Protein 4AIM (pdb70)

CATH classification: 3.30.230.70 (+3 more: 3.30.230.70, 3.30.1370.10, 2.40.50.140)

Solvent-accessible surface area: 32647 Å² total; per-residue (Å²): 136,103,81,168,54,53,107,17,52,116,39,111,8,55,67,30,66,0,38,0,17,15,24,109,68,41,133,188,14,19,4,6,0,19,0,31,6,46,114,0,26,0,30,0,21,1,66,7,35,119,86,80,134,128,69,29,113,124,33,22,5,71,3,53,5,59,24,51,23,108,7,20,75,73,133,16,64,33,181,172,113,189,48,64,123,84,47,99,55,20,11,15,3,0,48,14,1,24,34,2,2,92,61,19,15,5,98,18,4,62,7,93,0,69,0,34,0,19,0,58,86,7,32,96,57,15,22,1,6,3,0,0,5,0,0,0,0,0,0,0,6,5,5,2,1,0,2,97,8,6,4,0,0,0,22,0,0,39,43,160,44,52,58,33,12,24,5,33,46,93,78,45,119,79,21,108,4,29,0,6,0,0,0,19,64,110,11,8,10,0,0,11,1,24,1,73,37,14,48,25,129,55,0,21,23,0,0,38,51,0,33,107,56,0,49,42,0,1,92,9,2,43,40,3,0,54,112,16,2,102,156,41,47,97,49,150,79,112,97,44,93,79,59,18,65,48,22,28,146,55,8,32,77,88,10,65,76,2,75,79,63,105,67,89,74,37,21,150,55,18,35,33,55,4,45,73,62,19,62,74,68,82,10,29,32,154,96,42,115,109,22,40,71,88,80,58,36,38,67,15,44,60,87,27,48,24,80,32,16,22,110,31,4,42,82,86,22,94,13,76,72,45,35,59,26,57,64,28,13,104,25,110,9,66,28,30,40,89,95,183,46,36,0,0,0,39,0,23,1,38,97,0,37,0,51,0,26,1,57,8,9,50,43,144,82,52,90,152,45,84,18,9,42,31,73,99,81,27,38,8,27,17,70,7,53,45,10,22,120,5,67,72,114,126,35,148,134,58,108,74,34,95,94,35,47,2,30,4,35,6,0,22,31,0,6,111,14,5,33,14,79,79,78,107,19,34,24,7,10,103,1,30,1,45,0,21,65,26,45,11,23,4,5,0,0,0,0,0,0,1,3,1,0,4,3,19,0,8,0,48,16,75,79,20,4,0,0,0,1,0,0,0,0,25,48,118,114,27,68,9,6,0,1,0,8,18,41,84,0,61,94,28,8,19,0,20,7,18,0,0,0,0,78,124,8,0,0,0,2,12,5,44,6,68,69,62,38,8,60,72,74,26,9,49,100,1,4,52,37,0,33,69,6,12,54,94,0,8,30,48,1,45,165,37,21,99,55,51,124,112,114,44,40,91,114,18,25,44,19,50,50,61,115,22,88,77,127,12,56,77,104,26,46,21,109,94,27,65,52,36,65,52,16,38,86,96,19,52,3,61,57,41,145,91,122,81,8,36,19,47,5,16,27,95,52,60,81,18,10,52,45,9,27,98,100,17,38,84,55,24,85,82,51,40,81,23,56,64,62,78,17,33,10,80,47,53,66,115,115,0,18,74,12,42,70,64,62,82,91,51,6,37,5,107,28,80,46,17,70,132,107,90,33,118,49,19,89,69,50,42,47,86,47,71,79,45,31,14,29,33,89,23,135,57,102,90,73,43,37,34,21,31,55,59,68,122,89,207,147,95,101,123,21,53,28,76

B-factor: mean 104.2, std 36.8, range [39.37, 249.63]

Nearest PDB structures (foldseek):
  4aim-assembly1_A-3  TM=1.001E+00  e=0.000E+00  Caulobacter vibrioides CB15
  4am3-assembly1_A  TM=9.674E-01  e=0.000E+00  Caulobacter vibrioides CB15
  4aid-assembly1_A  TM=9.825E-01  e=2.191E-90  Caulobacter vibrioides CB15
  4nbq-assembly1_B  TM=8.319E-01  e=7.559E-78  Coxiella burnetii RSA 493
  7ogk-assembly1_B  TM=8.267E-01  e=6.809E-78  Escherichia coli K-12

Structure (mmCIF, N/CA/C/O backbone):
data_4AIM
#
_entry.id   4AIM
#
_cell.length_a   97.329
_cell.length_b   97.329
_cell.length_c   191.910
_cell.angle_alpha   90.00
_cell.angle_beta   90.00
_cell.angle_gamma   120.00
#
_symmetry.space_group_name_H-M   'P 63'
#
loop_
_entity.id
_entity.type
_entity.pdbx_description
1 polymer 'POLYRIBONUCLEOTIDE NUCLEOTIDYLTRANSFERASE'
2 polymer 'RIBONUCLEASE, RNE/RNG FAMILY PROTEIN'
3 non-polymer 'PHOSPHATE ION'
4 water water
#
loop_
_atom_site.group_PDB
_atom_site.id
_atom_site.type_symbol
_atom_site.label_atom_id
_atom_site.label_alt_id
_atom_site.label_comp_id
_atom_site.label_asym_id
_atom_site.label_entity_id
_atom_site.label_seq_id
_atom_site.pdbx_PDB_ins_code
_atom_site.Cartn_x
_atom_site.Cartn_y
_atom_site.Cartn_z
_atom_site.occupancy
_atom_site.B_iso_or_equiv
_atom_site.auth_seq_id
_atom_site.auth_comp_id
_atom_site.auth_asym_id
_atom_site.auth_atom_id
_atom_site.pdbx_PDB_model_num
ATOM 1 N N . SER A 1 13 ? -7.054 44.563 32.500 1.00 120.04 -1 SER A N 1
ATOM 2 C CA . SER A 1 13 ? -6.821 43.516 33.548 1.00 133.88 -1 SER A CA 1
ATOM 3 C C . SER A 1 13 ? -6.572 42.091 32.963 1.00 127.27 -1 SER A C 1
ATOM 4 O O . SER A 1 13 ? -7.179 41.742 31.947 1.00 111.67 -1 SER A O 1
ATOM 6 N N . PRO A 1 14 ? -5.664 41.276 33.578 1.00 120.77 0 PRO A N 1
ATOM 7 C CA . PRO A 1 14 ? -5.829 39.865 33.269 1.00 112.56 0 PRO A CA 1
ATOM 8 C C . PRO A 1 14 ? -7.186 39.467 33.784 1.00 112.23 0 PRO A C 1
ATOM 9 O O . PRO A 1 14 ? -7.720 40.134 34.681 1.00 117.52 0 PRO A O 1
ATOM 13 N N . MET A 1 15 ? -7.747 38.411 33.208 1.00 106.51 1 MET A N 1
ATOM 14 C CA . MET A 1 15 ? -9.022 37.881 33.654 1.00 106.56 1 MET A CA 1
ATOM 15 C C . MET A 1 15 ? -10.161 38.863 33.366 1.00 100.73 1 MET A C 1
ATOM 16 O O . MET A 1 15 ? -10.156 39.990 33.827 1.00 97.33 1 MET A O 1
ATOM 21 N N . PHE A 1 16 ? -11.143 38.393 32.607 1.00 107.28 2 PHE A N 1
ATOM 22 C CA . PHE A 1 16 ? -12.190 39.222 32.023 1.00 107.95 2 PHE A CA 1
ATOM 23 C C . PHE A 1 16 ? -13.544 38.546 32.249 1.00 105.57 2 PHE A C 1
ATOM 24 O O . PHE A 1 16 ? -14.384 38.458 31.336 1.00 120.67 2 PHE A O 1
ATOM 32 N N . ASP A 1 17 ? -13.719 38.047 33.480 1.00 94.98 3 ASP A N 1
ATOM 33 C CA . ASP A 1 17 ? -14.986 37.472 33.975 1.00 93.67 3 ASP A CA 1
ATOM 34 C C . ASP A 1 17 ? -15.917 38.593 34.369 1.00 107.85 3 ASP A C 1
ATOM 35 O O . ASP A 1 17 ? -15.477 39.737 34.500 1.00 143.78 3 ASP A O 1
ATOM 40 N N . ILE A 1 18 ? -17.209 38.308 34.533 1.00 111.01 4 ILE A N 1
ATOM 41 C CA . ILE A 1 18 ? -17.859 37.062 34.112 1.00 103.49 4 ILE A CA 1
ATOM 42 C C . ILE A 1 18 ? -18.093 36.063 35.272 1.00 95.29 4 ILE A C 1
ATOM 43 O O . ILE A 1 18 ? -17.153 35.546 35.859 1.00 101.70 4 ILE A O 1
ATOM 48 N N . LYS A 1 19 ? -19.368 35.824 35.583 1.00 90.46 5 LYS A N 1
ATOM 49 C CA . LYS A 1 19 ? -19.861 34.982 36.694 1.00 87.80 5 LYS A CA 1
ATOM 50 C C . LYS A 1 19 ? -21.363 35.255 36.966 1.00 88.35 5 LYS A C 1
ATOM 51 O O . LYS A 1 19 ? -21.721 36.392 37.296 1.00 91.59 5 LYS A O 1
ATOM 57 N N . ARG A 1 20 ? -22.221 34.229 36.795 1.00 79.96 6 ARG A N 1
ATOM 58 C CA . ARG A 1 20 ? -23.621 34.229 37.298 1.00 76.05 6 ARG A CA 1
ATOM 59 C C . ARG A 1 20 ? -23.720 33.841 38.788 1.00 87.99 6 ARG A C 1
ATOM 60 O O . ARG A 1 20 ? -23.827 32.672 39.140 1.00 79.81 6 ARG A O 1
ATOM 62 N N . LYS A 1 21 ? -23.652 34.857 39.657 1.00 117.87 7 LYS A N 1
ATOM 63 C CA . LYS A 1 21 ? -23.681 34.703 41.123 1.00 104.41 7 LYS A CA 1
ATOM 64 C C . LYS A 1 21 ? -25.103 34.441 41.558 1.00 97.49 7 LYS A C 1
ATOM 65 O O . LYS A 1 21 ? -25.333 33.584 42.408 1.00 83.12 7 LYS A O 1
ATOM 67 N N . THR A 1 22 ? -26.051 35.185 40.957 1.00 115.54 8 THR A N 1
ATOM 68 C CA . THR A 1 22 ? -27.497 34.994 41.200 1.00 120.23 8 THR A CA 1
ATOM 69 C C . THR A 1 22 ? -27.786 33.508 41.172 1.00 105.40 8 THR A C 1
ATOM 70 O O . THR A 1 22 ? -26.963 32.728 40.749 1.00 104.67 8 THR A O 1
ATOM 74 N N . ILE A 1 23 ? -28.967 33.130 41.611 1.00 107.56 9 ILE A N 1
ATOM 75 C CA . ILE A 1 23 ? -29.221 31.759 41.971 1.00 106.16 9 ILE A CA 1
ATOM 76 C C . ILE A 1 23 ? -28.824 31.559 43.431 1.00 108.49 9 ILE A C 1
ATOM 77 O O . ILE A 1 23 ? -27.660 31.314 43.760 1.00 88.63 9 ILE A O 1
ATOM 82 N N . GLU A 1 24 ? -29.818 31.787 44.288 1.00 108.01 10 GLU A N 1
ATOM 83 C CA . GLU A 1 24 ? -29.943 31.067 45.519 1.00 101.97 10 GLU A CA 1
ATOM 84 C C . GLU A 1 24 ? -30.777 29.870 45.101 1.00 102.25 10 GLU A C 1
ATOM 85 O O . GLU A 1 24 ? -31.748 29.997 44.338 1.00 96.84 10 GLU A O 1
ATOM 91 N N . TRP A 1 25 ? -30.385 28.705 45.580 1.00 105.19 11 TRP A N 1
ATOM 92 C CA . TRP A 1 25 ? -30.921 27.470 45.056 1.00 106.32 11 TRP A CA 1
ATOM 93 C C . TRP A 1 25 ? -31.369 26.645 46.218 1.00 101.06 11 TRP A C 1
ATOM 94 O O . TRP A 1 25 ? -30.546 26.067 46.948 1.00 88.17 11 TRP A O 1
ATOM 105 N N . GLY A 1 26 ? -32.690 26.628 46.410 1.00 104.52 12 GLY A N 1
ATOM 106 C CA . GLY A 1 26 ? -33.337 25.843 47.467 1.00 114.57 12 GLY A CA 1
ATOM 107 C C . GLY A 1 26 ? -32.638 25.976 48.807 1.00 113.66 12 GLY A C 1
ATOM 108 O O . GLY A 1 26 ? -32.307 24.977 49.449 1.00 110.53 12 GLY A O 1
ATOM 109 N N . GLY A 1 27 ? -32.394 27.218 49.214 1.00 108.69 13 GLY A N 1
ATOM 110 C CA . GLY A 1 27 ? -31.747 27.494 50.489 1.00 113.80 13 GLY A CA 1
ATOM 111 C C . GLY A 1 27 ? -30.316 27.972 50.354 1.00 108.80 13 GLY A C 1
ATOM 112 O O . GLY A 1 27 ? -29.860 28.788 51.155 1.00 94.44 13 GLY A O 1
ATOM 113 N N . LYS A 1 28 ? -29.612 27.470 49.338 1.00 112.35 14 LYS A N 1
ATOM 114 C CA . LYS A 1 28 ? -28.176 27.734 49.182 1.00 103.44 14 LYS A CA 1
ATOM 115 C C . LYS A 1 28 ? -27.871 28.541 47.913 1.00 97.11 14 LYS A C 1
ATOM 116 O O . LYS A 1 28 ? -28.538 28.390 46.893 1.00 85.38 14 LYS A O 1
ATOM 118 N N . THR A 1 29 ? -26.877 29.422 47.993 1.00 98.53 15 THR A N 1
ATOM 119 C CA . THR A 1 29 ? -26.486 30.244 46.838 1.00 98.73 15 THR A CA 1
ATOM 120 C C . THR A 1 29 ? -25.423 29.536 46.050 1.00 92.46 15 THR A C 1
ATOM 121 O O . THR A 1 29 ? -24.496 28.938 46.595 1.00 101.16 15 THR A O 1
ATOM 125 N N . LEU A 1 30 ? -25.537 29.643 44.747 1.00 92.50 16 LEU A N 1
ATOM 126 C CA . LEU A 1 30 ? -24.642 28.952 43.865 1.00 91.21 16 LEU A CA 1
ATOM 127 C C . LEU A 1 30 ? -23.899 29.951 43.014 1.00 94.73 16 LEU A C 1
ATOM 128 O O . LEU A 1 30 ? -24.504 30.784 42.336 1.00 99.09 16 LEU A O 1
ATOM 133 N N . VAL A 1 31 ? -22.584 29.864 43.015 1.00 97.65 17 VAL A N 1
ATOM 134 C CA . VAL A 1 31 ? -21.830 30.717 42.112 1.00 99.90 17 VAL A CA 1
ATOM 135 C C . VAL A 1 31 ? -21.260 29.936 40.914 1.00 93.21 17 VAL A C 1
ATOM 136 O O . VAL A 1 31 ? -21.117 28.704 40.970 1.00 83.78 17 VAL A O 1
ATOM 140 N N . LEU A 1 32 ? -21.000 30.665 39.828 1.00 80.45 18 LEU A N 1
ATOM 141 C CA . LEU A 1 32 ? -20.342 30.122 38.661 1.00 74.06 18 LEU A CA 1
ATOM 142 C C . LEU A 1 32 ? -19.349 31.107 38.075 1.00 73.27 18 LEU A C 1
ATOM 143 O O . LEU A 1 32 ? -19.685 31.918 37.233 1.00 84.90 18 LEU A O 1
ATOM 148 N N . GLU A 1 33 ? -18.112 31.019 38.506 1.00 71.49 19 GLU A N 1
ATOM 149 C CA . GLU A 1 33 ? -17.083 31.922 38.026 1.00 77.36 19 GLU A CA 1
ATOM 150 C C . GLU A 1 33 ? -16.426 31.353 36.796 1.00 77.07 19 GLU A C 1
ATOM 151 O O . GLU A 1 33 ? -16.019 30.191 36.789 1.00 82.07 19 GLU A O 1
ATOM 157 N N . THR A 1 34 ? -16.287 32.146 35.751 1.00 68.98 20 THR A N 1
ATOM 158 C CA . THR A 1 34 ? -15.353 31.733 34.708 1.00 73.80 20 THR A CA 1
ATOM 159 C C . THR A 1 34 ? -14.428 32.892 34.414 1.00 69.02 20 THR A C 1
ATOM 160 O O . THR A 1 34 ? -14.301 33.714 35.279 1.00 70.89 20 THR A O 1
ATOM 164 N N . GLY A 1 35 ? -13.773 32.964 33.255 1.00 65.87 21 GLY A N 1
ATOM 165 C CA . GLY A 1 35 ? -12.801 34.034 32.987 1.00 71.19 21 GLY A CA 1
ATOM 166 C C . GLY A 1 35 ? -11.514 34.194 33.851 1.00 72.50 21 GLY A C 1
ATOM 167 O O . GLY A 1 35 ? -10.521 34.729 33.348 1.00 68.80 21 GLY A O 1
ATOM 168 N N . ARG A 1 36 ? -11.512 33.782 35.132 1.00 66.81 22 ARG A N 1
ATOM 169 C CA . ARG A 1 36 ? -10.334 33.962 35.986 1.00 66.65 22 ARG A CA 1
ATOM 170 C C . ARG A 1 36 ? -9.334 32.798 35.980 1.00 77.79 22 ARG A C 1
ATOM 171 O O . ARG A 1 36 ? -8.117 33.014 35.871 1.00 71.66 22 ARG A O 1
ATOM 179 N N . ILE A 1 37 ? -9.838 31.567 36.149 1.00 86.02 23 ILE A N 1
ATOM 180 C CA . ILE A 1 37 ? -8.964 30.377 36.222 1.00 76.15 23 ILE A CA 1
ATOM 181 C C . ILE A 1 37 ? -9.037 29.388 35.033 1.00 78.68 23 ILE A C 1
ATOM 182 O O . ILE A 1 37 ? -10.120 29.117 34.509 1.00 80.08 23 ILE A O 1
ATOM 187 N N . ALA A 1 38 ? -7.868 28.852 34.654 1.00 72.13 24 ALA A N 1
ATOM 188 C CA . ALA A 1 38 ? -7.686 27.880 33.576 1.00 70.55 24 ALA A CA 1
ATOM 189 C C . ALA A 1 38 ? -8.373 28.329 32.304 1.00 79.27 24 ALA A C 1
ATOM 190 O O . ALA A 1 38 ? -9.376 27.760 31.834 1.00 71.89 24 ALA A O 1
ATOM 192 N N . ARG A 1 39 ? -7.797 29.384 31.750 1.00 83.24 25 ARG A N 1
ATOM 193 C CA . ARG A 1 39 ? -8.309 30.013 30.564 1.00 82.51 25 ARG A CA 1
ATOM 194 C C . ARG A 1 39 ? -7.810 29.213 29.384 1.00 78.37 25 ARG A C 1
ATOM 195 O O . ARG A 1 39 ? -8.396 29.253 28.298 1.00 83.78 25 ARG A O 1
ATOM 203 N N . GLN A 1 40 ? -6.733 28.467 29.638 1.00 76.05 26 GLN A N 1
ATOM 204 C CA . GLN A 1 40 ? -6.040 27.668 28.635 1.00 72.11 26 GLN A CA 1
ATOM 205 C C . GLN A 1 40 ? -6.877 26.477 28.207 1.00 68.88 26 GLN A C 1
ATOM 206 O O . GLN A 1 40 ? -6.653 25.946 27.116 1.00 65.09 26 GLN A O 1
ATOM 212 N N . ALA A 1 41 ? -7.822 26.054 29.064 1.00 64.48 27 ALA A N 1
ATOM 213 C CA . ALA A 1 41 ? -8.842 25.070 28.680 1.00 61.76 27 ALA A CA 1
ATOM 214 C C . ALA A 1 41 ? -9.913 25.725 27.827 1.00 66.26 27 ALA A C 1
ATOM 215 O O . ALA A 1 41 ? -9.972 26.949 27.704 1.00 76.61 27 ALA A O 1
ATOM 217 N N . ASP A 1 42 ? -10.774 24.916 27.247 1.00 61.95 28 ASP A N 1
ATOM 218 C CA . ASP A 1 42 ? -11.817 25.460 26.416 1.00 69.26 28 ASP A CA 1
ATOM 219 C C . ASP A 1 42 ? -12.926 26.070 27.278 1.00 73.02 28 ASP A C 1
ATOM 220 O O . ASP A 1 42 ? -13.364 27.191 27.044 1.00 80.36 28 ASP A O 1
ATOM 225 N N . GLY A 1 43 ? -13.360 25.340 28.292 1.00 71.54 29 GLY A N 1
ATOM 226 C CA . GLY A 1 43 ? -14.259 25.891 29.299 1.00 69.29 29 GLY A CA 1
ATOM 227 C C . GLY A 1 43 ? -13.743 25.563 30.691 1.00 74.62 29 GLY A C 1
ATOM 228 O O . GLY A 1 43 ? -13.248 24.457 30.925 1.00 80.75 29 GLY A O 1
ATOM 229 N N . ALA A 1 44 ? -13.833 26.521 31.616 1.00 75.44 30 ALA A N 1
ATOM 230 C CA . ALA A 1 44 ? -13.434 26.280 33.016 1.00 68.46 30 ALA A CA 1
ATOM 231 C C . ALA A 1 44 ? -14.176 27.150 34.032 1.00 69.24 30 ALA A C 1
ATOM 232 O O . ALA A 1 44 ? -13.722 28.230 34.448 1.00 73.78 30 ALA A O 1
ATOM 234 N N . VAL A 1 45 ? -15.333 26.654 34.430 1.00 62.28 31 VAL A N 1
ATOM 235 C CA . VAL A 1 45 ? -16.118 27.306 35.423 1.00 62.38 31 VAL A CA 1
ATOM 236 C C . VAL A 1 45 ? -15.600 26.958 36.814 1.00 61.50 31 VAL A C 1
ATOM 237 O O . VAL A 1 45 ? -14.996 25.909 37.020 1.00 59.45 31 VAL A O 1
ATOM 241 N N . LEU A 1 46 ? -15.837 27.850 37.761 1.00 61.61 32 LEU A N 1
ATOM 242 C CA . LEU A 1 46 ? -15.508 27.592 39.128 1.00 60.55 32 LEU A CA 1
ATOM 243 C C . LEU A 1 46 ? -16.783 27.768 39.944 1.00 65.19 32 LEU A C 1
ATOM 244 O O . LEU A 1 46 ? -17.195 28.891 40.256 1.00 78.51 32 LEU A O 1
ATOM 249 N N . ALA A 1 47 ? -17.429 26.660 40.265 1.00 67.33 33 ALA A N 1
ATOM 250 C CA . ALA A 1 47 ? -18.669 26.718 41.046 1.00 72.93 33 ALA A CA 1
ATOM 251 C C . ALA A 1 47 ? -18.467 26.690 42.560 1.00 78.32 33 ALA A C 1
ATOM 252 O O . ALA A 1 47 ? -17.487 26.131 43.099 1.00 75.06 33 ALA A O 1
ATOM 254 N N . THR A 1 48 ? -19.430 27.316 43.229 1.00 82.62 34 THR A N 1
ATOM 255 C CA . THR A 1 48 ? -19.408 27.468 44.663 1.00 82.43 34 THR A CA 1
ATOM 256 C C . THR A 1 48 ? -20.808 27.205 45.172 1.00 85.07 34 THR A C 1
ATOM 257 O O . THR A 1 48 ? -21.790 27.686 44.598 1.00 86.36 34 THR A O 1
ATOM 261 N N . MET A 1 49 ? -20.897 26.406 46.226 1.00 87.32 35 MET A N 1
ATOM 262 C CA . MET A 1 49 ? -22.166 26.171 46.878 1.00 89.95 35 MET A CA 1
ATOM 263 C C . MET A 1 49 ? -22.000 26.379 48.385 1.00 98.23 35 MET A C 1
ATOM 264 O O . MET A 1 49 ? -21.614 25.470 49.140 1.00 99.81 35 MET A O 1
ATOM 269 N N . GLY A 1 50 ? -22.277 27.600 48.815 1.00 90.60 36 GLY A N 1
ATOM 270 C CA . GLY A 1 50 ? -22.017 27.971 50.185 1.00 101.69 36 GLY A CA 1
ATOM 271 C C . GLY A 1 50 ? -20.522 28.080 50.373 1.00 100.61 36 GLY A C 1
ATOM 272 O O . GLY A 1 50 ? -19.933 29.121 50.082 1.00 107.90 36 GLY A O 1
ATOM 273 N N . GLU A 1 51 ? -19.900 27.006 50.852 1.00 96.26 37 GLU A N 1
ATOM 274 C CA . GLU A 1 51 ? -18.442 27.007 50.987 1.00 101.32 37 GLU A CA 1
ATOM 275 C C . GLU A 1 51 ? -17.737 25.907 50.173 1.00 103.94 37 GLU A C 1
ATOM 276 O O . GLU A 1 51 ? -16.511 25.973 49.971 1.00 93.92 37 GLU A O 1
ATOM 282 N N . THR A 1 52 ? -18.510 24.925 49.691 1.00 97.24 38 THR A N 1
ATOM 283 C CA . THR A 1 52 ? -17.944 23.836 48.897 1.00 88.72 38 THR A CA 1
ATOM 284 C C . THR A 1 52 ? -17.557 24.374 47.519 1.00 87.07 38 THR A C 1
ATOM 285 O O . THR A 1 52 ? -18.346 25.055 46.859 1.00 83.66 38 THR A O 1
ATOM 289 N N . VAL A 1 53 ? -16.316 24.105 47.119 1.00 81.90 39 VAL A N 1
ATOM 290 C CA . VAL A 1 53 ? -15.752 24.696 45.906 1.00 78.99 39 VAL A CA 1
ATOM 291 C C . VAL A 1 53 ? -15.067 23.695 44.961 1.00 82.22 39 VAL A C 1
ATOM 292 O O . VAL A 1 53 ? -14.162 22.920 45.334 1.00 73.21 39 VAL A O 1
ATOM 296 N N . VAL A 1 54 ? -15.517 23.731 43.716 1.00 72.62 40 VAL A N 1
ATOM 297 C CA . VAL A 1 54 ? -14.988 22.848 42.723 1.00 59.50 40 VAL A CA 1
ATOM 298 C C . VAL A 1 54 ? -14.787 23.596 41.439 1.00 59.77 40 VAL A C 1
ATOM 299 O O . VAL A 1 54 ? -15.609 24.431 41.050 1.00 56.75 40 VAL A O 1
ATOM 303 N N . LEU A 1 55 ? -13.663 23.276 40.796 1.00 64.26 41 LEU A N 1
ATOM 304 C CA . LEU A 1 55 ? -13.263 23.795 39.494 1.00 57.45 41 LEU A CA 1
ATOM 305 C C . LEU A 1 55 ? -13.526 22.714 38.443 1.00 57.75 41 LEU A C 1
ATOM 306 O O . LEU A 1 55 ? -13.130 21.570 38.631 1.00 70.99 41 LEU A O 1
ATOM 311 N N . ALA A 1 56 ? -14.223 23.058 37.372 1.00 53.80 42 ALA A N 1
ATOM 312 C CA . ALA A 1 56 ? -14.503 22.097 36.295 1.00 57.47 42 ALA A CA 1
ATOM 313 C C . ALA A 1 56 ? -13.818 22.551 35.037 1.00 55.78 42 ALA A C 1
ATOM 314 O O . ALA A 1 56 ? -13.915 23.700 34.660 1.00 63.84 42 ALA A O 1
ATOM 316 N N . THR A 1 57 ? -13.110 21.668 34.370 1.00 52.15 43 THR A N 1
ATOM 317 C CA . THR A 1 57 ? -12.539 22.091 33.124 1.00 55.24 43 THR A CA 1
ATOM 318 C C . THR A 1 57 ? -12.856 21.057 32.125 1.00 55.65 43 THR A C 1
ATOM 319 O O . THR A 1 57 ? -12.762 19.863 32.415 1.00 61.07 43 THR A O 1
ATOM 323 N N . ALA A 1 58 ? -13.249 21.540 30.955 1.00 56.10 44 ALA A N 1
ATOM 324 C CA . ALA A 1 58 ? -13.517 20.727 29.780 1.00 55.48 44 ALA A CA 1
ATOM 325 C C . ALA A 1 58 ? -12.517 21.142 28.723 1.00 52.84 44 ALA A C 1
ATOM 326 O O . ALA A 1 58 ? -12.407 22.330 28.400 1.00 52.66 44 ALA A O 1
ATOM 328 N N . VAL A 1 59 ? -11.739 20.180 28.233 1.00 53.41 45 VAL A N 1
ATOM 329 C CA . VAL A 1 59 ? -10.945 20.425 27.016 1.00 58.02 45 VAL A CA 1
ATOM 330 C C . VAL A 1 59 ? -11.229 19.352 26.031 1.00 57.56 45 VAL A C 1
ATOM 331 O O . VAL A 1 59 ? -11.330 18.191 26.409 1.00 61.52 45 VAL A O 1
ATOM 335 N N . PHE A 1 60 ? -11.395 19.766 24.781 1.00 54.92 46 PHE A N 1
ATOM 336 C CA . PHE A 1 60 ? -11.700 18.854 23.724 1.00 58.38 46 PHE A CA 1
ATOM 337 C C . PHE A 1 60 ? -10.853 19.118 22.485 1.00 58.18 46 PHE A C 1
ATOM 338 O O . PHE A 1 60 ? -10.535 20.242 22.156 1.00 63.16 46 PHE A O 1
ATOM 346 N N . ALA A 1 61 ? -10.506 18.040 21.815 1.00 59.17 47 ALA A N 1
ATOM 347 C CA . ALA A 1 61 ? -9.710 18.043 20.626 1.00 64.47 47 ALA A CA 1
ATOM 348 C C . ALA A 1 61 ? -10.436 18.663 19.440 1.00 70.99 47 ALA A C 1
ATOM 349 O O . ALA A 1 61 ? -11.644 18.513 19.275 1.00 69.39 47 ALA A O 1
ATOM 351 N N . LYS A 1 62 ? -9.676 19.328 18.582 1.00 68.50 48 LYS A N 1
ATOM 352 C CA . LYS A 1 62 ? -10.258 19.955 17.433 1.00 61.70 48 LYS A CA 1
ATOM 353 C C . LYS A 1 62 ? -10.139 19.048 16.187 1.00 67.73 48 LYS A C 1
ATOM 354 O O . LYS A 1 62 ? -10.967 19.136 15.297 1.00 67.81 48 LYS A O 1
ATOM 360 N N . SER A 1 63 ? -9.133 18.169 16.122 1.00 70.35 49 SER A N 1
ATOM 361 C CA . SER A 1 63 ? -9.123 17.100 15.107 1.00 68.64 49 SER A CA 1
ATOM 362 C C . SER A 1 63 ? -10.029 15.982 15.583 1.00 72.61 49 SER A C 1
ATOM 363 O O . SER A 1 63 ? -10.605 16.063 16.667 1.00 72.25 49 SER A O 1
ATOM 366 N N . GLN A 1 64 ? -10.151 14.940 14.771 1.00 73.30 50 GLN A N 1
ATOM 367 C CA . GLN A 1 64 ? -10.678 13.665 15.221 1.00 70.89 50 GLN A CA 1
ATOM 368 C C . GLN A 1 64 ? -9.563 12.721 14.923 1.00 76.15 50 GLN A C 1
ATOM 369 O O . GLN A 1 64 ? -8.781 12.940 14.003 1.00 77.38 50 GLN A O 1
ATOM 375 N N . LYS A 1 65 ? -9.468 11.671 15.711 1.00 88.28 51 LYS A N 1
ATOM 376 C CA . LYS A 1 65 ? -8.445 10.672 15.504 1.00 93.34 51 LYS A CA 1
ATOM 377 C C . LYS A 1 65 ? -8.751 9.978 14.192 1.00 96.65 51 LYS A C 1
ATOM 378 O O . LYS A 1 65 ? -9.935 9.818 13.825 1.00 86.70 51 LYS A O 1
ATOM 384 N N . PRO A 1 66 ? -7.683 9.596 13.465 1.00 97.06 52 PRO A N 1
ATOM 385 C CA . PRO A 1 66 ? -7.753 8.740 12.295 1.00 95.27 52 PRO A CA 1
ATOM 386 C C . PRO A 1 66 ? -8.722 7.543 12.478 1.00 100.14 52 PRO A C 1
ATOM 387 O O . PRO A 1 66 ? -9.917 7.652 12.129 1.00 99.30 52 PRO A O 1
ATOM 391 N N . GLY A 1 67 ? -8.232 6.430 13.026 1.00 93.61 53 GLY A N 1
ATOM 392 C CA . GLY A 1 67 ? -9.057 5.219 13.140 1.00 109.61 53 GLY A CA 1
ATOM 393 C C . GLY A 1 67 ? -10.077 5.244 14.271 1.00 122.11 53 GLY A C 1
ATOM 394 O O . GLY A 1 67 ? -10.023 4.398 15.179 1.00 124.00 53 GLY A O 1
ATOM 395 N N . GLN A 1 68 ? -11.025 6.186 14.208 1.00 109.67 54 GLN A N 1
ATOM 396 C CA . GLN A 1 68 ? -11.778 6.546 15.410 1.00 102.53 54 GLN A CA 1
ATOM 397 C C . GLN A 1 68 ? -13.224 6.053 15.409 1.00 99.24 54 GLN A C 1
ATOM 398 O O . GLN A 1 68 ? -14.139 6.709 14.889 1.00 96.15 54 GLN A O 1
ATOM 404 N N . ASP A 1 69 ? -13.435 4.891 16.016 1.00 95.02 55 ASP A N 1
ATOM 405 C CA . ASP A 1 69 ? -14.740 4.245 15.878 1.00 103.14 55 ASP A CA 1
ATOM 406 C C . ASP A 1 69 ? -15.738 4.562 16.987 1.00 95.89 55 ASP A C 1
ATOM 407 O O . ASP A 1 69 ? -16.931 4.345 16.830 1.00 105.23 55 ASP A O 1
ATOM 412 N N . PHE A 1 70 ? -15.259 5.073 18.105 1.00 87.53 56 PHE A N 1
ATOM 413 C CA . PHE A 1 70 ? -16.158 5.410 19.198 1.00 81.19 56 PHE A CA 1
ATOM 414 C C . PHE A 1 70 ? -15.868 6.847 19.613 1.00 77.36 56 PHE A C 1
ATOM 415 O O . PHE A 1 70 ? -14.882 7.462 19.177 1.00 71.72 56 PHE A O 1
ATOM 423 N N . PHE A 1 71 ? -16.721 7.386 20.462 1.00 64.64 57 PHE A N 1
ATOM 424 C CA . PHE A 1 71 ? -16.490 8.719 20.935 1.00 62.23 57 PHE A CA 1
ATOM 425 C C . PHE A 1 71 ? -15.676 8.631 22.208 1.00 61.73 57 PHE A C 1
ATOM 426 O O . PHE A 1 71 ? -16.151 8.112 23.226 1.00 69.33 57 PHE A O 1
ATOM 434 N N . PRO A 1 72 ? -14.450 9.145 22.173 1.00 59.18 58 PRO A N 1
ATOM 435 C CA . PRO A 1 72 ? -13.627 9.059 23.375 1.00 59.99 58 PRO A CA 1
ATOM 436 C C . PRO A 1 72 ? -13.950 10.208 24.337 1.00 62.83 58 PRO A C 1
ATOM 437 O O . PRO A 1 72 ? -13.588 11.381 24.100 1.00 61.38 58 PRO A O 1
ATOM 441 N N . LEU A 1 73 ? -14.644 9.870 25.412 1.00 56.76 59 LEU A N 1
ATOM 442 C CA . LEU A 1 73 ? -14.939 10.845 26.444 1.00 53.37 59 LEU A CA 1
ATOM 443 C C . LEU A 1 73 ? -14.410 10.365 27.769 1.00 53.76 59 LEU A C 1
ATOM 444 O O . LEU A 1 73 ? -14.587 9.219 28.103 1.00 59.23 59 LEU A O 1
ATOM 449 N N . THR A 1 74 ? -13.801 11.254 28.542 1.00 55.68 60 THR A N 1
ATOM 450 C CA . THR A 1 74 ? -13.290 10.888 29.860 1.00 56.48 60 THR A CA 1
ATOM 451 C C . THR A 1 74 ? -13.456 11.985 30.874 1.00 57.92 60 THR A C 1
ATOM 452 O O . THR A 1 74 ? -13.198 13.139 30.587 1.00 57.45 60 THR A O 1
ATOM 456 N N . VAL A 1 75 ? -13.926 11.591 32.052 1.00 62.77 61 VAL A N 1
ATOM 457 C CA . VAL A 1 75 ? -14.264 12.487 33.145 1.00 54.49 61 VAL A CA 1
ATOM 458 C C . VAL A 1 75 ? -13.414 12.140 34.344 1.00 55.95 61 VAL A C 1
ATOM 459 O O . VAL A 1 75 ? -13.264 10.982 34.683 1.00 65.23 61 VAL A O 1
ATOM 463 N N . ASN A 1 76 ? -12.857 13.122 35.010 1.00 54.28 62 ASN A N 1
ATOM 464 C CA . ASN A 1 76 ? -12.090 12.769 36.174 1.00 65.66 62 ASN A CA 1
ATOM 465 C C . ASN A 1 76 ? -12.552 13.662 37.265 1.00 72.69 62 ASN A C 1
ATOM 466 O O . ASN A 1 76 ? -12.255 14.852 37.255 1.00 85.25 62 ASN A O 1
ATOM 471 N N . TYR A 1 77 ? -13.335 13.102 38.176 1.00 69.33 63 TYR A N 1
ATOM 472 C CA . TYR A 1 77 ? -13.718 13.820 39.357 1.00 66.64 63 TYR A CA 1
ATOM 473 C C . TYR A 1 77 ? -12.706 13.469 40.417 1.00 65.40 63 TYR A C 1
ATOM 474 O O . TYR A 1 77 ? -12.492 12.301 40.744 1.00 64.25 63 TYR A O 1
ATOM 483 N N . GLN A 1 78 ? -12.101 14.494 40.984 1.00 68.22 64 GLN A N 1
ATOM 484 C CA . GLN A 1 78 ? -11.048 14.275 41.941 1.00 67.19 64 GLN A CA 1
ATOM 485 C C . GLN A 1 78 ? -11.146 15.210 43.094 1.00 66.27 64 GLN A C 1
ATOM 486 O O . GLN A 1 78 ? -11.502 16.382 42.929 1.00 67.67 64 GLN A O 1
ATOM 492 N N . GLU A 1 79 ? -10.812 14.675 44.260 1.00 68.06 65 GLU A N 1
ATOM 493 C CA . GLU A 1 79 ? -10.892 15.397 45.535 1.00 65.25 65 GLU A CA 1
ATOM 494 C C . GLU A 1 79 ? -9.505 15.544 46.102 1.00 60.56 65 GLU A C 1
ATOM 495 O O . GLU A 1 79 ? -8.832 14.568 46.419 1.00 68.47 65 GLU A O 1
ATOM 501 N N . LYS A 1 80 ? -9.067 16.770 46.238 1.00 58.03 66 LYS A N 1
ATOM 502 C CA . LYS A 1 80 ? -7.847 17.016 46.953 1.00 64.90 66 LYS A CA 1
ATOM 503 C C . LYS A 1 80 ? -8.161 17.067 48.466 1.00 71.06 66 LYS A C 1
ATOM 504 O O . LYS A 1 80 ? -9.153 17.679 48.898 1.00 70.27 66 LYS A O 1
ATOM 510 N N . THR A 1 81 ? -7.326 16.415 49.270 1.00 69.42 67 THR A N 1
ATOM 511 C CA . THR A 1 81 ? -7.534 16.350 50.726 1.00 72.57 67 THR A CA 1
ATOM 512 C C . THR A 1 81 ? -7.524 17.716 51.434 1.00 80.86 67 THR A C 1
ATOM 513 O O . THR A 1 81 ? -8.271 17.916 52.388 1.00 76.40 67 THR A O 1
ATOM 517 N N . PHE A 1 82 ? -6.682 18.643 50.969 1.00 77.31 68 PHE A N 1
ATOM 518 C CA . PHE A 1 82 ? -6.643 20.002 51.497 1.00 77.65 68 PHE A CA 1
ATOM 519 C C . PHE A 1 82 ? -7.971 20.775 51.443 1.00 80.37 68 PHE A C 1
ATOM 520 O O . PHE A 1 82 ? -8.133 21.784 52.133 1.00 90.88 68 PHE A O 1
ATOM 528 N N . ALA A 1 83 ? -8.907 20.333 50.616 1.00 79.46 69 ALA A N 1
ATOM 529 C CA . ALA A 1 83 ? -10.195 21.014 50.495 1.00 81.58 69 ALA A CA 1
ATOM 530 C C . ALA A 1 83 ? -10.963 20.954 51.800 1.00 84.01 69 ALA A C 1
ATOM 531 O O . ALA A 1 83 ? -11.975 21.650 51.969 1.00 88.25 69 ALA A O 1
ATOM 533 N N . ALA A 1 84 ? -10.499 20.060 52.678 1.00 71.57 70 ALA A N 1
ATOM 534 C CA . ALA A 1 84 ? -11.047 19.855 54.007 1.00 72.41 70 ALA A CA 1
ATOM 535 C C . ALA A 1 84 ? -9.857 19.765 54.972 1.00 71.80 70 ALA A C 1
ATOM 536 O O . ALA A 1 84 ? -9.735 18.836 55.804 1.00 72.03 70 ALA A O 1
ATOM 538 N N . GLY A 1 85 ? -8.980 20.753 54.814 1.00 67.52 71 GLY A N 1
ATOM 539 C CA . GLY A 1 85 ? -7.738 20.895 55.551 1.00 67.75 71 GLY A CA 1
ATOM 540 C C . GLY A 1 85 ? -7.061 19.660 56.089 1.00 69.93 71 GLY A C 1
ATOM 541 O O . GLY A 1 85 ? -6.601 19.682 57.223 1.00 84.18 71 GLY A O 1
ATOM 542 N N . LYS A 1 86 ? -6.970 18.593 55.299 1.00 70.04 72 LYS A N 1
ATOM 543 C CA . LYS A 1 86 ? -6.176 17.432 55.720 1.00 76.42 72 LYS A CA 1
ATOM 544 C C . LYS A 1 86 ? -4.903 17.179 54.901 1.00 86.90 72 LYS A C 1
ATOM 545 O O . LYS A 1 86 ? -4.539 17.921 53.952 1.00 90.35 72 LYS A O 1
ATOM 551 N N . ILE A 1 87 ? -4.227 16.116 55.320 1.00 85.65 73 ILE A N 1
ATOM 552 C CA . ILE A 1 87 ? -3.060 15.568 54.651 1.00 84.11 73 ILE A CA 1
ATOM 553 C C . ILE A 1 87 ? -3.268 14.057 54.610 1.00 82.79 73 ILE A C 1
ATOM 554 O O . ILE A 1 87 ? -3.466 13.424 55.648 1.00 85.93 73 ILE A O 1
ATOM 559 N N . PRO A 1 88 ? -3.219 13.470 53.413 1.00 80.14 74 PRO A N 1
ATOM 560 C CA . PRO A 1 88 ? -3.613 12.076 53.227 1.00 84.56 74 PRO A CA 1
ATOM 561 C C . PRO A 1 88 ? -2.963 11.129 54.234 1.00 82.87 74 PRO A C 1
ATOM 562 O O . PRO A 1 88 ? -1.811 11.334 54.621 1.00 80.20 74 PRO A O 1
ATOM 566 N N . GLY A 1 89 ? -3.696 10.099 54.639 1.00 81.23 75 GLY A N 1
ATOM 567 C CA . GLY A 1 89 ? -3.165 9.099 55.555 1.00 88.50 75 GLY A CA 1
ATOM 568 C C . GLY A 1 89 ? -2.266 8.124 54.837 1.00 98.44 75 GLY A C 1
ATOM 569 O O . GLY A 1 89 ? -1.809 7.144 55.430 1.00 122.74 75 GLY A O 1
ATOM 570 N N . GLY A 1 90 ? -2.023 8.390 53.555 1.00 98.66 76 GLY A N 1
ATOM 571 C CA . GLY A 1 90 ? -1.142 7.559 52.734 1.00 110.45 76 GLY A CA 1
ATOM 572 C C . GLY A 1 90 ? 0.294 7.600 53.229 1.00 101.89 76 GLY A C 1
ATOM 573 O O . GLY A 1 90 ? 0.760 8.646 53.665 1.00 94.50 76 GLY A O 1
ATOM 574 N N . PHE A 1 91 ? 0.971 6.453 53.200 1.00 89.97 77 PHE A N 1
ATOM 575 C CA . PHE A 1 91 ? 2.397 6.370 53.473 1.00 88.39 77 PHE A CA 1
ATOM 576 C C . PHE A 1 91 ? 3.155 7.463 52.720 1.00 92.50 77 PHE A C 1
ATOM 577 O O . PHE A 1 91 ? 4.268 7.845 53.105 1.00 96.00 77 PHE A O 1
ATOM 585 N N . PHE A 1 92 ? 2.554 7.981 51.656 1.00 88.34 78 PHE A N 1
ATOM 586 C CA . PHE A 1 92 ? 3.210 9.029 50.890 1.00 89.79 78 PHE A CA 1
ATOM 587 C C . PHE A 1 92 ? 2.580 10.387 51.140 1.00 93.22 78 PHE A C 1
ATOM 588 O O . PHE A 1 92 ? 3.039 11.404 50.611 1.00 99.12 78 PHE A O 1
ATOM 596 N N . LYS A 1 93 ? 1.518 10.399 51.940 1.00 88.92 79 LYS A N 1
ATOM 597 C CA . LYS A 1 93 ? 0.848 11.642 52.316 1.00 84.33 79 LYS A CA 1
ATOM 598 C C . LYS A 1 93 ? 0.510 12.552 51.106 1.00 83.70 79 LYS A C 1
ATOM 599 O O . LYS A 1 93 ? 0.115 13.703 51.283 1.00 88.96 79 LYS A O 1
ATOM 605 N N . ARG A 1 94 ? 0.687 12.037 49.887 1.00 79.33 80 ARG A N 1
ATOM 606 C CA . ARG A 1 94 ? 0.060 12.607 48.679 1.00 74.81 80 ARG A CA 1
ATOM 607 C C . ARG A 1 94 ? -1.090 11.694 48.282 1.00 72.51 80 ARG A C 1
ATOM 608 O O . ARG A 1 94 ? -1.109 10.530 48.688 1.00 80.97 80 ARG A O 1
ATOM 616 N N . GLU A 1 95 ? -2.052 12.208 47.519 1.00 67.28 81 GLU A N 1
ATOM 617 C CA . GLU A 1 95 ? -3.219 11.403 47.153 1.00 70.90 81 GLU A CA 1
ATOM 618 C C . GLU A 1 95 ? -3.058 10.909 45.741 1.00 76.47 81 GLU A C 1
ATOM 619 O O . GLU A 1 95 ? -2.612 11.674 44.868 1.00 89.36 81 GLU A O 1
ATOM 625 N N . GLY A 1 96 ? -3.390 9.636 45.513 1.00 76.23 82 GLY A N 1
ATOM 626 C CA . GLY A 1 96 ? -3.083 8.998 44.222 1.00 86.60 82 GLY A CA 1
ATOM 627 C C . GLY A 1 96 ? -4.250 8.329 43.524 1.00 87.90 82 GLY A C 1
ATOM 628 O O . GLY A 1 96 ? -5.152 9.006 43.010 1.00 95.28 82 GLY A O 1
ATOM 629 N N . ARG A 1 97 ? -4.218 6.997 43.497 1.00 85.60 83 ARG A N 1
ATOM 630 C CA . ARG A 1 97 ? -5.244 6.190 42.849 1.00 81.81 83 ARG A CA 1
ATOM 631 C C . ARG A 1 97 ? -6.623 6.624 43.365 1.00 74.91 83 ARG A C 1
ATOM 632 O O . ARG A 1 97 ? -6.777 6.806 44.567 1.00 72.37 83 ARG A O 1
ATOM 635 N N . PRO A 1 98 ? -7.597 6.836 42.449 1.00 69.82 84 PRO A N 1
ATOM 636 C CA . PRO A 1 98 ? -8.944 7.326 42.711 1.00 65.49 84 PRO A CA 1
ATOM 637 C C . PRO A 1 98 ? -9.712 6.450 43.661 1.00 68.02 84 PRO A C 1
ATOM 638 O O . PRO A 1 98 ? -9.617 5.223 43.589 1.00 75.66 84 PRO A O 1
ATOM 642 N N . SER A 1 99 ? -10.493 7.088 44.524 1.00 65.34 85 SER A N 1
ATOM 643 C CA . SER A 1 99 ? -11.270 6.402 45.550 1.00 68.77 85 SER A CA 1
ATOM 644 C C . SER A 1 99 ? -12.509 5.760 44.962 1.00 71.84 85 SER A C 1
ATOM 645 O O . SER A 1 99 ? -12.823 5.937 43.770 1.00 70.92 85 SER A O 1
ATOM 648 N N . GLU A 1 100 ? -13.250 5.071 45.827 1.00 66.15 86 GLU A N 1
ATOM 649 C CA . GLU A 1 100 ? -14.579 4.640 45.458 1.00 66.13 86 GLU A CA 1
ATOM 650 C C . GLU A 1 100 ? -15.408 5.858 45.032 1.00 61.79 86 GLU A C 1
ATOM 651 O O . GLU A 1 100 ? -15.928 5.893 43.935 1.00 59.02 86 GLU A O 1
ATOM 657 N N . LYS A 1 101 ? -15.470 6.875 45.891 1.00 66.09 87 LYS A N 1
ATOM 658 C CA . LYS A 1 101 ? -16.264 8.093 45.674 1.00 69.22 87 LYS A CA 1
ATOM 659 C C . LYS A 1 101 ? -15.767 8.880 44.464 1.00 72.00 87 LYS A C 1
ATOM 660 O O . LYS A 1 101 ? -16.571 9.342 43.605 1.00 59.73 87 LYS A O 1
ATOM 666 N N . GLU A 1 102 ? -14.442 9.032 44.394 1.00 70.01 88 GLU A N 1
ATOM 667 C CA . GLU A 1 102 ? -13.841 9.683 43.242 1.00 75.14 88 GLU A CA 1
ATOM 668 C C . GLU A 1 102 ? -14.332 8.981 41.978 1.00 72.80 88 GLU A C 1
ATOM 669 O O . GLU A 1 102 ? -14.910 9.628 41.091 1.00 72.33 88 GLU A O 1
ATOM 675 N N . THR A 1 103 ? -14.152 7.659 41.938 1.00 60.23 89 THR A N 1
ATOM 676 C CA . THR A 1 103 ? -14.562 6.863 40.790 1.00 60.59 89 THR A CA 1
ATOM 677 C C . THR A 1 103 ? -16.068 6.876 40.575 1.00 65.94 89 THR A C 1
ATOM 678 O O . THR A 1 103 ? -16.534 6.850 39.417 1.00 70.93 89 THR A O 1
ATOM 682 N N . LEU A 1 104 ? -16.827 6.925 41.674 1.00 59.91 90 LEU A N 1
ATOM 683 C CA . LEU A 1 104 ? -18.265 6.797 41.573 1.00 57.20 90 LEU A CA 1
ATOM 684 C C . LEU A 1 104 ? -18.952 8.081 41.102 1.00 61.54 90 LEU A C 1
ATOM 685 O O . LEU A 1 104 ? -19.961 8.009 40.409 1.00 64.30 90 LEU A O 1
ATOM 690 N N . VAL A 1 105 ? -18.418 9.244 41.471 1.00 58.24 91 VAL A N 1
ATOM 691 C CA . VAL A 1 105 ? -18.991 10.501 40.998 1.00 56.74 91 VAL A CA 1
ATOM 692 C C . VAL A 1 105 ? -18.645 10.614 39.517 1.00 59.55 91 VAL A C 1
ATOM 693 O O . VAL A 1 105 ? -19.480 10.982 38.681 1.00 55.69 91 VAL A O 1
ATOM 697 N N . SER A 1 106 ? -17.390 10.299 39.207 1.00 59.60 92 SER A N 1
ATOM 698 C CA . SER A 1 106 ? -16.893 10.398 37.861 1.00 56.53 92 SER A CA 1
ATOM 699 C C . SER A 1 106 ? -17.863 9.691 36.966 1.00 52.65 92 SER A C 1
ATOM 700 O O . SER A 1 106 ? -18.263 10.240 35.974 1.00 48.77 92 SER A O 1
ATOM 703 N N . ARG A 1 107 ? -18.275 8.485 37.336 1.00 57.89 93 ARG A N 1
ATOM 704 C CA . ARG A 1 107 ? -19.303 7.778 36.561 1.00 60.09 93 ARG A CA 1
ATOM 705 C C . ARG A 1 107 ? -20.630 8.553 36.529 1.00 59.95 93 ARG A C 1
ATOM 706 O O . ARG A 1 107 ? -21.200 8.812 35.467 1.00 56.01 93 ARG A O 1
ATOM 714 N N . LEU A 1 108 ? -21.089 8.947 37.708 1.00 63.18 94 LEU A N 1
ATOM 715 C CA . LEU A 1 108 ? -22.316 9.694 37.873 1.00 59.20 94 LEU A CA 1
ATOM 716 C C . LEU A 1 108 ? -22.302 10.980 37.027 1.00 60.53 94 LEU A C 1
ATOM 717 O O . LEU A 1 108 ? -23.262 11.233 36.305 1.00 61.08 94 LEU A O 1
ATOM 722 N N . ILE A 1 109 ? -21.227 11.773 37.066 1.00 57.20 95 ILE A N 1
ATOM 723 C CA . ILE A 1 109 ? -21.100 12.896 36.102 1.00 54.69 95 ILE A CA 1
ATOM 724 C C . ILE A 1 109 ? -21.112 12.481 34.623 1.00 54.40 95 ILE A C 1
ATOM 725 O O . ILE A 1 109 ? -21.732 13.125 33.818 1.00 55.19 95 ILE A O 1
ATOM 730 N N . ASP A 1 110 ? -20.367 11.438 34.273 1.00 58.60 96 ASP A N 1
ATOM 731 C CA . ASP A 1 110 ? -20.209 10.975 32.891 1.00 60.23 96 ASP A CA 1
ATOM 732 C C . ASP A 1 110 ? -21.543 10.517 32.287 1.00 66.13 96 ASP A C 1
ATOM 733 O O . ASP A 1 110 ? -21.916 10.925 31.165 1.00 59.60 96 ASP A O 1
ATOM 738 N N . ARG A 1 111 ? -22.249 9.669 33.038 1.00 63.52 97 ARG A N 1
ATOM 739 C CA . ARG A 1 111 ? -23.486 9.073 32.568 1.00 64.65 97 ARG A CA 1
ATOM 740 C C . ARG A 1 111 ? -24.382 10.049 31.772 1.00 66.61 97 ARG A C 1
ATOM 741 O O . ARG A 1 111 ? -24.563 9.852 30.576 1.00 64.92 97 ARG A O 1
ATOM 749 N N . PRO A 1 112 ? -24.899 11.125 32.417 1.00 71.08 98 PRO A N 1
ATOM 750 C CA . PRO A 1 112 ? -25.937 11.901 31.756 1.00 65.96 98 PRO A CA 1
ATOM 751 C C . PRO A 1 112 ? -25.406 12.578 30.510 1.00 71.92 98 PRO A C 1
ATOM 752 O O . PRO A 1 112 ? -26.133 12.722 29.512 1.00 76.15 98 PRO A O 1
ATOM 756 N N . ILE A 1 113 ? -24.129 12.954 30.559 1.00 68.88 99 ILE A N 1
ATOM 757 C CA . ILE A 1 113 ? -23.483 13.683 29.480 1.00 60.05 99 ILE A CA 1
ATOM 758 C C . ILE A 1 113 ? -23.348 12.936 28.163 1.00 56.81 99 ILE A C 1
ATOM 759 O O . ILE A 1 113 ? -23.845 13.410 27.156 1.00 54.31 99 ILE A O 1
ATOM 764 N N . ARG A 1 114 ? -22.692 11.770 28.194 1.00 60.38 100 ARG A N 1
ATOM 765 C CA . ARG A 1 114 ? -22.181 11.098 26.985 1.00 61.59 100 ARG A CA 1
ATOM 766 C C . ARG A 1 114 ? -23.143 11.215 25.829 1.00 66.92 100 ARG A C 1
ATOM 767 O O . ARG A 1 114 ? -22.775 11.748 24.774 1.00 70.56 100 ARG A O 1
ATOM 775 N N . PRO A 1 115 ? -24.396 10.781 26.035 1.00 66.79 101 PRO A N 1
ATOM 776 C CA . PRO A 1 115 ? -25.481 10.941 25.033 1.00 70.10 101 PRO A CA 1
ATOM 777 C C . PRO A 1 115 ? -25.596 12.309 24.363 1.00 70.33 101 PRO A C 1
ATOM 778 O O . PRO A 1 115 ? -26.129 12.399 23.271 1.00 77.76 101 PRO A O 1
ATOM 782 N N . LEU A 1 116 ? -25.118 13.368 25.006 1.00 70.45 102 LEU A N 1
ATOM 783 C CA . LEU A 1 116 ? -25.546 14.701 24.607 1.00 67.79 102 LEU A CA 1
ATOM 784 C C . LEU A 1 116 ? -24.596 15.368 23.657 1.00 73.14 102 LEU A C 1
ATOM 785 O O . LEU A 1 116 ? -24.753 16.540 23.323 1.00 83.58 102 LEU A O 1
ATOM 790 N N . PHE A 1 117 ? -23.615 14.614 23.192 1.00 73.68 103 PHE A N 1
ATOM 791 C CA . PHE A 1 117 ? -22.725 15.130 22.159 1.00 67.91 103 PHE A CA 1
ATOM 792 C C . PHE A 1 117 ? -23.326 14.818 20.813 1.00 66.41 103 PHE A C 1
ATOM 793 O O . PHE A 1 117 ? -23.704 13.673 20.545 1.00 74.58 103 PHE A O 1
ATOM 801 N N . VAL A 1 118 ? -23.466 15.857 20.002 1.00 64.59 104 VAL A N 1
ATOM 802 C CA . VAL A 1 118 ? -23.934 15.756 18.600 1.00 69.83 104 VAL A CA 1
ATOM 803 C C . VAL A 1 118 ? -23.603 14.415 17.911 1.00 70.18 104 VAL A C 1
ATOM 804 O O . VAL A 1 118 ? -22.433 13.984 17.914 1.00 71.65 104 VAL A O 1
ATOM 808 N N . LYS A 1 119 ? -24.616 13.759 17.334 1.00 65.50 105 LYS A N 1
ATOM 809 C CA . LYS A 1 119 ? -24.393 12.442 16.721 1.00 69.21 105 LYS A CA 1
ATOM 810 C C . LYS A 1 119 ? -23.223 12.566 15.736 1.00 70.00 105 LYS A C 1
ATOM 811 O O . LYS A 1 119 ? -23.069 13.596 15.073 1.00 67.28 105 LYS A O 1
ATOM 814 N N . GLY A 1 120 ? -22.365 11.552 15.694 1.00 68.96 106 GLY A N 1
ATOM 815 C CA . GLY A 1 120 ? -21.220 11.593 14.799 1.00 76.58 106 GLY A CA 1
ATOM 816 C C . GLY A 1 120 ? -19.943 12.102 15.436 1.00 83.40 106 GLY A C 1
ATOM 817 O O . GLY A 1 120 ? -18.866 11.593 15.138 1.00 101.42 106 GLY A O 1
ATOM 818 N N . PHE A 1 121 ? -20.057 13.095 16.318 1.00 79.92 107 PHE A N 1
ATOM 819 C CA . PHE A 1 121 ? -18.890 13.746 16.934 1.00 77.12 107 PHE A CA 1
ATOM 820 C C . PHE A 1 121 ? -17.985 12.800 17.695 1.00 78.23 107 PHE A C 1
ATOM 821 O O . PHE A 1 121 ? -18.384 12.275 18.728 1.00 71.02 107 PHE A O 1
ATOM 829 N N . LYS A 1 122 ? -16.762 12.609 17.204 1.00 75.59 108 LYS A N 1
ATOM 830 C CA . LYS A 1 122 ? -15.903 11.585 17.774 1.00 72.04 108 LYS A CA 1
ATOM 831 C C . LYS A 1 122 ? -14.568 12.124 18.233 1.00 70.20 108 LYS A C 1
ATOM 832 O O . LYS A 1 122 ? -13.556 11.421 18.229 1.00 78.10 108 LYS A O 1
ATOM 838 N N . ASN A 1 123 ? -14.561 13.372 18.663 1.00 63.49 109 ASN A N 1
ATOM 839 C CA . ASN A 1 123 ? -13.321 13.938 19.135 1.00 62.94 109 ASN A CA 1
ATOM 840 C C . ASN A 1 123 ? -12.968 13.614 20.561 1.00 63.90 109 ASN A C 1
ATOM 841 O O . ASN A 1 123 ? -13.833 13.286 21.356 1.00 69.69 109 ASN A O 1
ATOM 846 N N . GLU A 1 124 ? -11.682 13.668 20.876 1.00 62.26 110 GLU A N 1
ATOM 847 C CA . GLU A 1 124 ? -11.249 13.432 22.232 1.00 63.70 110 GLU A CA 1
ATOM 848 C C . GLU A 1 124 ? -11.789 14.583 23.135 1.00 61.40 110 GLU A C 1
ATOM 849 O O . GLU A 1 124 ? -11.673 15.747 22.811 1.00 60.49 110 GLU A O 1
ATOM 855 N N . VAL A 1 125 ? -12.453 14.244 24.227 1.00 59.47 111 VAL A N 1
ATOM 856 C CA . VAL A 1 125 ? -13.013 15.238 25.134 1.00 53.05 111 VAL A CA 1
ATOM 857 C C . VAL A 1 125 ? -12.758 14.750 26.555 1.00 54.45 111 VAL A C 1
ATOM 858 O O . VAL A 1 125 ? -12.966 13.586 26.880 1.00 51.58 111 VAL A O 1
ATOM 862 N N . GLN A 1 126 ? -12.311 15.654 27.408 1.00 56.06 112 GLN A N 1
ATOM 863 C CA . GLN A 1 126 ? -11.950 15.295 28.751 1.00 53.82 112 GLN A CA 1
ATOM 864 C C . GLN A 1 126 ? -12.300 16.412 29.715 1.00 56.59 112 GLN A C 1
ATOM 865 O O . GLN A 1 126 ? -11.697 17.483 29.720 1.00 65.07 112 GLN A O 1
ATOM 871 N N . VAL A 1 127 ? -13.305 16.137 30.518 1.00 51.90 113 VAL A N 1
ATOM 872 C CA . VAL A 1 127 ? -13.781 17.016 31.539 1.00 47.78 113 VAL A CA 1
ATOM 873 C C . VAL A 1 127 ? -13.107 16.644 32.816 1.00 52.48 113 VAL A C 1
ATOM 874 O O . VAL A 1 127 ? -13.193 15.510 33.255 1.00 60.91 113 VAL A O 1
ATOM 878 N N . VAL A 1 128 ? -12.452 17.588 33.452 1.00 55.74 114 VAL A N 1
ATOM 879 C CA . VAL A 1 128 ? -11.921 17.295 34.767 1.00 54.78 114 VAL A CA 1
ATOM 880 C C . VAL A 1 128 ? -12.580 18.190 35.792 1.00 57.47 114 VAL A C 1
ATOM 881 O O . VAL A 1 128 ? -12.674 19.400 35.573 1.00 60.61 114 VAL A O 1
ATOM 885 N N . VAL A 1 129 ? -13.035 17.588 36.889 1.00 50.08 115 VAL A N 1
ATOM 886 C CA . VAL A 1 129 ? -13.543 18.325 38.006 1.00 50.48 115 VAL A CA 1
ATOM 887 C C . VAL A 1 129 ? -12.691 18.078 39.206 1.00 54.90 115 VAL A C 1
ATOM 888 O O . VAL A 1 129 ? -12.371 16.950 39.494 1.00 60.70 115 VAL A O 1
ATOM 892 N N . THR A 1 130 ? -12.378 19.123 39.952 1.00 63.07 116 THR A N 1
ATOM 893 C CA . THR A 1 130 ? -11.506 18.986 41.112 1.00 67.17 116 THR A CA 1
ATOM 894 C C . THR A 1 130 ? -12.073 19.711 42.300 1.00 67.78 116 THR A C 1
ATOM 895 O O . THR A 1 130 ? -12.268 20.923 42.236 1.00 69.87 116 THR A O 1
ATOM 899 N N . VAL A 1 131 ? -12.293 18.991 43.397 1.00 68.45 117 VAL A N 1
ATOM 900 C CA . VAL A 1 131 ? -12.816 19.619 44.619 1.00 67.42 117 VAL A CA 1
ATOM 901 C C . VAL A 1 131 ? -11.770 20.310 45.450 1.00 67.97 117 VAL A C 1
ATOM 902 O O . VAL A 1 131 ? -10.928 19.641 46.054 1.00 66.03 117 VAL A O 1
ATOM 906 N N . LEU A 1 132 ? -11.880 21.641 45.528 1.00 75.87 118 LEU A N 1
ATOM 907 C CA . LEU A 1 132 ? -10.936 22.529 46.259 1.00 72.80 118 LEU A CA 1
ATOM 908 C C . LEU A 1 132 ? -11.329 22.926 47.714 1.00 78.00 118 LEU A C 1
ATOM 909 O O . LEU A 1 132 ? -10.471 23.265 48.535 1.00 68.30 118 LEU A O 1
ATOM 914 N N . GLN A 1 133 ? -12.623 22.914 48.016 1.00 81.85 119 GLN A N 1
ATOM 915 C CA . GLN A 1 133 ? -13.084 23.272 49.337 1.00 83.93 119 GLN A CA 1
ATOM 916 C C . GLN A 1 133 ? -14.335 22.505 49.674 1.00 87.05 119 GLN A C 1
ATOM 917 O O . GLN A 1 133 ? -15.311 22.572 48.935 1.00 83.87 119 GLN A O 1
ATOM 923 N N . HIS A 1 134 ? -14.318 21.796 50.797 1.00 82.99 120 HIS A N 1
ATOM 924 C CA . HIS A 1 134 ? -15.511 21.104 51.244 1.00 86.43 120 HIS A CA 1
ATOM 925 C C . HIS A 1 134 ? -15.957 21.650 52.566 1.00 89.51 120 HIS A C 1
ATOM 926 O O . HIS A 1 134 ? -15.220 21.567 53.561 1.00 87.90 120 HIS A O 1
ATOM 933 N N . ASP A 1 135 ? -17.167 22.215 52.599 1.00 83.92 121 ASP A N 1
ATOM 934 C CA . ASP A 1 135 ? -17.659 22.859 53.816 1.00 79.05 121 ASP A CA 1
ATOM 935 C C . ASP A 1 135 ? -18.342 21.882 54.767 1.00 79.91 121 ASP A C 1
ATOM 936 O O . ASP A 1 135 ? -19.110 22.279 55.625 1.00 89.22 121 ASP A O 1
ATOM 941 N N . LEU A 1 136 ? -18.055 20.600 54.613 1.00 79.15 122 LEU A N 1
ATOM 942 C CA . LEU A 1 136 ? -18.708 19.556 55.403 1.00 86.28 122 LEU A CA 1
ATOM 943 C C . LEU A 1 136 ? -20.252 19.581 55.414 1.00 91.78 122 LEU A C 1
ATOM 944 O O . LEU A 1 136 ? -20.862 18.918 56.251 1.00 100.88 122 LEU A O 1
ATOM 949 N N . GLU A 1 137 ? -20.877 20.323 54.498 1.00 86.39 123 GLU A N 1
ATOM 950 C CA . GLU A 1 137 ? -22.339 20.366 54.446 1.00 94.62 123 GLU A CA 1
ATOM 951 C C . GLU A 1 137 ? -22.878 20.072 53.083 1.00 98.01 123 GLU A C 1
ATOM 952 O O . GLU A 1 137 ? -23.619 19.117 52.891 1.00 107.45 123 GLU A O 1
ATOM 958 N N . ASN A 1 138 ? -22.505 20.903 52.130 1.00 98.52 124 ASN A N 1
ATOM 959 C CA . ASN A 1 138 ? -22.812 20.620 50.741 1.00 101.06 124 ASN A CA 1
ATOM 960 C C . ASN A 1 138 ? -21.900 19.535 50.143 1.00 103.92 124 ASN A C 1
ATOM 961 O O . ASN A 1 138 ? -20.677 19.711 50.055 1.00 94.05 124 ASN A O 1
ATOM 966 N N . ASP A 1 139 ? -22.503 18.408 49.762 1.00 102.37 125 ASP A N 1
ATOM 967 C CA . ASP A 1 139 ? -21.793 17.350 49.042 1.00 97.07 125 ASP A CA 1
ATOM 968 C C . ASP A 1 139 ? -21.388 17.896 47.675 1.00 86.10 125 ASP A C 1
ATOM 969 O O . ASP A 1 139 ? -22.209 18.503 46.973 1.00 90.95 125 ASP A O 1
ATOM 974 N N . PRO A 1 140 ? -20.114 17.720 47.308 1.00 75.83 126 PRO A N 1
ATOM 975 C CA . PRO A 1 140 ? -19.620 18.317 46.065 1.00 76.13 126 PRO A CA 1
ATOM 976 C C . PRO A 1 140 ? -20.067 17.615 44.786 1.00 73.47 126 PRO A C 1
ATOM 977 O O . PRO A 1 140 ? -20.173 18.281 43.763 1.00 68.20 126 PRO A O 1
ATOM 981 N N . ASP A 1 141 ? -20.360 16.316 44.837 1.00 70.17 127 ASP A N 1
ATOM 982 C CA . ASP A 1 141 ? -20.899 15.636 43.656 1.00 73.46 127 ASP A CA 1
ATOM 983 C C . ASP A 1 141 ? -21.934 16.443 42.875 1.00 73.17 127 ASP A C 1
ATOM 984 O O . ASP A 1 141 ? -21.696 16.760 41.697 1.00 71.83 127 ASP A O 1
ATOM 989 N N . ILE A 1 142 ? -23.060 16.792 43.507 1.00 73.82 128 ILE A N 1
ATOM 990 C CA . ILE A 1 142 ? -24.092 17.558 42.775 1.00 79.92 128 ILE A CA 1
ATOM 991 C C . ILE A 1 142 ? -23.554 18.857 42.175 1.00 73.11 128 ILE A C 1
ATOM 992 O O . ILE A 1 142 ? -23.678 19.116 40.965 1.00 58.15 128 ILE A O 1
ATOM 997 N N . LEU A 1 143 ? -22.930 19.651 43.026 1.00 68.50 129 LEU A N 1
ATOM 998 C CA . LEU A 1 143 ? -22.225 20.800 42.530 1.00 77.16 129 LEU A CA 1
ATOM 999 C C . LEU A 1 143 ? -21.348 20.429 41.298 1.00 81.61 129 LEU A C 1
ATOM 1000 O O . LEU A 1 143 ? -21.473 21.025 40.204 1.00 70.63 129 LEU A O 1
ATOM 1005 N N . GLY A 1 144 ? -20.477 19.438 41.484 1.00 78.56 130 GLY A N 1
ATOM 1006 C CA . GLY A 1 144 ? -19.532 19.034 40.449 1.00 70.63 130 GLY A CA 1
ATOM 1007 C C . GLY A 1 144 ? -20.215 18.716 39.136 1.00 71.53 130 GLY A C 1
ATOM 1008 O O . GLY A 1 144 ? -19.691 19.044 38.072 1.00 68.15 130 GLY A O 1
ATOM 1009 N N . MET A 1 145 ? -21.391 18.086 39.197 1.00 66.97 131 MET A N 1
ATOM 1010 C CA . MET A 1 145 ? -22.113 17.758 37.975 1.00 63.06 131 MET A CA 1
ATOM 1011 C C . MET A 1 145 ? -22.484 19.048 37.278 1.00 59.29 131 MET A C 1
ATOM 1012 O O . MET A 1 145 ? -22.185 19.256 36.119 1.00 62.91 131 MET A O 1
ATOM 1017 N N . VAL A 1 146 ? -23.088 19.945 38.027 1.00 62.90 132 VAL A N 1
ATOM 1018 C CA . VAL A 1 146 ? -23.427 21.272 37.545 1.00 63.99 132 VAL A CA 1
ATOM 1019 C C . VAL A 1 146 ? -22.225 21.956 36.904 1.00 68.70 132 VAL A C 1
ATOM 1020 O O . VAL A 1 146 ? -22.317 22.511 35.804 1.00 69.72 132 VAL A O 1
ATOM 1024 N N . ALA A 1 147 ? -21.106 21.930 37.624 1.00 64.77 133 ALA A N 1
ATOM 1025 C CA . ALA A 1 147 ? -19.876 22.577 37.181 1.00 62.19 133 ALA A CA 1
ATOM 1026 C C . ALA A 1 147 ? -19.403 22.032 35.837 1.00 58.25 133 ALA A C 1
ATOM 1027 O O . ALA A 1 147 ? -19.237 22.784 34.903 1.00 54.10 133 ALA A O 1
ATOM 1029 N N . ALA A 1 148 ? -19.190 20.715 35.762 1.00 56.95 134 ALA A N 1
ATOM 1030 C CA . ALA A 1 148 ? -18.899 20.032 34.517 1.00 54.70 134 ALA A CA 1
ATOM 1031 C C . ALA A 1 148 ? -19.750 20.649 33.439 1.00 60.94 134 ALA A C 1
ATOM 1032 O O . ALA A 1 148 ? -19.252 21.326 32.507 1.00 56.22 134 ALA A O 1
ATOM 1034 N N . SER A 1 149 ? -21.056 20.448 33.607 1.00 60.62 135 SER A N 1
ATOM 1035 C CA . SER A 1 149 ? -22.027 21.045 32.711 1.00 61.32 135 SER A CA 1
ATOM 1036 C C . SER A 1 149 ? -21.631 22.464 32.303 1.00 53.76 135 SER A C 1
ATOM 1037 O O . SER A 1 149 ? -21.372 22.722 31.144 1.00 53.94 135 SER A O 1
ATOM 1040 N N . ALA A 1 150 ? -21.567 23.369 33.262 1.00 53.05 136 ALA A N 1
ATOM 1041 C CA . ALA A 1 150 ? -21.256 24.752 32.949 1.00 59.65 136 ALA A CA 1
ATOM 1042 C C . ALA A 1 150 ? -20.037 24.795 32.046 1.00 61.96 136 ALA A C 1
ATOM 1043 O O . ALA A 1 150 ? -20.101 25.256 30.898 1.00 65.59 136 ALA A O 1
ATOM 1045 N N . ALA A 1 151 ? -18.940 24.266 32.573 1.00 62.80 137 ALA A N 1
ATOM 1046 C CA . ALA A 1 151 ? -17.631 24.367 31.963 1.00 62.09 137 ALA A CA 1
ATOM 1047 C C . ALA A 1 151 ? -17.710 23.954 30.525 1.00 62.66 137 ALA A C 1
ATOM 1048 O O . ALA A 1 151 ? -17.043 24.547 29.683 1.00 62.53 137 ALA A O 1
ATOM 1050 N N . LEU A 1 152 ? -18.539 22.940 30.256 1.00 62.60 138 LEU A N 1
ATOM 1051 C CA . LEU A 1 152 ? -18.681 22.366 28.919 1.00 61.98 138 LEU A CA 1
ATOM 1052 C C . LEU A 1 152 ? -19.348 23.305 27.928 1.00 63.81 138 LEU A C 1
ATOM 1053 O O . LEU A 1 152 ? -18.725 23.682 26.940 1.00 63.25 138 LEU A O 1
ATOM 1058 N N . CYS A 1 153 ? -20.608 23.665 28.185 1.00 68.79 139 CYS A N 1
ATOM 1059 C CA . CYS A 1 153 ? -21.340 24.660 27.385 1.00 74.45 139 CYS A CA 1
ATOM 1060 C C . CYS A 1 153 ? -20.451 25.824 26.993 1.00 74.34 139 CYS A C 1
ATOM 1061 O O . CYS A 1 153 ? -20.430 26.260 25.837 1.00 82.61 139 CYS A O 1
ATOM 1064 N N . LEU A 1 154 ? -19.704 26.303 27.972 1.00 60.78 140 LEU A N 1
ATOM 1065 C CA . LEU A 1 154 ? -18.750 27.335 27.755 1.00 60.56 140 LEU A CA 1
ATOM 1066 C C . LEU A 1 154 ? -17.682 27.002 26.689 1.00 67.00 140 LEU A C 1
ATOM 1067 O O . LEU A 1 154 ? -17.174 27.904 26.015 1.00 69.31 140 LEU A O 1
ATOM 1072 N N . SER A 1 155 ? -17.344 25.720 26.546 1.00 65.89 141 SER A N 1
ATOM 1073 C CA . SER A 1 155 ? -16.242 25.262 25.688 1.00 69.22 141 SER A CA 1
ATOM 1074 C C . SER A 1 155 ? -16.520 25.404 24.202 1.00 71.19 141 SER A C 1
ATOM 1075 O O . SER A 1 155 ? -15.584 25.385 23.385 1.00 63.49 141 SER A O 1
ATOM 1078 N N . GLY A 1 156 ? -17.807 25.460 23.858 1.00 69.28 142 GLY A N 1
ATOM 1079 C CA . GLY A 1 156 ? -18.221 25.512 22.463 1.00 73.80 142 GLY A CA 1
ATOM 1080 C C . GLY A 1 156 ? -18.301 24.135 21.828 1.00 77.17 142 GLY A C 1
ATOM 1081 O O . GLY A 1 156 ? -18.762 23.984 20.692 1.00 73.55 142 GLY A O 1
ATOM 1082 N N . ALA A 1 157 ? -17.854 23.119 22.561 1.00 78.47 143 ALA A N 1
ATOM 1083 C CA . ALA A 1 157 ? -17.846 21.754 22.042 1.00 74.95 143 ALA A CA 1
ATOM 1084 C C . ALA A 1 157 ? -19.283 21.339 21.764 1.00 66.62 143 ALA A C 1
ATOM 1085 O O . ALA A 1 157 ? -20.182 21.877 22.406 1.00 71.72 143 ALA A O 1
ATOM 1087 N N . PRO A 1 158 ? -19.508 20.402 20.820 1.00 58.61 144 PRO A N 1
ATOM 1088 C CA . PRO A 1 158 ? -20.858 20.050 20.385 1.00 63.31 144 PRO A CA 1
ATOM 1089 C C . PRO A 1 158 ? -21.691 19.271 21.415 1.00 64.47 144 PRO A C 1
ATOM 1090 O O . PRO A 1 158 ? -21.999 18.086 21.200 1.00 66.58 144 PRO A O 1
ATOM 1094 N N . PHE A 1 159 ? -22.089 19.944 22.498 1.00 63.67 145 PHE A N 1
ATOM 1095 C CA . PHE A 1 159 ? -22.609 19.248 23.689 1.00 67.98 145 PHE A CA 1
ATOM 1096 C C . PHE A 1 159 ? -24.002 19.721 24.033 1.00 68.40 145 PHE A C 1
ATOM 1097 O O . PHE A 1 159 ? -24.192 20.656 24.793 1.00 68.79 145 PHE A O 1
ATOM 1105 N N . MET A 1 160 ? -24.983 19.048 23.466 1.00 70.29 146 MET A N 1
ATOM 1106 C CA . MET A 1 160 ? -26.321 19.603 23.404 1.00 77.07 146 MET A CA 1
ATOM 1107 C C . MET A 1 160 ? -27.067 19.906 24.712 1.00 81.24 146 MET A C 1
ATOM 1108 O O . MET A 1 160 ? -27.671 19.022 25.350 1.00 72.74 146 MET A O 1
ATOM 1113 N N . GLY A 1 161 ? -27.030 21.194 25.056 1.00 76.19 147 GLY A N 1
ATOM 1114 C CA . GLY A 1 161 ? -27.889 21.755 26.080 1.00 83.27 147 GLY A CA 1
ATOM 1115 C C . GLY A 1 161 ? -27.337 21.533 27.457 1.00 73.91 147 GLY A C 1
ATOM 1116 O O . GLY A 1 161 ? -26.953 20.416 27.797 1.00 79.43 147 GLY A O 1
ATOM 1117 N N . PRO A 1 162 ? -27.314 22.587 28.271 1.00 68.30 148 PRO A N 1
ATOM 1118 C CA . PRO A 1 162 ? -26.802 22.403 29.620 1.00 76.85 148 PRO A CA 1
ATOM 1119 C C . PRO A 1 162 ? -27.643 21.403 30.402 1.00 74.77 148 PRO A C 1
ATOM 1120 O O . PRO A 1 162 ? -28.846 21.242 30.180 1.00 69.15 148 PRO A O 1
ATOM 1124 N N . ILE A 1 163 ? -26.966 20.726 31.304 1.00 74.23 149 ILE A N 1
ATOM 1125 C CA . ILE A 1 163 ? -27.541 19.622 32.005 1.00 70.20 149 ILE A CA 1
ATOM 1126 C C . ILE A 1 163 ? -27.529 19.979 33.474 1.00 67.47 149 ILE A C 1
ATOM 1127 O O . ILE A 1 163 ? -26.582 20.586 33.971 1.00 70.85 149 ILE A O 1
ATOM 1132 N N . GLY A 1 164 ? -28.591 19.640 34.168 1.00 63.19 150 GLY A N 1
ATOM 1133 C CA . GLY A 1 164 ? -28.635 19.973 35.576 1.00 71.27 150 GLY A CA 1
ATOM 1134 C C . GLY A 1 164 ? -28.585 18.721 36.392 1.00 68.34 150 GLY A C 1
ATOM 1135 O O . GLY A 1 164 ? -28.723 17.623 35.833 1.00 64.59 150 GLY A O 1
ATOM 1136 N N . ALA A 1 165 ? -28.404 18.881 37.700 1.00 60.68 151 ALA A N 1
ATOM 1137 C CA . ALA A 1 165 ? -28.469 17.734 38.578 1.00 69.28 151 ALA A CA 1
ATOM 1138 C C . ALA A 1 165 ? -28.929 18.169 39.927 1.00 84.32 151 ALA A C 1
ATOM 1139 O O . ALA A 1 165 ? -28.622 19.273 40.365 1.00 96.20 151 ALA A O 1
ATOM 1141 N N . ALA A 1 166 ? -29.654 17.285 40.599 1.00 88.25 152 ALA A N 1
ATOM 1142 C CA . ALA A 1 166 ? -30.201 17.588 41.905 1.00 81.49 152 ALA A CA 1
ATOM 1143 C C . ALA A 1 166 ? -30.235 16.325 42.727 1.00 74.18 152 ALA A C 1
ATOM 1144 O O . ALA A 1 166 ? -30.594 15.254 42.243 1.00 64.75 152 ALA A O 1
ATOM 1146 N N . ARG A 1 167 ? -29.822 16.449 43.974 1.00 78.22 153 ARG A N 1
ATOM 1147 C CA . ARG A 1 167 ? -30.057 15.368 44.910 1.00 91.07 153 ARG A CA 1
ATOM 1148 C C . ARG A 1 167 ? -31.331 15.725 45.675 1.00 102.48 153 ARG A C 1
ATOM 1149 O O . ARG A 1 167 ? -31.563 16.898 46.006 1.00 113.47 153 ARG A O 1
ATOM 1157 N N . VAL A 1 168 ? -32.164 14.722 45.924 1.00 83.73 154 VAL A N 1
ATOM 1158 C CA . VAL A 1 168 ? -33.385 14.916 46.666 1.00 77.26 154 VAL A CA 1
ATOM 1159 C C . VAL A 1 168 ? -33.249 14.048 47.889 1.00 95.55 154 VAL A C 1
ATOM 1160 O O . VAL A 1 168 ? -32.556 13.019 47.831 1.00 104.30 154 VAL A O 1
ATOM 1164 N N . GLY A 1 169 ? -33.869 14.486 48.994 1.00 102.98 155 GLY A N 1
ATOM 1165 C CA . GLY A 1 169 ? -33.957 13.708 50.237 1.00 100.48 155 GLY A CA 1
ATOM 1166 C C . GLY A 1 169 ? -35.422 13.481 50.557 1.00 108.39 155 GLY A C 1
ATOM 1167 O O . GLY A 1 169 ? -36.286 13.967 49.821 1.00 111.26 155 GLY A O 1
ATOM 1168 N N . TRP A 1 170 ? -35.704 12.747 51.639 1.00 106.32 156 TRP A N 1
ATOM 1169 C CA . TRP A 1 170 ? -37.078 12.547 52.115 1.00 104.22 156 TRP A CA 1
ATOM 1170 C C . TRP A 1 170 ? -37.171 12.786 53.579 1.00 112.25 156 TRP A C 1
ATOM 1171 O O . TRP A 1 170 ? -36.772 11.933 54.376 1.00 117.31 156 TRP A O 1
ATOM 1182 N N . VAL A 1 171 ? -37.690 13.962 53.940 1.00 131.03 157 VAL A N 1
ATOM 1183 C CA . VAL A 1 171 ? -37.940 14.326 55.345 1.00 133.22 157 VAL A CA 1
ATOM 1184 C C . VAL A 1 171 ? -39.426 14.591 55.605 1.00 135.31 157 VAL A C 1
ATOM 1185 O O . VAL A 1 171 ? -40.083 15.354 54.869 1.00 122.45 157 VAL A O 1
ATOM 1189 N N . ASP A 1 172 ? -39.933 13.949 56.660 1.00 122.52 158 ASP A N 1
ATOM 1190 C CA . ASP A 1 172 ? -41.344 14.007 57.049 1.00 124.97 158 ASP A CA 1
ATOM 1191 C C . ASP A 1 172 ? -42.214 13.420 55.964 1.00 120.62 158 ASP A C 1
ATOM 1192 O O . ASP A 1 172 ? -42.937 12.447 56.177 1.00 137.73 158 ASP A O 1
ATOM 1197 N N . GLY A 1 173 ? -42.139 14.036 54.798 1.00 97.83 159 GLY A N 1
ATOM 1198 C CA . GLY A 1 173 ? -42.921 13.625 53.671 1.00 105.06 159 GLY A CA 1
ATOM 1199 C C . GLY A 1 173 ? -42.723 14.723 52.676 1.00 106.03 159 GLY A C 1
ATOM 1200 O O . GLY A 1 173 ? -43.527 14.930 51.779 1.00 104.09 159 GLY A O 1
ATOM 1201 N N . ALA A 1 174 ? -41.636 15.452 52.861 1.00 113.81 160 ALA A N 1
ATOM 1202 C CA . ALA A 1 174 ? -41.298 16.540 51.968 1.00 135.64 160 ALA A CA 1
ATOM 1203 C C . ALA A 1 174 ? -40.066 16.132 51.185 1.00 140.85 160 ALA A C 1
ATOM 1204 O O . ALA A 1 174 ? -39.035 15.805 51.801 1.00 139.81 160 ALA A O 1
ATOM 1206 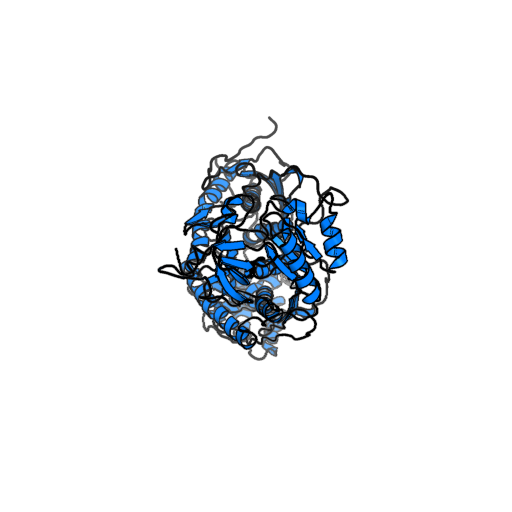N N . TYR A 1 175 ? -40.187 16.111 49.847 1.00 117.04 161 TYR A N 1
ATOM 1207 C CA . TYR A 1 175 ? -39.021 16.103 48.980 1.00 104.50 161 TYR A CA 1
ATOM 1208 C C . TYR A 1 175 ? -38.212 17.340 49.324 1.00 104.40 161 TYR A C 1
ATOM 1209 O O . TYR A 1 175 ? -38.725 18.456 49.219 1.00 107.33 161 TYR A O 1
ATOM 1218 N N . VAL A 1 176 ? -36.970 17.153 49.760 1.00 98.56 162 VAL A N 1
ATOM 1219 C CA . VAL A 1 176 ? -36.124 18.298 50.072 1.00 98.73 162 VAL A CA 1
ATOM 1220 C C . VAL A 1 176 ? -34.915 18.371 49.126 1.00 95.36 162 VAL A C 1
ATOM 1221 O O . VAL A 1 176 ? -34.187 17.390 48.942 1.00 98.85 162 VAL A O 1
ATOM 1225 N N . LEU A 1 177 ? -34.740 19.539 48.516 1.00 80.37 163 LEU A N 1
ATOM 1226 C CA . LEU A 1 177 ? -33.712 19.750 47.518 1.00 81.36 163 LEU A CA 1
ATOM 1227 C C . LEU A 1 177 ? -32.293 19.930 48.084 1.00 88.97 163 LEU A C 1
ATOM 1228 O O . LEU A 1 177 ? -32.016 20.880 48.829 1.00 90.62 163 LEU A O 1
ATOM 1233 N N . ASN A 1 178 ? -31.395 19.035 47.675 1.00 84.84 164 ASN A N 1
ATOM 1234 C CA . ASN A 1 178 ? -29.983 19.113 48.023 1.00 84.06 164 ASN A CA 1
ATOM 1235 C C . ASN A 1 178 ? -29.726 19.054 49.510 1.00 78.84 164 ASN A C 1
ATOM 1236 O O . ASN A 1 178 ? -28.970 19.881 50.041 1.00 75.58 164 ASN A O 1
ATOM 1241 N N . PRO A 1 179 ? -30.321 18.055 50.181 1.00 74.19 165 PRO A N 1
ATOM 1242 C CA . PRO A 1 179 ? -30.109 17.933 51.612 1.00 84.15 165 PRO A CA 1
ATOM 1243 C C . PRO A 1 179 ? -28.625 17.930 51.936 1.00 83.75 165 PRO A C 1
ATOM 1244 O O . PRO A 1 179 ? -27.902 17.059 51.463 1.00 87.09 165 PRO A O 1
ATOM 1248 N N . THR A 1 180 ? -28.179 18.912 52.713 1.00 81.68 166 THR A N 1
ATOM 1249 C CA . THR A 1 180 ? -26.818 18.917 53.205 1.00 89.75 166 THR A CA 1
ATOM 1250 C C . THR A 1 180 ? -26.541 17.663 53.992 1.00 85.91 166 THR A C 1
ATOM 1251 O O . THR A 1 180 ? -27.443 16.886 54.294 1.00 79.45 166 THR A O 1
ATOM 1255 N N . LEU A 1 181 ? -25.279 17.494 54.354 1.00 92.56 167 LEU A N 1
ATOM 1256 C CA . LEU A 1 181 ? -24.831 16.245 54.918 1.00 102.98 167 LEU A CA 1
ATOM 1257 C C . LEU A 1 181 ? -25.698 15.862 56.094 1.00 104.32 167 LEU A C 1
ATOM 1258 O O . LEU A 1 181 ? -26.192 14.724 56.155 1.00 102.18 167 LEU A O 1
ATOM 1263 N N . ASP A 1 182 ? -25.912 16.833 56.987 1.00 107.36 168 ASP A N 1
ATOM 1264 C CA . ASP A 1 182 ? -26.763 16.659 58.170 1.00 111.53 168 ASP A CA 1
ATOM 1265 C C . ASP A 1 182 ? -28.181 16.270 57.767 1.00 111.09 168 ASP A C 1
ATOM 1266 O O . ASP A 1 182 ? -28.686 15.225 58.194 1.00 101.59 168 ASP A O 1
ATOM 1271 N N . GLU A 1 183 ? -28.806 17.079 56.912 1.00 107.92 169 GLU A N 1
ATOM 1272 C CA . GLU A 1 183 ? -30.160 16.790 56.448 1.00 94.85 169 GLU A CA 1
ATOM 1273 C C . GLU A 1 183 ? -30.251 15.359 55.925 1.00 87.94 169 GLU A C 1
ATOM 1274 O O . GLU A 1 183 ? -31.323 14.755 55.930 1.00 92.87 169 GLU A O 1
ATOM 1280 N N . MET A 1 184 ? -29.130 14.804 55.488 1.00 84.88 170 MET A N 1
ATOM 1281 C CA . MET A 1 184 ? -29.167 13.452 54.958 1.00 93.37 170 MET A CA 1
ATOM 1282 C C . MET A 1 184 ? -29.359 12.440 56.056 1.00 89.09 170 MET A C 1
ATOM 1283 O O . MET A 1 184 ? -30.135 11.497 55.885 1.00 88.97 170 MET A O 1
ATOM 1288 N N . LYS A 1 185 ? -28.674 12.673 57.180 1.00 92.10 171 LYS A N 1
ATOM 1289 C CA . LYS A 1 185 ? -28.654 11.779 58.350 1.00 93.71 171 LYS A CA 1
ATOM 1290 C C . LYS A 1 185 ? -30.057 11.302 58.757 1.00 106.82 171 LYS A C 1
ATOM 1291 O O . LYS A 1 185 ? -30.212 10.251 59.373 1.00 111.45 171 LYS A O 1
ATOM 1294 N N . GLU A 1 186 ? -31.070 12.090 58.393 1.00 118.57 172 GLU A N 1
ATOM 1295 C CA . GLU A 1 186 ? -32.454 11.915 58.828 1.00 104.88 172 GLU A CA 1
ATOM 1296 C C . GLU A 1 186 ? -33.396 11.801 57.634 1.00 97.34 172 GLU A C 1
ATOM 1297 O O . GLU A 1 186 ? -34.564 12.150 57.734 1.00 97.76 172 GLU A O 1
ATOM 1299 N N . SER A 1 187 ? -32.879 11.351 56.497 1.00 101.58 173 SER A N 1
ATOM 1300 C CA . SER A 1 187 ? -33.715 11.169 55.310 1.00 108.72 173 SER A CA 1
ATOM 1301 C C . SER A 1 187 ? -33.929 9.687 55.039 1.00 106.06 173 SER A C 1
ATOM 1302 O O . SER A 1 187 ? -33.095 8.861 55.431 1.00 116.54 173 SER A O 1
ATOM 1305 N N . LYS A 1 188 ? -35.045 9.361 54.383 1.00 99.01 174 LYS A N 1
ATOM 1306 C CA . LYS A 1 188 ? -35.347 7.977 53.992 1.00 108.89 174 LYS A CA 1
ATOM 1307 C C . LYS A 1 188 ? -35.078 7.780 52.504 1.00 105.00 174 LYS A C 1
ATOM 1308 O O . LYS A 1 188 ? -35.595 6.825 51.905 1.00 93.60 174 LYS A O 1
ATOM 1314 N N . MET A 1 189 ? -34.284 8.696 51.922 1.00 106.35 175 MET A N 1
ATOM 1315 C CA . MET A 1 189 ? -33.958 8.706 50.475 1.00 95.23 175 MET A CA 1
ATOM 1316 C C . MET A 1 189 ? -32.714 9.525 50.090 1.00 92.26 175 MET A C 1
ATOM 1317 O O . MET A 1 189 ? -32.520 10.629 50.579 1.00 97.94 175 MET A O 1
ATOM 1322 N N . ASP A 1 190 ? -31.886 8.964 49.211 1.00 95.11 176 ASP A N 1
ATOM 1323 C CA . ASP A 1 190 ? -30.716 9.639 48.609 1.00 96.48 176 ASP A CA 1
ATOM 1324 C C . ASP A 1 190 ? -30.883 9.466 47.078 1.00 89.12 176 ASP A C 1
ATOM 1325 O O . ASP A 1 190 ? -30.282 8.602 46.431 1.00 93.25 176 ASP A O 1
ATOM 1330 N N . LEU A 1 191 ? -31.760 10.266 46.508 1.00 72.66 177 LEU A N 1
ATOM 1331 C CA . LEU A 1 191 ? -32.076 10.109 45.121 1.00 71.27 177 LEU A CA 1
ATOM 1332 C C . LEU A 1 191 ? -31.383 11.198 44.305 1.00 82.46 177 LEU A C 1
ATOM 1333 O O . LEU A 1 191 ? -31.801 12.365 44.314 1.00 90.48 177 LEU A O 1
ATOM 1338 N N . VAL A 1 192 ? -30.319 10.817 43.600 1.00 76.39 178 VAL A N 1
ATOM 1339 C CA . VAL A 1 192 ? -29.616 11.754 42.738 1.00 66.85 178 VAL A CA 1
ATOM 1340 C C . VAL A 1 192 ? -30.190 11.717 41.335 1.00 65.01 178 VAL A C 1
ATOM 1341 O O . VAL A 1 192 ? -30.588 10.655 40.860 1.00 74.23 178 VAL A O 1
ATOM 1345 N N . VAL A 1 193 ? -30.254 12.874 40.683 1.00 61.93 179 VAL A N 1
ATOM 1346 C CA . VAL A 1 193 ? -30.866 12.982 39.356 1.00 63.09 179 VAL A CA 1
ATOM 1347 C C . VAL A 1 193 ? -30.223 14.096 38.549 1.00 66.19 179 VAL A C 1
ATOM 1348 O O . VAL A 1 193 ? -29.963 15.197 39.061 1.00 60.98 179 VAL A O 1
ATOM 1352 N N . ALA A 1 194 ? -29.995 13.807 37.275 1.00 66.15 180 ALA A N 1
ATOM 1353 C CA . ALA A 1 194 ? -29.460 14.791 36.351 1.00 68.83 180 ALA A CA 1
ATOM 1354 C C . ALA A 1 194 ? -30.251 14.700 35.084 1.00 72.70 180 ALA A C 1
ATOM 1355 O O . ALA A 1 194 ? -30.615 13.594 34.652 1.00 74.17 180 ALA A O 1
ATOM 1357 N N . GLY A 1 195 ? -30.491 15.858 34.475 1.00 70.25 181 GLY A N 1
ATOM 1358 C CA . GLY A 1 195 ? -31.280 15.927 33.252 1.00 76.77 181 GLY A CA 1
ATOM 1359 C C . GLY A 1 195 ? -31.098 17.228 32.502 1.00 79.56 181 GLY A C 1
ATOM 1360 O O . GLY A 1 195 ? -30.319 18.090 32.921 1.00 76.34 181 GLY A O 1
ATOM 1361 N N . THR A 1 196 ? -31.812 17.361 31.387 1.00 82.17 182 THR A N 1
ATOM 1362 C CA . THR A 1 196 ? -31.785 18.591 30.600 1.00 92.61 182 THR A CA 1
ATOM 1363 C C . THR A 1 196 ? -33.047 19.423 30.843 1.00 95.76 182 THR A C 1
ATOM 1364 O O . THR A 1 196 ? -33.811 19.156 31.766 1.00 88.93 182 THR A O 1
ATOM 1368 N N . ALA A 1 197 ? -33.234 20.442 30.003 1.00 100.94 183 ALA A N 1
ATOM 1369 C CA . ALA A 1 197 ? -34.483 21.188 29.903 1.00 97.47 183 ALA A CA 1
ATOM 1370 C C . ALA A 1 197 ? -35.693 20.297 29.606 1.00 103.29 183 ALA A C 1
ATOM 1371 O O . ALA A 1 197 ? -36.812 20.654 29.937 1.00 102.26 183 ALA A O 1
ATOM 1373 N N . ASP A 1 198 ? -35.458 19.131 29.003 1.00 110.30 184 ASP A N 1
ATOM 1374 C CA . ASP A 1 198 ? -36.522 18.342 28.381 1.00 101.16 184 ASP A CA 1
ATOM 1375 C C . ASP A 1 198 ? -36.874 17.025 29.041 1.00 99.86 184 ASP A C 1
ATOM 1376 O O . ASP A 1 198 ? -38.031 16.641 29.055 1.00 130.27 184 ASP A O 1
ATOM 1381 N N . ALA A 1 199 ? -35.898 16.296 29.539 1.00 98.24 185 ALA A N 1
ATOM 1382 C CA . ALA A 1 199 ? -36.214 15.076 30.283 1.00 113.91 185 ALA A CA 1
ATOM 1383 C C . ALA A 1 199 ? -35.062 14.825 31.233 1.00 108.22 185 ALA A C 1
ATOM 1384 O O . ALA A 1 199 ? -34.018 15.480 31.115 1.00 94.98 185 ALA A O 1
ATOM 1386 N N . VAL A 1 200 ? -35.249 13.917 32.193 1.00 94.72 186 VAL A N 1
ATOM 1387 C CA . VAL A 1 200 ? -34.105 13.510 32.990 1.00 94.57 186 VAL A CA 1
ATOM 1388 C C . VAL A 1 200 ? -33.321 12.530 32.150 1.00 92.35 186 VAL A C 1
ATOM 1389 O O . VAL A 1 200 ? -33.860 11.885 31.234 1.00 93.15 186 VAL A O 1
ATOM 1393 N N . MET A 1 201 ? -32.039 12.435 32.459 1.00 85.29 187 MET A N 1
ATOM 1394 C CA . MET A 1 201 ? -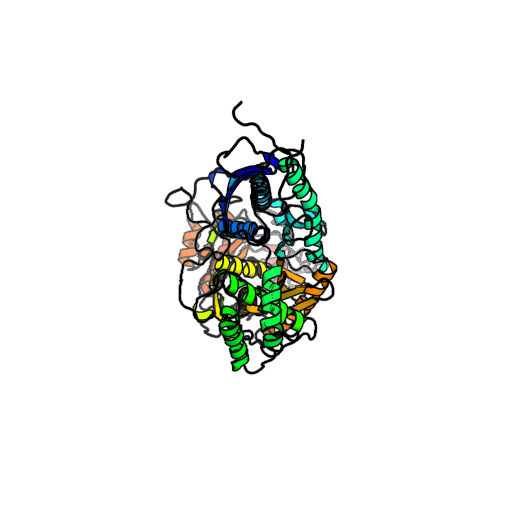31.156 11.707 31.611 1.00 83.49 187 MET A CA 1
ATOM 1395 C C . MET A 1 201 ? -30.717 10.479 32.342 1.00 84.36 187 MET A C 1
ATOM 1396 O O . MET A 1 201 ? -30.528 9.422 31.745 1.00 83.67 187 MET A O 1
ATOM 1401 N N . MET A 1 202 ? -30.559 10.631 33.644 1.00 77.69 188 MET A N 1
ATOM 1402 C CA . MET A 1 202 ? -30.012 9.578 34.426 1.00 83.25 188 MET A CA 1
ATOM 1403 C C . MET A 1 202 ? -30.690 9.608 35.776 1.00 84.09 188 MET A C 1
ATOM 1404 O O . MET A 1 202 ? -31.158 10.665 36.184 1.00 94.19 188 MET A O 1
ATOM 1409 N N . VAL A 1 203 ? -30.746 8.462 36.458 1.00 77.00 189 VAL A N 1
ATOM 1410 C CA . VAL A 1 203 ? -31.048 8.445 37.897 1.00 81.73 189 VAL A CA 1
ATOM 1411 C C . VAL A 1 203 ? -30.376 7.334 38.697 1.00 83.16 189 VAL A C 1
ATOM 1412 O O . VAL A 1 203 ? -30.554 6.152 38.420 1.00 86.42 189 VAL A O 1
ATOM 1416 N N . GLU A 1 204 ? -29.647 7.738 39.721 1.00 77.28 190 GLU A N 1
ATOM 1417 C CA . GLU A 1 204 ? -29.032 6.840 40.650 1.00 76.11 190 GLU A CA 1
ATOM 1418 C C . GLU A 1 204 ? -29.586 7.223 42.016 1.00 77.14 190 GLU A C 1
ATOM 1419 O O . GLU A 1 204 ? -29.536 8.384 42.415 1.00 69.27 190 GLU A O 1
ATOM 1425 N N . SER A 1 205 ? -30.131 6.235 42.715 1.00 83.62 191 SER A N 1
ATOM 1426 C CA . SER A 1 205 ? -30.743 6.449 44.015 1.00 83.55 191 SER A CA 1
ATOM 1427 C C . SER A 1 205 ? -30.339 5.395 45.019 1.00 92.39 191 SER A C 1
ATOM 1428 O O . SER A 1 205 ? -29.741 4.353 44.685 1.00 99.09 191 SER A O 1
ATOM 1431 N N . GLU A 1 206 ? -30.722 5.682 46.257 1.00 95.35 192 GLU A N 1
ATOM 1432 C CA . GLU A 1 206 ? -30.627 4.762 47.371 1.00 101.79 192 GLU A CA 1
ATOM 1433 C C . GLU A 1 206 ? -31.846 5.081 48.216 1.00 108.50 192 GLU A C 1
ATOM 1434 O O . GLU A 1 206 ? -31.995 6.212 48.704 1.00 103.34 192 GLU A O 1
ATOM 1440 N N . ILE A 1 207 ? -32.725 4.091 48.374 1.00 102.93 193 ILE A N 1
ATOM 1441 C CA . ILE A 1 207 ? -34.039 4.324 48.969 1.00 93.13 193 ILE A CA 1
ATOM 1442 C C . ILE A 1 207 ? -34.273 3.501 50.224 1.00 102.64 193 ILE A C 1
ATOM 1443 O O . ILE A 1 207 ? -34.004 2.298 50.230 1.00 111.23 193 ILE A O 1
ATOM 1448 N N . GLN A 1 208 ? -34.793 4.149 51.270 1.00 99.08 194 GLN A N 1
ATOM 1449 C CA . GLN A 1 208 ? -35.148 3.465 52.517 1.00 97.19 194 GLN A CA 1
ATOM 1450 C C . GLN A 1 208 ? -36.610 3.001 52.484 1.00 89.88 194 GLN A C 1
ATOM 1451 O O . GLN A 1 208 ? -37.459 3.506 53.206 1.00 90.73 194 GLN A O 1
ATOM 1457 N N . GLU A 1 209 ? -36.869 2.054 51.585 1.00 93.32 195 GLU A N 1
ATOM 1458 C CA . GLU A 1 209 ? -38.173 1.389 51.357 1.00 93.97 195 GLU A CA 1
ATOM 1459 C C . GLU A 1 209 ? -39.394 2.292 51.038 1.00 86.87 195 GLU A C 1
ATOM 1460 O O . GLU A 1 209 ? -40.371 2.322 51.775 1.00 102.76 195 GLU A O 1
ATOM 1466 N N . LEU A 1 210 ? -39.339 3.014 49.928 1.00 79.38 196 LEU A N 1
ATOM 1467 C CA . LEU A 1 210 ? -40.456 3.876 49.515 1.00 79.97 196 LEU A CA 1
ATOM 1468 C C . LEU A 1 210 ? -41.095 3.399 48.220 1.00 85.28 196 LEU A C 1
ATOM 1469 O O . LEU A 1 210 ? -40.489 2.688 47.441 1.00 80.22 196 LEU A O 1
ATOM 1474 N N . SER A 1 211 ? -42.337 3.805 47.999 1.00 106.49 197 SER A N 1
ATOM 1475 C CA . SER A 1 211 ? -43.124 3.310 46.873 1.00 104.65 197 SER A CA 1
ATOM 1476 C C . SER A 1 211 ? -42.920 4.130 45.617 1.00 99.63 197 SER A C 1
ATOM 1477 O O . SER A 1 211 ? -42.603 5.338 45.673 1.00 101.19 197 SER A O 1
ATOM 1480 N N . GLU A 1 212 ? -43.147 3.444 44.499 1.00 84.19 198 GLU A N 1
ATOM 1481 C CA . GLU A 1 212 ? -43.044 3.976 43.148 1.00 93.59 198 GLU A CA 1
ATOM 1482 C C . GLU A 1 212 ? -43.421 5.456 43.017 1.00 98.09 198 GLU A C 1
ATOM 1483 O O . GLU A 1 212 ? -42.690 6.244 42.409 1.00 95.30 198 GLU A O 1
ATOM 1489 N N . GLU A 1 213 ? -44.557 5.820 43.607 1.00 100.09 199 GLU A N 1
ATOM 1490 C CA . GLU A 1 213 ? -45.077 7.171 43.530 1.00 100.09 199 GLU A CA 1
ATOM 1491 C C . GLU A 1 213 ? -44.186 8.113 44.290 1.00 96.90 199 GLU A C 1
ATOM 1492 O O . GLU A 1 213 ? -43.811 9.167 43.752 1.00 93.80 199 GLU A O 1
ATOM 1498 N N . ILE A 1 214 ? -43.825 7.735 45.521 1.00 87.18 200 ILE A N 1
ATOM 1499 C CA . ILE A 1 214 ? -43.011 8.631 46.345 1.00 96.35 200 ILE A CA 1
ATOM 1500 C C . ILE A 1 214 ? -41.648 8.792 45.731 1.00 101.74 200 ILE A C 1
ATOM 1501 O O . ILE A 1 214 ? -41.000 9.839 45.861 1.00 103.74 200 ILE A O 1
ATOM 1506 N N . VAL A 1 215 ? -41.210 7.745 45.054 1.00 97.98 201 VAL A N 1
ATOM 1507 C CA . VAL A 1 215 ? -39.876 7.752 44.529 1.00 88.80 201 VAL A CA 1
ATOM 1508 C C . VAL A 1 215 ? -39.784 8.564 43.251 1.00 86.40 201 VAL A C 1
ATOM 1509 O O . VAL A 1 215 ? -38.936 9.469 43.125 1.00 91.99 201 VAL A O 1
ATOM 1513 N N . LEU A 1 216 ? -40.657 8.235 42.309 1.00 73.55 202 LEU A N 1
ATOM 1514 C CA . LEU A 1 216 ? -40.684 8.914 41.036 1.00 72.44 202 LEU A CA 1
ATOM 1515 C C . LEU A 1 216 ? -41.166 10.351 41.235 1.00 77.05 202 LEU A C 1
ATOM 1516 O O . LEU A 1 216 ? -40.868 11.254 40.432 1.00 72.40 202 LEU A O 1
ATOM 1521 N N . GLY A 1 217 ? -41.927 10.559 42.307 1.00 77.01 203 GLY A N 1
ATOM 1522 C CA . GLY A 1 217 ? -42.323 11.897 42.672 1.00 84.92 203 GLY A CA 1
ATOM 1523 C C . GLY A 1 217 ? -41.045 12.649 42.972 1.00 93.16 203 GLY A C 1
ATOM 1524 O O . GLY A 1 217 ? -40.941 13.872 42.751 1.00 87.76 203 GLY A O 1
ATOM 1525 N N . GLY A 1 218 ? -40.073 11.892 43.486 1.00 90.87 204 GLY A N 1
ATOM 1526 C CA . GLY A 1 218 ? -38.742 12.404 43.747 1.00 87.28 204 GLY A CA 1
ATOM 1527 C C . GLY A 1 218 ? -38.193 12.963 42.464 1.00 84.59 204 GLY A C 1
ATOM 1528 O O . GLY A 1 218 ? -37.994 14.182 42.338 1.00 78.30 204 GLY A O 1
ATOM 1529 N N . VAL A 1 219 ? -37.983 12.060 41.506 1.00 80.95 205 VAL A N 1
ATOM 1530 C CA . VAL A 1 219 ? -37.454 12.403 40.173 1.00 76.06 205 VAL A CA 1
ATOM 1531 C C . VAL A 1 219 ? -37.973 13.736 39.684 1.00 74.42 205 VAL A C 1
ATOM 1532 O O . VAL A 1 219 ? -37.196 14.618 39.331 1.00 60.65 205 VAL A O 1
ATOM 1536 N N . ASN A 1 220 ? -39.296 13.878 39.698 1.00 83.58 206 ASN A N 1
ATOM 1537 C CA . ASN A 1 220 ? -39.893 15.058 39.148 1.00 78.79 206 ASN A CA 1
ATOM 1538 C C . ASN A 1 220 ? -39.723 16.257 39.992 1.00 75.59 206 ASN A C 1
ATOM 1539 O O . ASN A 1 220 ? -39.521 17.352 39.472 1.00 72.26 206 ASN A O 1
ATOM 1544 N N . PHE A 1 221 ? -39.705 16.057 41.295 1.00 74.09 207 PHE A N 1
ATOM 1545 C CA . PHE A 1 221 ? -39.245 17.150 42.116 1.00 85.68 207 PHE A CA 1
ATOM 1546 C C . PHE A 1 221 ? -37.932 17.692 41.549 1.00 81.00 207 PHE A C 1
ATOM 1547 O O . PHE A 1 221 ? -37.883 18.842 41.094 1.00 80.53 207 PHE A O 1
ATOM 1555 N N . ALA A 1 222 ? -36.906 16.835 41.535 1.00 81.71 208 ALA A N 1
ATOM 1556 C CA . ALA A 1 222 ? -35.576 17.168 40.994 1.00 83.90 208 ALA A CA 1
ATOM 1557 C C . ALA A 1 222 ? -35.572 17.807 39.581 1.00 83.54 208 ALA A C 1
ATOM 1558 O O . ALA A 1 222 ? -34.810 18.749 39.319 1.00 80.91 208 ALA A O 1
ATOM 1560 N N . HIS A 1 223 ? -36.426 17.309 38.691 1.00 73.24 209 HIS A N 1
ATOM 1561 C CA . HIS A 1 223 ? -36.459 17.831 37.359 1.00 74.89 209 HIS A CA 1
ATOM 1562 C C . HIS A 1 223 ? -36.707 19.309 37.391 1.00 85.20 209 HIS A C 1
ATOM 1563 O O . HIS A 1 223 ? -35.963 20.090 36.781 1.00 92.09 209 HIS A O 1
ATOM 1570 N N . GLN A 1 224 ? -37.737 19.725 38.121 1.00 91.76 210 GLN A N 1
ATOM 1571 C CA . GLN A 1 224 ? -38.055 21.152 38.216 1.00 101.87 210 GLN A CA 1
ATOM 1572 C C . GLN A 1 224 ? -36.929 21.883 38.887 1.00 89.24 210 GLN A C 1
ATOM 1573 O O . GLN A 1 224 ? -36.473 22.913 38.407 1.00 89.55 210 GLN A O 1
ATOM 1579 N N . GLN A 1 225 ? -36.476 21.320 39.996 1.00 80.22 211 GLN A N 1
ATOM 1580 C CA . GLN A 1 225 ? -35.586 22.017 40.901 1.00 88.72 211 GLN A CA 1
ATOM 1581 C C . GLN A 1 225 ? -34.224 22.322 40.342 1.00 96.18 211 GLN A C 1
ATOM 1582 O O . GLN A 1 225 ? -33.456 23.084 40.942 1.00 94.38 211 GLN A O 1
ATOM 1588 N N . MET A 1 226 ? -33.914 21.714 39.208 1.00 93.94 212 MET A N 1
ATOM 1589 C CA . MET A 1 226 ? -32.649 21.980 38.565 1.00 95.63 212 MET A CA 1
ATOM 1590 C C . MET A 1 226 ? -32.911 22.969 37.461 1.00 96.68 212 MET A C 1
ATOM 1591 O O . MET A 1 226 ? -32.000 23.628 36.965 1.00 105.64 212 MET A O 1
ATOM 1596 N N . GLN A 1 227 ? -34.172 23.069 37.074 1.00 86.61 213 GLN A N 1
ATOM 1597 C CA . GLN A 1 227 ? -34.522 23.953 36.005 1.00 85.70 213 GLN A CA 1
ATOM 1598 C C . GLN A 1 227 ? -33.990 25.382 36.198 1.00 86.69 213 GLN A C 1
ATOM 1599 O O . GLN A 1 227 ? -33.707 26.104 35.218 1.00 66.35 213 GLN A O 1
ATOM 1605 N N . ALA A 1 228 ? -33.838 25.767 37.465 1.00 86.35 214 ALA A N 1
ATOM 1606 C CA . ALA A 1 228 ? -33.241 27.050 37.795 1.00 94.12 214 ALA A CA 1
ATOM 1607 C C . ALA A 1 228 ? -31.786 27.095 37.335 1.00 92.40 214 ALA A C 1
ATOM 1608 O O . ALA A 1 228 ? -31.350 28.057 36.708 1.00 94.41 214 ALA A O 1
ATOM 1610 N N . VAL A 1 229 ? -31.054 26.027 37.638 1.00 93.74 215 VAL A N 1
ATOM 1611 C CA . VAL A 1 229 ? -29.644 25.908 37.290 1.00 83.00 215 VAL A CA 1
ATOM 1612 C C . VAL A 1 229 ? -29.444 25.814 35.797 1.00 79.72 215 VAL A C 1
ATOM 1613 O O . VAL A 1 229 ? -28.624 26.546 35.251 1.00 82.71 215 VAL A O 1
ATOM 1617 N N . ILE A 1 230 ? -30.156 24.909 35.128 1.00 64.75 216 ILE A N 1
ATOM 1618 C CA . ILE A 1 230 ? -30.027 24.853 33.675 1.00 68.50 216 ILE A CA 1
ATOM 1619 C C . ILE A 1 230 ? -30.130 26.249 33.056 1.00 75.36 216 ILE A C 1
ATOM 1620 O O . ILE A 1 230 ? -29.272 26.623 32.255 1.00 77.55 216 ILE A O 1
ATOM 1625 N N . ASP A 1 231 ? -31.145 27.027 33.473 1.00 91.11 217 ASP A N 1
ATOM 1626 C CA . ASP A 1 231 ? -31.391 28.392 32.955 1.00 88.42 217 ASP A CA 1
ATOM 1627 C C . ASP A 1 231 ? -30.218 29.269 33.241 1.00 82.49 217 ASP A C 1
ATOM 1628 O O . ASP A 1 231 ? -29.822 30.076 32.397 1.00 77.12 217 ASP A O 1
ATOM 1633 N N . ALA A 1 232 ? -29.657 29.073 34.433 1.00 79.69 218 ALA A N 1
ATOM 1634 C CA . ALA A 1 232 ? -28.511 29.854 34.910 1.00 94.40 218 ALA A CA 1
ATOM 1635 C C . ALA A 1 232 ? -27.312 29.682 33.990 1.00 94.56 218 ALA A C 1
ATOM 1636 O O . ALA A 1 232 ? -26.683 30.667 33.545 1.00 85.22 218 ALA A O 1
ATOM 1638 N N . ILE A 1 233 ? -27.014 28.412 33.710 1.00 94.49 219 ILE A N 1
ATOM 1639 C CA . ILE A 1 233 ? -25.845 28.043 32.927 1.00 86.82 219 ILE A CA 1
ATOM 1640 C C . ILE A 1 233 ? -25.949 28.792 31.617 1.00 82.14 219 ILE A C 1
ATOM 1641 O O . ILE A 1 233 ? -25.007 29.481 31.187 1.00 76.05 219 ILE A O 1
ATOM 1646 N N . ILE A 1 234 ? -27.132 28.708 31.029 1.00 77.05 220 ILE A N 1
ATOM 1647 C CA . ILE A 1 234 ? -27.390 29.455 29.833 1.00 82.87 220 ILE A CA 1
ATOM 1648 C C . ILE A 1 234 ? -27.035 30.926 30.043 1.00 92.37 220 ILE A C 1
ATOM 1649 O O . ILE A 1 234 ? -26.206 31.463 29.304 1.00 94.72 220 ILE A O 1
ATOM 1654 N N . ASP A 1 235 ? -27.622 31.561 31.057 1.00 91.09 221 ASP A N 1
ATOM 1655 C CA . ASP A 1 235 ? -27.320 32.965 31.340 1.00 98.48 221 ASP A CA 1
ATOM 1656 C C . ASP A 1 235 ? -25.824 33.259 31.211 1.00 95.27 221 ASP A C 1
ATOM 1657 O O . ASP A 1 235 ? -25.417 34.194 30.491 1.00 99.74 221 ASP A O 1
ATOM 1659 N N . LEU A 1 236 ? -25.019 32.434 31.889 1.00 84.55 222 LEU A N 1
ATOM 1660 C CA . LEU A 1 236 ? -23.562 32.604 31.881 1.00 82.60 222 LEU A CA 1
ATOM 1661 C C . LEU A 1 236 ? -22.997 32.478 30.480 1.00 83.60 222 LEU A C 1
ATOM 1662 O O . LEU A 1 236 ? -22.418 33.430 29.914 1.00 75.01 222 LEU A O 1
ATOM 1667 N N . ALA A 1 237 ? -23.205 31.279 29.942 1.00 87.80 223 ALA A N 1
ATOM 1668 C CA . ALA A 1 237 ? -22.892 30.961 28.574 1.00 88.68 223 ALA A CA 1
ATOM 1669 C C . ALA A 1 237 ? -23.146 32.164 27.681 1.00 97.28 223 ALA A C 1
ATOM 1670 O O . ALA A 1 237 ? -22.253 32.566 26.925 1.00 97.76 223 ALA A O 1
ATOM 1672 N N . GLU A 1 238 ? -24.342 32.758 27.809 1.00 92.34 224 GLU A N 1
ATOM 1673 C CA . GLU A 1 238 ? -24.779 33.789 26.886 1.00 93.53 224 GLU A CA 1
ATOM 1674 C C . GLU A 1 238 ? -23.701 34.834 26.665 1.00 94.43 224 GLU A C 1
ATOM 1675 O O . GLU A 1 238 ? -23.412 35.188 25.530 1.00 91.94 224 GLU A O 1
ATOM 1681 N N . HIS A 1 239 ? -23.055 35.281 27.724 1.00 90.56 225 HIS A N 1
ATOM 1682 C CA . HIS A 1 239 ? -21.947 36.206 27.540 1.00 104.35 225 HIS A CA 1
ATOM 1683 C C . HIS A 1 239 ? -20.752 35.639 28.222 1.00 111.04 225 HIS A C 1
ATOM 1684 O O . HIS A 1 239 ? -20.383 36.093 29.299 1.00 130.96 225 HIS A O 1
ATOM 1691 N N . ALA A 1 240 ? -20.149 34.614 27.619 1.00 106.15 226 ALA A N 1
ATOM 1692 C CA . ALA A 1 240 ? -18.965 33.935 28.202 1.00 96.27 226 ALA A CA 1
ATOM 1693 C C . ALA A 1 240 ? -18.517 32.668 27.448 1.00 82.25 226 ALA A C 1
ATOM 1694 O O . ALA A 1 240 ? -17.321 32.393 27.351 1.00 75.91 226 ALA A O 1
ATOM 1696 N N . ALA A 1 241 ? -19.465 31.892 26.930 1.00 68.72 227 ALA A N 1
ATOM 1697 C CA . ALA A 1 241 ? -19.098 30.735 26.130 1.00 70.87 227 ALA A CA 1
ATOM 1698 C C . ALA A 1 241 ? -18.179 31.100 24.977 1.00 77.71 227 ALA A C 1
ATOM 1699 O O . ALA A 1 241 ? -18.214 32.218 24.468 1.00 78.27 227 ALA A O 1
ATOM 1701 N N . LYS A 1 242 ? -17.346 30.145 24.571 1.00 86.97 228 LYS A N 1
ATOM 1702 C CA . LYS A 1 242 ? -16.473 30.322 23.410 1.00 81.22 228 LYS A CA 1
ATOM 1703 C C . LYS A 1 242 ? -17.259 30.064 22.123 1.00 76.65 228 LYS A C 1
ATOM 1704 O O . LYS A 1 242 ? -18.315 29.435 22.147 1.00 73.81 228 LYS A O 1
ATOM 1710 N N . GLU A 1 243 ? -16.765 30.607 21.016 1.00 80.03 229 GLU A N 1
ATOM 1711 C CA . GLU A 1 243 ? -17.430 30.500 19.728 1.00 86.00 229 GLU A CA 1
ATOM 1712 C C . GLU A 1 243 ? -17.718 29.025 19.488 1.00 78.50 229 GLU A C 1
ATOM 1713 O O . GLU A 1 243 ? -16.813 28.212 19.537 1.00 96.08 229 GLU A O 1
ATOM 1719 N N . PRO A 1 244 ? -18.977 28.667 19.238 1.00 74.11 230 PRO A N 1
ATOM 1720 C CA . PRO A 1 244 ? -19.252 27.253 19.190 1.00 78.66 230 PRO A CA 1
ATOM 1721 C C . PRO A 1 244 ? -18.533 26.632 18.016 1.00 80.38 230 PRO A C 1
ATOM 1722 O O . PRO A 1 244 ? -18.282 27.288 17.005 1.00 80.97 230 PRO A O 1
ATOM 1726 N N . PHE A 1 245 ? -18.158 25.381 18.217 1.00 82.69 231 PHE A N 1
ATOM 1727 C CA . PHE A 1 245 ? -17.251 24.654 17.366 1.00 80.01 231 PHE A CA 1
ATOM 1728 C C . PHE A 1 245 ? -18.126 24.045 16.289 1.00 78.99 231 PHE A C 1
ATOM 1729 O O . PHE A 1 245 ? -19.095 23.316 16.577 1.00 74.42 231 PHE A O 1
ATOM 1737 N N . ALA A 1 246 ? -17.815 24.381 15.045 1.00 76.51 232 ALA A N 1
ATOM 1738 C CA . ALA A 1 246 ? -18.682 23.963 13.948 1.00 80.86 232 ALA A CA 1
ATOM 1739 C C . ALA A 1 246 ? -18.480 22.496 13.665 1.00 83.30 232 ALA A C 1
ATOM 1740 O O . ALA A 1 246 ? -17.378 22.058 13.319 1.00 91.29 232 ALA A O 1
ATOM 1742 N N . PHE A 1 247 ? -19.531 21.719 13.824 1.00 74.82 233 PHE A N 1
ATOM 1743 C CA . PHE A 1 247 ? -19.421 20.347 13.416 1.00 76.44 233 PHE A CA 1
ATOM 1744 C C . PHE A 1 247 ? -20.765 19.955 12.830 1.00 87.08 233 PHE A C 1
ATOM 1745 O O . PHE A 1 247 ? -21.826 20.223 13.439 1.00 76.74 233 PHE A O 1
ATOM 1753 N N . GLU A 1 248 ? -20.699 19.361 11.631 1.00 91.61 234 GLU A N 1
ATOM 1754 C CA . GLU A 1 248 ? -21.872 18.907 10.876 1.00 88.57 234 GLU A CA 1
ATOM 1755 C C . GLU A 1 248 ? -22.400 17.689 11.572 1.00 86.68 234 GLU A C 1
ATOM 1756 O O . GLU A 1 248 ? -21.820 16.614 11.448 1.00 96.30 234 GLU A O 1
ATOM 1762 N N . PRO A 1 249 ? -23.485 17.847 12.328 1.00 88.63 235 PRO A N 1
ATOM 1763 C CA . PRO A 1 249 ? -24.164 16.683 12.866 1.00 99.13 235 PRO A CA 1
ATOM 1764 C C . PRO A 1 249 ? -24.413 15.681 11.739 1.00 110.70 235 PRO A C 1
ATOM 1765 O O . PRO A 1 249 ? -25.302 15.871 10.915 1.00 128.06 235 PRO A O 1
ATOM 1769 N N . GLU A 1 250 ? -23.589 14.644 11.699 1.00 115.95 236 GLU A N 1
ATOM 1770 C CA . GLU A 1 250 ? -23.550 13.696 10.605 1.00 119.36 236 GLU A CA 1
ATOM 1771 C C . GLU A 1 250 ? -24.959 13.221 10.236 1.00 135.59 236 GLU A C 1
ATOM 1772 O O . GLU A 1 250 ? -25.726 12.786 11.107 1.00 126.12 236 GLU A O 1
ATOM 1778 N N . ASP A 1 251 ? -25.308 13.360 8.955 1.00 157.60 237 ASP A N 1
ATOM 1779 C CA . ASP A 1 251 ? -26.557 12.800 8.436 1.00 159.94 237 ASP A CA 1
ATOM 1780 C C . ASP A 1 251 ? -26.324 11.456 7.751 1.00 167.85 237 ASP A C 1
ATOM 1781 O O . ASP A 1 251 ? -25.561 11.335 6.779 1.00 171.32 237 ASP A O 1
ATOM 1786 N N . THR A 1 252 ? -27.018 10.459 8.280 1.00 160.89 238 THR A N 1
ATOM 1787 C CA . THR A 1 252 ? -26.924 9.085 7.837 1.00 149.82 238 THR A CA 1
ATOM 1788 C C . THR A 1 252 ? -28.066 8.796 6.841 1.00 151.57 238 THR A C 1
ATOM 1789 O O . THR A 1 252 ? -27.864 8.154 5.800 1.00 143.50 238 THR A O 1
ATOM 1793 N N . ASP A 1 253 ? -29.245 9.331 7.166 1.00 145.97 239 ASP A N 1
ATOM 1794 C CA . ASP A 1 253 ? -30.500 9.126 6.434 1.00 149.20 239 ASP A CA 1
ATOM 1795 C C . ASP A 1 253 ? -30.365 8.831 4.936 1.00 145.17 239 ASP A C 1
ATOM 1796 O O . ASP A 1 253 ? -30.812 7.783 4.473 1.00 125.64 239 ASP A O 1
ATOM 1801 N N . ALA A 1 254 ? -29.745 9.748 4.195 1.00 146.62 240 ALA A N 1
ATOM 1802 C CA . ALA A 1 254 ? -29.454 9.538 2.778 1.00 136.22 240 ALA A CA 1
ATOM 1803 C C . ALA A 1 254 ? -29.010 8.099 2.518 1.00 128.97 240 ALA A C 1
ATOM 1804 O O . ALA A 1 254 ? -29.738 7.312 1.924 1.00 131.32 240 ALA A O 1
ATOM 1806 N N . ILE A 1 255 ? -27.827 7.747 2.996 1.00 123.12 241 ILE A N 1
ATOM 1807 C CA . ILE A 1 255 ? -27.289 6.413 2.761 1.00 118.84 241 ILE A CA 1
ATOM 1808 C C . ILE A 1 255 ? -27.993 5.340 3.604 1.00 117.58 241 ILE A C 1
ATOM 1809 O O . ILE A 1 255 ? -28.023 4.164 3.227 1.00 118.83 241 ILE A O 1
ATOM 1814 N N . LYS A 1 256 ? -28.571 5.743 4.732 1.00 115.53 242 LYS A N 1
ATOM 1815 C CA . LYS A 1 256 ? -29.250 4.790 5.614 1.00 119.24 242 LYS A CA 1
ATOM 1816 C C . LYS A 1 256 ? -30.467 4.172 4.929 1.00 119.90 242 LYS A C 1
ATOM 1817 O O . LYS A 1 256 ? -30.725 2.973 5.083 1.00 98.51 242 LYS A O 1
ATOM 1819 N N . ALA A 1 257 ? -31.194 5.004 4.172 1.00 121.89 243 ALA A N 1
ATOM 1820 C CA . ALA A 1 257 ? -32.394 4.587 3.440 1.00 116.79 243 ALA A CA 1
ATOM 1821 C C . ALA A 1 257 ? -32.036 3.719 2.260 1.00 115.57 243 ALA A C 1
ATOM 1822 O O . ALA A 1 257 ? -32.772 2.789 1.933 1.00 103.40 243 ALA A O 1
ATOM 1824 N N . LYS A 1 258 ? -30.903 4.039 1.628 1.00 127.82 244 LYS A N 1
ATOM 1825 C CA . LYS A 1 258 ? -30.400 3.309 0.456 1.00 125.04 244 LYS A CA 1
ATOM 1826 C C . LYS A 1 258 ? -30.063 1.848 0.788 1.00 123.20 244 LYS A C 1
ATOM 1827 O O . LYS A 1 258 ? -30.379 0.952 0.016 1.00 122.19 244 LYS A O 1
ATOM 1829 N N . MET A 1 259 ? -29.440 1.617 1.941 1.00 124.87 245 MET A N 1
ATOM 1830 C CA . MET A 1 259 ? -29.122 0.262 2.390 1.00 122.01 245 MET A CA 1
ATOM 1831 C C . MET A 1 259 ? -30.364 -0.457 2.892 1.00 124.07 245 MET A C 1
ATOM 1832 O O . MET A 1 259 ? -30.406 -1.689 2.886 1.00 120.61 245 MET A O 1
ATOM 1834 N N . LYS A 1 260 ? -31.368 0.311 3.326 1.00 123.47 246 LYS A N 1
ATOM 1835 C CA . LYS A 1 260 ? -32.603 -0.270 3.871 1.00 124.98 246 LYS A CA 1
ATOM 1836 C C . LYS A 1 260 ? -33.302 -1.085 2.804 1.00 127.94 246 LYS A C 1
ATOM 1837 O O . LYS A 1 260 ? -33.562 -2.266 2.999 1.00 120.95 246 LYS A O 1
ATOM 1839 N N . ASP A 1 261 ? -33.557 -0.460 1.656 1.00 132.34 247 ASP A N 1
ATOM 1840 C CA . ASP A 1 261 ? -34.275 -1.127 0.576 1.00 137.37 247 ASP A CA 1
ATOM 1841 C C . ASP A 1 261 ? -33.490 -2.233 -0.136 1.00 132.76 247 ASP A C 1
ATOM 1842 O O . ASP A 1 261 ? -34.082 -3.070 -0.818 1.00 140.02 247 ASP A O 1
ATOM 1847 N N . LEU A 1 262 ? -32.174 -2.252 0.034 1.00 125.73 248 LEU A N 1
ATOM 1848 C CA . LEU A 1 262 ? -31.387 -3.395 -0.425 1.00 122.41 248 LEU A CA 1
ATOM 1849 C C . LEU A 1 262 ? -31.463 -4.574 0.559 1.00 119.97 248 LEU A C 1
ATOM 1850 O O . LEU A 1 262 ? -31.252 -5.715 0.168 1.00 125.98 248 LEU A O 1
ATOM 1852 N N . VAL A 1 263 ? -31.763 -4.309 1.826 1.00 120.10 249 VAL A N 1
ATOM 1853 C CA . VAL A 1 263 ? -31.731 -5.375 2.831 1.00 131.88 249 VAL A CA 1
ATOM 1854 C C . VAL A 1 263 ? -32.954 -5.382 3.756 1.00 144.89 249 VAL A C 1
ATOM 1855 O O . VAL A 1 263 ? -33.270 -6.412 4.357 1.00 143.56 249 VAL A O 1
ATOM 1859 N N . GLY A 1 264 ? -33.639 -4.241 3.848 1.00 150.64 250 GLY A N 1
ATOM 1860 C CA . GLY A 1 264 ? -34.783 -4.039 4.759 1.00 157.94 250 GLY A CA 1
ATOM 1861 C C . GLY A 1 264 ? -35.917 -5.058 4.778 1.00 169.59 250 GLY A C 1
ATOM 1862 O O . GLY A 1 264 ? -36.755 -5.035 5.689 1.00 162.82 250 GLY A O 1
ATOM 1863 N N . ALA A 1 265 ? -35.960 -5.932 3.771 1.00 179.25 251 ALA A N 1
ATOM 1864 C CA . ALA A 1 265 ? -36.898 -7.060 3.738 1.00 160.72 251 ALA A CA 1
ATOM 1865 C C . ALA A 1 265 ? -36.121 -8.337 4.031 1.00 154.72 251 ALA A C 1
ATOM 1866 O O . ALA A 1 265 ? -36.657 -9.291 4.599 1.00 153.51 251 ALA A O 1
ATOM 1868 N N . ASP A 1 266 ? -34.842 -8.321 3.656 1.00 146.81 252 ASP A N 1
ATOM 1869 C CA . ASP A 1 266 ? -33.923 -9.436 3.876 1.00 148.38 252 ASP A CA 1
ATOM 1870 C C . ASP A 1 266 ? -33.595 -9.672 5.355 1.00 139.89 252 ASP A C 1
ATOM 1871 O O . ASP A 1 266 ? -32.864 -10.605 5.703 1.00 132.79 252 ASP A O 1
ATOM 1876 N N . ILE A 1 267 ? -34.152 -8.825 6.212 1.00 134.69 253 ILE A N 1
ATOM 1877 C CA . ILE A 1 267 ? -33.953 -8.915 7.654 1.00 136.26 253 ILE A CA 1
ATOM 1878 C C . ILE A 1 267 ? -35.272 -9.217 8.359 1.00 144.33 253 ILE A C 1
ATOM 1879 O O . ILE A 1 267 ? -35.288 -9.793 9.452 1.00 137.10 253 ILE A O 1
ATOM 1884 N N . ALA A 1 268 ? -36.371 -8.823 7.712 1.00 149.41 254 ALA A N 1
ATOM 1885 C CA . ALA A 1 268 ? -37.729 -9.102 8.182 1.00 153.99 254 ALA A CA 1
ATOM 1886 C C . ALA A 1 268 ? -38.025 -10.587 8.030 1.00 161.34 254 ALA A C 1
ATOM 1887 O O . ALA A 1 268 ? -38.787 -11.164 8.804 1.00 156.24 254 ALA A O 1
ATOM 1889 N N . ALA A 1 269 ? -37.435 -11.178 6.994 1.00 168.66 255 ALA A N 1
ATOM 1890 C CA . ALA A 1 269 ? -37.375 -12.622 6.825 1.00 164.43 255 ALA A CA 1
ATOM 1891 C C . ALA A 1 269 ? -35.921 -13.046 7.060 1.00 154.40 255 ALA A C 1
ATOM 1892 O O . ALA A 1 269 ? -35.331 -13.805 6.284 1.00 152.26 255 ALA A O 1
ATOM 1894 N N . ALA A 1 270 ? -35.346 -12.514 8.134 1.00 142.69 256 ALA A N 1
ATOM 1895 C CA . ALA A 1 270 ? -33.991 -12.839 8.557 1.00 141.59 256 ALA A CA 1
ATOM 1896 C C . ALA A 1 270 ? -34.021 -13.002 10.059 1.00 145.17 256 ALA A C 1
ATOM 1897 O O . ALA A 1 270 ? -33.707 -14.070 10.587 1.00 155.88 256 ALA A O 1
ATOM 1899 N N . TYR A 1 271 ? -34.413 -11.939 10.751 1.00 146.19 257 TYR A N 1
ATOM 1900 C CA . TYR A 1 271 ? -34.639 -12.044 12.177 1.00 158.21 257 TYR A CA 1
ATOM 1901 C C . TYR A 1 271 ? -35.763 -13.035 12.464 1.00 169.31 257 TYR A C 1
ATOM 1902 O O . TYR A 1 271 ? -35.605 -13.900 13.331 1.00 181.70 257 TYR A O 1
ATOM 1911 N N . LYS A 1 272 ? -36.852 -12.958 11.691 1.00 174.20 258 LYS A N 1
ATOM 1912 C CA . LYS A 1 272 ? -37.946 -13.950 11.746 1.00 162.41 258 LYS A CA 1
ATOM 1913 C C . LYS A 1 272 ? -37.415 -15.382 11.825 1.00 162.10 258 LYS A C 1
ATOM 1914 O O . LYS A 1 272 ? -38.065 -16.260 12.400 1.00 153.76 258 LYS A O 1
ATOM 1916 N N . ILE A 1 273 ? -36.228 -15.603 11.260 1.00 171.94 259 ILE A N 1
ATOM 1917 C CA . ILE A 1 273 ? -35.565 -16.907 11.339 1.00 176.75 259 ILE A CA 1
ATOM 1918 C C . ILE A 1 273 ? -35.397 -17.358 12.801 1.00 176.06 259 ILE A C 1
ATOM 1919 O O . ILE A 1 273 ? -34.494 -16.889 13.516 1.00 178.91 259 ILE A O 1
ATOM 1924 N N . GLN A 1 274 ? -36.293 -18.256 13.224 1.00 171.63 260 GLN A N 1
ATOM 1925 C CA . GLN A 1 274 ? -36.260 -18.850 14.567 1.00 172.93 260 GLN A CA 1
ATOM 1926 C C . GLN A 1 274 ? -34.955 -19.617 14.806 1.00 174.00 260 GLN A C 1
ATOM 1927 O O . GLN A 1 274 ? -34.245 -19.358 15.781 1.00 155.74 260 GLN A O 1
ATOM 1929 N N . LYS A 1 275 ? -34.640 -20.546 13.904 1.00 185.92 261 LYS A N 1
ATOM 1930 C CA . LYS A 1 275 ? -33.394 -21.316 13.980 1.00 189.93 261 LYS A CA 1
ATOM 1931 C C . LYS A 1 275 ? -32.175 -20.382 14.004 1.00 192.64 261 LYS A C 1
ATOM 1932 O O . LYS A 1 275 ? -31.869 -19.721 13.008 1.00 212.55 261 LYS A O 1
ATOM 1934 N N . LYS A 1 276 ? -31.501 -20.333 15.155 1.00 184.59 262 LYS A N 1
ATOM 1935 C CA . LYS A 1 276 ? -30.321 -19.475 15.376 1.00 175.62 262 LYS A CA 1
ATOM 1936 C C . LYS A 1 276 ? -29.363 -19.415 14.178 1.00 186.23 262 LYS A C 1
ATOM 1937 O O . LYS A 1 276 ? -28.583 -18.465 14.049 1.00 198.43 262 LYS A O 1
ATOM 1939 N N . GLN A 1 277 ? -29.457 -20.424 13.308 1.00 193.83 263 GLN A N 1
ATOM 1940 C CA . GLN A 1 277 ? -28.639 -20.560 12.091 1.00 194.88 263 GLN A CA 1
ATOM 1941 C C . GLN A 1 277 ? -28.723 -19.347 11.156 1.00 196.66 263 GLN A C 1
ATOM 1942 O O . GLN A 1 277 ? -28.156 -18.296 11.459 1.00 198.04 263 GLN A O 1
ATOM 1944 N N . ASP A 1 278 ? -29.422 -19.499 10.029 1.00 200.19 264 ASP A N 1
A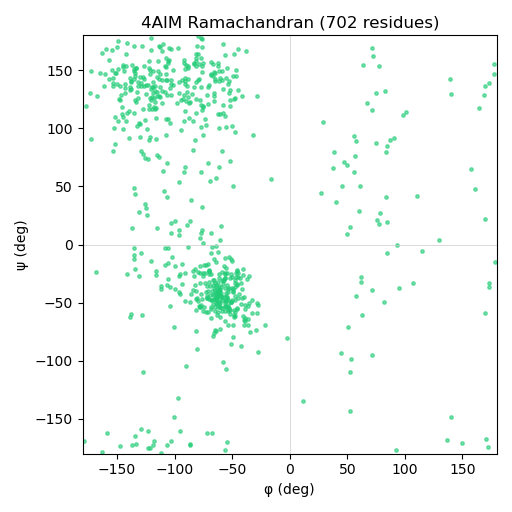TOM 1945 C CA . ASP A 1 278 ? -29.633 -18.395 9.091 1.00 213.95 264 ASP A CA 1
ATOM 1946 C C . ASP A 1 278 ? -30.056 -17.127 9.834 1.00 221.93 264 ASP A C 1
ATOM 1947 O O . ASP A 1 278 ? -29.765 -16.009 9.392 1.00 235.71 264 ASP A O 1
ATOM 1949 N N . ARG A 1 279 ? -30.708 -17.327 10.983 1.00 208.01 265 ARG A N 1
ATOM 1950 C CA . ARG A 1 279 ? -31.046 -16.252 11.916 1.00 195.65 265 ARG A CA 1
ATOM 1951 C C . ARG A 1 279 ? -29.829 -15.357 12.097 1.00 196.11 265 ARG A C 1
ATOM 1952 O O . ARG A 1 279 ? -29.964 -14.148 12.284 1.00 196.46 265 ARG A O 1
ATOM 1954 N N . TYR A 1 280 ? -28.649 -15.973 12.040 1.00 192.34 266 TYR A N 1
ATOM 1955 C CA . TYR A 1 280 ? -27.411 -15.255 11.803 1.00 186.49 266 TYR A CA 1
ATOM 1956 C C . TYR A 1 280 ? -27.108 -15.312 10.315 1.00 184.65 266 TYR A C 1
ATOM 1957 O O . TYR A 1 280 ? -26.696 -14.319 9.731 1.00 186.62 266 TYR A O 1
ATOM 1966 N N . GLU A 1 281 ? -27.304 -16.480 9.707 1.00 198.71 267 GLU A N 1
ATOM 1967 C CA . GLU A 1 281 ? -27.055 -16.663 8.269 1.00 202.38 267 GLU A CA 1
ATOM 1968 C C . GLU A 1 281 ? -27.429 -15.414 7.469 1.00 197.46 267 GLU A C 1
ATOM 1969 O O . GLU A 1 281 ? -26.553 -14.776 6.888 1.00 204.00 267 GLU A O 1
ATOM 1971 N N . ALA A 1 282 ? -28.711 -15.049 7.465 1.00 177.72 268 ALA A N 1
ATOM 1972 C CA . ALA A 1 282 ? -29.155 -13.804 6.837 1.00 168.96 268 ALA A CA 1
ATOM 1973 C C . ALA A 1 282 ? -28.280 -12.612 7.239 1.00 168.88 268 ALA A C 1
ATOM 1974 O O . ALA A 1 282 ? -28.018 -11.734 6.419 1.00 169.14 268 ALA A O 1
ATOM 1976 N N . VAL A 1 283 ? -27.827 -12.595 8.492 1.00 168.58 269 VAL A N 1
ATOM 1977 C CA . VAL A 1 283 ? -26.873 -11.581 8.961 1.00 172.70 269 VAL A CA 1
ATOM 1978 C C . VAL A 1 283 ? -25.702 -11.486 7.978 1.00 171.66 269 VAL A C 1
ATOM 1979 O O . VAL A 1 283 ? -25.673 -10.589 7.139 1.00 147.75 269 VAL A O 1
ATOM 1983 N N . GLY A 1 284 ? -24.762 -12.429 8.081 1.00 181.10 270 GLY A N 1
ATOM 1984 C CA . GLY A 1 284 ? -23.615 -12.537 7.180 1.00 177.31 270 GLY A CA 1
ATOM 1985 C C . GLY A 1 284 ? -23.971 -12.287 5.729 1.00 185.28 270 GLY A C 1
ATOM 1986 O O . GLY A 1 284 ? -23.191 -11.675 5.001 1.00 192.82 270 GLY A O 1
ATOM 1987 N N . ALA A 1 285 ? -25.150 -12.766 5.319 1.00 182.91 271 ALA A N 1
ATOM 1988 C CA . ALA A 1 285 ? -25.736 -12.445 4.013 1.00 177.53 271 ALA A CA 1
ATOM 1989 C C . ALA A 1 285 ? -25.735 -10.938 3.810 1.00 187.59 271 ALA A C 1
ATOM 1990 O O . ALA A 1 285 ? -24.788 -10.407 3.229 1.00 207.39 271 ALA A O 1
ATOM 1992 N N . ALA A 1 286 ? -26.768 -10.252 4.305 1.00 176.68 272 ALA A N 1
ATOM 1993 C CA . ALA A 1 286 ? -26.752 -8.793 4.380 1.00 167.66 272 ALA A CA 1
ATOM 1994 C C . ALA A 1 286 ? -25.294 -8.337 4.337 1.00 180.14 272 ALA A C 1
ATOM 1995 O O . ALA A 1 286 ? -24.863 -7.805 3.317 1.00 177.21 272 ALA A O 1
ATOM 1997 N N . LYS A 1 287 ? -24.537 -8.611 5.410 1.00 186.26 273 LYS A N 1
ATOM 1998 C CA . LYS A 1 287 ? -23.089 -8.336 5.482 1.00 177.56 273 LYS A CA 1
ATOM 1999 C C . LYS A 1 287 ? -22.443 -8.370 4.099 1.00 183.61 273 LYS A C 1
ATOM 2000 O O . LYS A 1 287 ? -22.445 -7.350 3.412 1.00 178.65 273 LYS A O 1
ATOM 2002 N N . LYS A 1 288 ? -21.927 -9.528 3.681 1.00 187.23 274 LYS A N 1
ATOM 2003 C CA . LYS A 1 288 ? -21.374 -9.697 2.326 1.00 199.64 274 LYS A CA 1
ATOM 2004 C C . LYS A 1 288 ? -22.143 -8.870 1.273 1.00 211.90 274 LYS A C 1
ATOM 2005 O O . LYS A 1 288 ? -21.666 -7.808 0.830 1.00 213.09 274 LYS A O 1
ATOM 2007 N N . LYS A 1 289 ? -23.337 -9.352 0.916 1.00 214.40 275 LYS A N 1
ATOM 2008 C CA . LYS A 1 289 ? -24.224 -8.713 -0.066 1.00 197.77 275 LYS A CA 1
ATOM 2009 C C . LYS A 1 289 ? -24.068 -7.194 -0.137 1.00 193.17 275 LYS A C 1
ATOM 2010 O O . LYS A 1 289 ? -23.494 -6.668 -1.094 1.00 197.69 275 LYS A O 1
ATOM 2012 N N . ALA A 1 290 ? -24.571 -6.500 0.883 1.00 186.56 276 ALA A N 1
ATOM 2013 C CA . ALA A 1 290 ? -24.551 -5.042 0.914 1.00 174.57 276 ALA A CA 1
ATOM 2014 C C . ALA A 1 290 ? -23.132 -4.469 0.909 1.00 186.79 276 ALA A C 1
ATOM 2015 O O . ALA A 1 290 ? -22.788 -3.716 -0.001 1.00 196.89 276 ALA A O 1
ATOM 2017 N N . ILE A 1 291 ? -22.311 -4.831 1.900 1.00 195.24 277 ILE A N 1
ATOM 2018 C CA . ILE A 1 291 ? -20.907 -4.388 1.953 1.00 197.47 277 ILE A CA 1
ATOM 2019 C C . ILE A 1 291 ? -20.392 -4.156 0.536 1.00 197.43 277 ILE A C 1
ATOM 2020 O O . ILE A 1 291 ? -19.832 -3.094 0.235 1.00 181.39 277 ILE A O 1
ATOM 2022 N N . ALA A 1 292 ? -20.613 -5.158 -0.322 1.00 190.05 278 ALA A N 1
ATOM 2023 C CA . ALA A 1 292 ? -20.485 -5.016 -1.769 1.00 178.39 278 ALA A CA 1
ATOM 2024 C C . ALA A 1 292 ? -21.427 -3.910 -2.293 1.00 183.72 278 ALA A C 1
ATOM 2025 O O . ALA A 1 292 ? -21.111 -2.733 -2.153 1.00 189.35 278 ALA A O 1
ATOM 2027 N N . ALA A 1 293 ? -22.574 -4.281 -2.868 1.00 178.46 279 ALA A N 1
ATOM 2028 C CA . ALA A 1 293 ? -23.562 -3.307 -3.376 1.00 176.08 279 ALA A CA 1
ATOM 2029 C C . ALA A 1 293 ? -23.601 -1.992 -2.572 1.00 177.94 279 ALA A C 1
ATOM 2030 O O . ALA A 1 293 ? -24.308 -1.880 -1.568 1.00 173.43 279 ALA A O 1
ATOM 2032 N N . LEU A 1 294 ? -22.841 -1.005 -3.046 1.00 173.72 280 LEU A N 1
ATOM 2033 C CA . LEU A 1 294 ? -22.525 0.233 -2.308 1.00 174.56 280 LEU A CA 1
ATOM 2034 C C . LEU A 1 294 ? -21.482 -0.034 -1.208 1.00 179.15 280 LEU A C 1
ATOM 2035 O O . LEU A 1 294 ? -21.616 -0.981 -0.413 1.00 170.41 280 LEU A O 1
ATOM 2040 N N . GLY A 1 295 ? -20.438 0.796 -1.189 1.00 177.52 281 GLY A N 1
ATOM 2041 C CA . GLY A 1 295 ? -19.301 0.614 -0.286 1.00 164.52 281 GLY A CA 1
ATOM 2042 C C . GLY A 1 295 ? -18.054 1.300 -0.798 1.00 159.05 281 GLY A C 1
ATOM 2043 O O . GLY A 1 295 ? -17.067 0.639 -1.123 1.00 151.47 281 GLY A O 1
ATOM 2044 N N . LEU A 1 296 ? -18.107 2.630 -0.868 1.00 161.02 282 LEU A N 1
ATOM 2045 C CA . LEU A 1 296 ? -16.966 3.447 -1.285 1.00 163.35 282 LEU A CA 1
ATOM 2046 C C . LEU A 1 296 ? -16.514 3.027 -2.654 1.00 166.57 282 LEU A C 1
ATOM 2047 O O . LEU A 1 296 ? -16.243 3.873 -3.508 1.00 166.01 282 LEU A O 1
ATOM 2049 N N . SER A 1 297 ? -16.442 1.709 -2.853 1.00 183.09 283 SER A N 1
ATOM 2050 C CA . SER A 1 297 ? -16.167 1.115 -4.158 1.00 204.98 283 SER A CA 1
ATOM 2051 C C . SER A 1 297 ? -14.699 1.365 -4.497 1.00 196.88 283 SER A C 1
ATOM 2052 O O . SER A 1 297 ? -14.096 2.227 -3.867 1.00 205.29 283 SER A O 1
ATOM 2055 N N . ASP A 1 298 ? -14.081 0.643 -5.440 1.00 175.65 284 ASP A N 1
ATOM 2056 C CA . ASP A 1 298 ? -14.579 -0.555 -6.150 1.00 178.28 284 ASP A CA 1
ATOM 2057 C C . ASP A 1 298 ? -16.059 -0.617 -6.559 1.00 187.74 284 ASP A C 1
ATOM 2058 O O . ASP A 1 298 ? -16.843 -1.278 -5.883 1.00 195.16 284 ASP A O 1
ATOM 2063 N N . GLU A 1 299 ? -16.456 0.039 -7.653 1.00 182.60 285 GLU A N 1
ATOM 2064 C CA . GLU A 1 299 ? -15.592 0.892 -8.446 1.00 170.81 285 GLU A CA 1
ATOM 2065 C C . GLU A 1 299 ? -15.162 2.115 -7.612 1.00 179.63 285 GLU A C 1
ATOM 2066 O O . GLU A 1 299 ? -14.034 2.083 -7.129 1.00 174.46 285 GLU A O 1
ATOM 2068 N N . ASN A 1 300 ? -15.975 3.162 -7.367 1.00 180.83 286 ASN A N 1
ATOM 2069 C CA . ASN A 1 300 ? -17.342 3.477 -7.855 1.00 174.07 286 ASN A CA 1
ATOM 2070 C C . ASN A 1 300 ? -17.949 4.516 -6.890 1.00 177.11 286 ASN A C 1
ATOM 2071 O O . ASN A 1 300 ? -19.101 4.369 -6.472 1.00 188.32 286 ASN A O 1
ATOM 2073 N N . PRO A 1 301 ? -17.185 5.588 -6.561 1.00 179.56 287 PRO A N 1
ATOM 2074 C CA . PRO A 1 301 ? -17.355 6.415 -5.351 1.00 184.65 287 PRO A CA 1
ATOM 2075 C C . PRO A 1 301 ? -18.525 6.066 -4.404 1.00 192.94 287 PRO A C 1
ATOM 2076 O O . PRO A 1 301 ? -18.317 5.413 -3.373 1.00 197.53 287 PRO A O 1
ATOM 2080 N N . THR A 1 302 ? -19.732 6.511 -4.750 1.00 191.38 288 THR A N 1
ATOM 2081 C CA . THR A 1 302 ? -20.933 6.216 -3.967 1.00 186.73 288 THR A CA 1
ATOM 2082 C C . THR A 1 302 ? -21.156 4.701 -3.829 1.00 187.59 288 THR A C 1
ATOM 2083 O O . THR A 1 302 ? -21.050 3.965 -4.808 1.00 180.13 288 THR A O 1
ATOM 2087 N N . GLY A 1 303 ? -21.462 4.234 -2.618 1.00 187.52 289 GLY A N 1
ATOM 2088 C CA . GLY A 1 303 ? -21.665 5.109 -1.463 1.00 190.70 289 GLY A CA 1
ATOM 2089 C C . GLY A 1 303 ? -20.479 5.305 -0.530 1.00 191.84 289 GLY A C 1
ATOM 2090 O O . GLY A 1 303 ? -19.363 5.591 -0.971 1.00 179.37 289 GLY A O 1
ATOM 2091 N N . TYR A 1 304 ? -20.743 5.165 0.771 1.00 192.19 290 TYR A N 1
ATOM 2092 C CA . TYR A 1 304 ? -19.759 5.436 1.829 1.00 188.14 290 TYR A CA 1
ATOM 2093 C C . TYR A 1 304 ? -18.723 4.313 1.986 1.00 178.37 290 TYR A C 1
ATOM 2094 O O . TYR A 1 304 ? -18.951 3.179 1.555 1.00 170.44 290 TYR A O 1
ATOM 2096 N N . ASP A 1 305 ? -17.591 4.642 2.605 1.00 165.78 291 ASP A N 1
ATOM 2097 C CA . ASP A 1 305 ? -16.494 3.685 2.798 1.00 155.02 291 ASP A CA 1
ATOM 2098 C C . ASP A 1 305 ? -16.917 2.481 3.630 1.00 144.59 291 ASP A C 1
ATOM 2099 O O . ASP A 1 305 ? -17.694 2.635 4.564 1.00 146.37 291 ASP A O 1
ATOM 2104 N N . PRO A 1 306 ? -16.409 1.279 3.292 1.00 140.60 292 PRO A N 1
ATOM 2105 C CA . PRO A 1 306 ? -16.739 0.057 4.030 1.00 143.76 292 PRO A CA 1
ATOM 2106 C C . PRO A 1 306 ? -16.509 0.153 5.544 1.00 140.08 292 PRO A C 1
ATOM 2107 O O . PRO A 1 306 ? -16.951 -0.721 6.293 1.00 131.51 292 PRO A O 1
ATOM 2111 N N . LEU A 1 307 ? -15.835 1.220 5.976 1.00 141.98 293 LEU A N 1
ATOM 2112 C CA . LEU A 1 307 ? -15.668 1.538 7.392 1.00 137.30 293 LEU A CA 1
ATOM 2113 C C . LEU A 1 307 ? -17.021 1.906 8.038 1.00 129.53 293 LEU A C 1
ATOM 2114 O O . LEU A 1 307 ? -17.668 1.076 8.696 1.00 120.30 293 LEU A O 1
ATOM 2116 N N . LYS A 1 308 ? -17.452 3.145 7.802 1.00 130.05 294 LYS A N 1
ATOM 2117 C CA . LYS A 1 308 ? -18.687 3.687 8.366 1.00 125.54 294 LYS A CA 1
ATOM 2118 C C . LYS A 1 308 ? -19.955 2.945 7.909 1.00 131.31 294 LYS A C 1
ATOM 2119 O O . LYS A 1 308 ? -21.051 3.211 8.407 1.00 139.59 294 LYS A O 1
ATOM 2121 N N . LEU A 1 309 ? -19.797 2.013 6.970 1.00 139.07 295 LEU A N 1
ATOM 2122 C CA . LEU A 1 309 ? -20.914 1.226 6.442 1.00 139.01 295 LEU A CA 1
ATOM 2123 C C . LEU A 1 309 ? -21.311 0.113 7.401 1.00 136.05 295 LEU A C 1
ATOM 2124 O O . LEU A 1 309 ? -22.416 -0.440 7.301 1.00 123.35 295 LEU A O 1
ATOM 2126 N N . GLY A 1 310 ? -20.409 -0.215 8.325 1.00 135.21 296 GLY A N 1
ATOM 2127 C CA . GLY A 1 310 ? -20.758 -1.107 9.425 1.00 132.70 296 GLY A CA 1
ATOM 2128 C C . GLY A 1 310 ? -21.881 -0.472 10.227 1.00 120.73 296 GLY A C 1
ATOM 2129 O O . GLY A 1 310 ? -23.044 -0.893 10.141 1.00 93.22 296 GLY A O 1
ATOM 2130 N N . ALA A 1 311 ? -21.517 0.571 10.974 1.00 118.06 297 ALA A N 1
ATOM 2131 C CA . ALA A 1 311 ? -22.457 1.357 11.764 1.00 117.64 297 ALA A CA 1
ATOM 2132 C C . ALA A 1 311 ? -23.873 1.342 11.187 1.00 109.13 297 ALA A C 1
ATOM 2133 O O . ALA A 1 311 ? -24.823 1.027 11.898 1.00 101.36 297 ALA A O 1
ATOM 2135 N N . ILE A 1 312 ? -24.010 1.663 9.902 1.00 109.00 298 ILE A N 1
ATOM 2136 C CA . ILE A 1 312 ? -25.337 1.740 9.293 1.00 105.78 298 ILE A CA 1
ATOM 2137 C C . ILE A 1 312 ? -26.110 0.426 9.501 1.00 101.86 298 ILE A C 1
ATOM 2138 O O . ILE A 1 312 ? -27.209 0.436 10.042 1.00 94.01 298 ILE A O 1
ATOM 2140 N N . PHE A 1 313 ? -25.509 -0.697 9.120 1.00 110.45 299 PHE A N 1
ATOM 2141 C CA . PHE A 1 313 ? -26.104 -2.025 9.331 1.00 113.23 299 PHE A CA 1
ATOM 2142 C C . PHE A 1 313 ? -26.436 -2.283 10.812 1.00 111.58 299 PHE A C 1
ATOM 2143 O O . PHE A 1 313 ? -27.543 -2.740 11.145 1.00 99.06 299 PHE A O 1
ATOM 2151 N N . LYS A 1 314 ? -25.458 -2.004 11.681 1.00 102.05 300 LYS A N 1
ATOM 2152 C CA . LYS A 1 314 ? -25.637 -2.056 13.124 1.00 88.34 300 LYS A CA 1
ATOM 2153 C C . LYS A 1 314 ? -26.906 -1.297 13.501 1.00 87.12 300 LYS A C 1
ATOM 2154 O O . LYS A 1 314 ? -27.824 -1.845 14.112 1.00 74.40 300 LYS A O 1
ATOM 2156 N N . GLU A 1 315 ? -26.949 -0.033 13.086 1.00 99.80 301 GLU A N 1
ATOM 2157 C CA . GLU A 1 315 ? -28.085 0.848 13.319 1.00 99.97 301 GLU A CA 1
ATOM 2158 C C . GLU A 1 315 ? -29.334 0.209 12.774 1.00 97.41 301 GLU A C 1
ATOM 2159 O O . GLU A 1 315 ? -30.371 0.197 13.424 1.00 99.94 301 GLU A O 1
ATOM 2165 N N . LEU A 1 316 ? -29.218 -0.348 11.578 1.00 107.78 302 LEU A N 1
ATOM 2166 C CA . LEU A 1 316 ? -30.387 -0.800 10.848 1.00 111.71 302 LEU A CA 1
ATOM 2167 C C . LEU A 1 316 ? -31.024 -1.997 11.504 1.00 113.44 302 LEU A C 1
ATOM 2168 O O . LEU A 1 316 ? -32.245 -2.116 11.495 1.00 112.55 302 LEU A O 1
ATOM 2173 N N . GLU A 1 317 ? -30.195 -2.873 12.074 1.00 110.99 303 GLU A N 1
ATOM 2174 C CA . GLU A 1 317 ? -30.694 -4.025 12.808 1.00 106.68 303 GLU A CA 1
ATOM 2175 C C . GLU A 1 317 ? -31.633 -3.521 13.862 1.00 98.58 303 GLU A C 1
ATOM 2176 O O . GLU A 1 317 ? -32.720 -4.067 14.023 1.00 109.65 303 GLU A O 1
ATOM 2182 N N . ALA A 1 318 ? -31.212 -2.474 14.568 1.00 87.82 304 ALA A N 1
ATOM 2183 C CA . ALA A 1 318 ? -32.041 -1.862 15.589 1.00 95.21 304 ALA A CA 1
ATOM 2184 C C . ALA A 1 318 ? -33.437 -1.579 15.037 1.00 101.11 304 ALA A C 1
ATOM 2185 O O . ALA A 1 318 ? -34.426 -2.250 15.414 1.00 87.16 304 ALA A O 1
ATOM 2187 N N . ASP A 1 319 ? -33.489 -0.617 14.112 1.00 108.45 305 ASP A N 1
ATOM 2188 C CA . ASP A 1 319 ? -34.740 -0.142 13.504 1.00 119.77 305 ASP A CA 1
ATOM 2189 C C . ASP A 1 319 ? -35.689 -1.276 13.081 1.00 124.95 305 ASP A C 1
ATOM 2190 O O . ASP A 1 319 ? -36.912 -1.099 13.075 1.00 135.40 305 ASP A O 1
ATOM 2195 N N . VAL A 1 320 ? -35.112 -2.435 12.760 1.00 120.36 306 VAL A N 1
ATOM 2196 C CA . VAL A 1 320 ? -35.860 -3.637 12.372 1.00 120.23 306 VAL A CA 1
ATOM 2197 C C . VAL A 1 320 ? -36.398 -4.412 13.576 1.00 115.83 306 VAL A C 1
ATOM 2198 O O . VAL A 1 320 ? -37.605 -4.676 13.682 1.00 119.91 306 VAL A O 1
ATOM 2202 N N . VAL A 1 321 ? -35.487 -4.785 14.466 1.00 100.41 307 VAL A N 1
ATOM 2203 C CA . VAL A 1 321 ? -35.841 -5.506 15.669 1.00 101.96 307 VAL A CA 1
ATOM 2204 C C . VAL A 1 321 ? -36.907 -4.740 16.438 1.00 102.34 307 VAL A C 1
ATOM 2205 O O . VAL A 1 321 ? -37.908 -5.327 16.881 1.00 91.23 307 VAL A O 1
ATOM 2209 N N . ARG A 1 322 ? -36.684 -3.429 16.545 1.00 93.87 308 ARG A N 1
ATOM 2210 C CA . ARG A 1 322 ? -37.525 -2.550 17.331 1.00 97.26 308 ARG A CA 1
ATOM 2211 C C . ARG A 1 322 ? -38.938 -2.453 16.802 1.00 99.68 308 ARG A C 1
ATOM 2212 O O . ARG A 1 322 ? -39.877 -2.556 17.576 1.00 107.52 308 ARG A O 1
ATOM 2220 N N . ARG A 1 323 ? -39.106 -2.243 15.501 1.00 99.67 309 ARG A N 1
ATOM 2221 C CA . ARG A 1 323 ? -40.455 -2.258 14.950 1.00 116.52 309 ARG A CA 1
ATOM 2222 C C . ARG A 1 323 ? -41.086 -3.581 15.393 1.00 124.09 309 ARG A C 1
ATOM 2223 O O . ARG A 1 323 ? -42.128 -3.579 16.058 1.00 132.57 309 ARG A O 1
ATOM 2231 N N . GLY A 1 324 ? -40.405 -4.689 15.090 1.00 121.86 310 GLY A N 1
ATOM 2232 C CA . GLY A 1 324 ? -40.891 -6.036 15.387 1.00 109.24 310 GLY A CA 1
ATOM 2233 C C . GLY A 1 324 ? -41.356 -6.314 16.810 1.00 96.28 310 GLY A C 1
ATOM 2234 O O . GLY A 1 324 ? -41.982 -7.336 17.071 1.00 112.02 310 GLY A O 1
ATOM 2235 N N . ILE A 1 325 ? -41.058 -5.411 17.725 1.00 81.88 311 ILE A N 1
ATOM 2236 C CA . ILE A 1 325 ? -41.312 -5.635 19.141 1.00 89.83 311 ILE A CA 1
ATOM 2237 C C . ILE A 1 325 ? -42.472 -4.763 19.599 1.00 96.52 311 ILE A C 1
ATOM 2238 O O . ILE A 1 325 ? -43.090 -5.008 20.630 1.00 103.79 311 ILE A O 1
ATOM 2243 N N . LEU A 1 326 ? -42.789 -3.749 18.820 1.00 99.82 312 LEU A N 1
ATOM 2244 C CA . LEU A 1 326 ? -43.923 -2.920 19.154 1.00 111.40 312 LEU A CA 1
ATOM 2245 C C . LEU A 1 326 ? -45.182 -3.564 18.577 1.00 129.04 312 LEU A C 1
ATOM 2246 O O . LEU A 1 326 ? -46.224 -3.619 19.245 1.00 144.93 312 LEU A O 1
ATOM 2251 N N . ASP A 1 327 ? -45.072 -4.058 17.343 1.00 123.41 313 ASP A N 1
ATOM 2252 C CA . ASP A 1 327 ? -46.079 -4.939 16.765 1.00 116.54 313 ASP A CA 1
ATOM 2253 C C . ASP A 1 327 ? -45.705 -6.399 17.046 1.00 112.63 313 ASP A C 1
ATOM 2254 O O . ASP A 1 327 ? -44.804 -6.955 16.424 1.00 106.07 313 ASP A O 1
ATOM 2259 N N . THR A 1 328 ? -46.454 -7.000 17.974 1.00 123.20 314 THR A N 1
ATOM 2260 C CA . THR A 1 328 ? -46.100 -8.211 18.762 1.00 116.83 314 THR A CA 1
ATOM 2261 C C . THR A 1 328 ? -45.037 -7.896 19.785 1.00 111.98 314 THR A C 1
ATOM 2262 O O . THR A 1 328 ? -43.921 -7.543 19.424 1.00 116.34 314 THR A O 1
ATOM 2266 N N . GLY A 1 329 ? -45.387 -8.025 21.061 1.00 112.40 315 GLY A N 1
ATOM 2267 C CA . GLY A 1 329 ? -44.393 -8.102 22.131 1.00 101.24 315 GLY A CA 1
ATOM 2268 C C . GLY A 1 329 ? -43.568 -9.362 21.945 1.00 103.54 315 GLY A C 1
ATOM 2269 O O . GLY A 1 329 ? -43.515 -10.215 22.828 1.00 104.69 315 GLY A O 1
ATOM 2270 N N . LEU A 1 330 ? -42.945 -9.481 20.774 1.00 103.13 316 LEU A N 1
ATOM 2271 C CA . LEU A 1 330 ? -42.098 -10.617 20.443 1.00 107.99 316 LEU A CA 1
ATOM 2272 C C . LEU A 1 330 ? -40.653 -10.214 20.229 1.00 101.34 316 LEU A C 1
ATOM 2273 O O . LEU A 1 330 ? -40.302 -9.578 19.222 1.00 85.14 316 LEU A O 1
ATOM 2278 N N . ARG A 1 331 ? -39.834 -10.622 21.196 1.00 102.73 317 ARG A N 1
ATOM 2279 C CA . ARG A 1 331 ? -38.427 -10.264 21.260 1.00 111.79 317 ARG A CA 1
ATOM 2280 C C . ARG A 1 331 ? -37.566 -11.237 20.444 1.00 115.51 317 ARG A C 1
ATOM 2281 O O . ARG A 1 331 ? -38.098 -12.085 19.707 1.00 117.50 317 ARG A O 1
ATOM 2289 N N . ILE A 1 332 ? -36.243 -11.101 20.577 1.00 108.86 318 ILE A N 1
ATOM 2290 C CA . ILE A 1 332 ? -35.294 -11.951 19.869 1.00 104.74 318 ILE A CA 1
ATOM 2291 C C . ILE A 1 332 ? -35.437 -13.389 20.351 1.00 106.69 318 ILE A C 1
ATOM 2292 O O . ILE A 1 332 ? -35.629 -14.306 19.549 1.00 110.92 318 ILE A O 1
ATOM 2297 N N . ASP A 1 333 ? -35.349 -13.570 21.668 1.00 106.75 319 ASP A N 1
ATOM 2298 C CA . ASP A 1 333 ? -35.557 -14.867 22.310 1.00 109.90 319 ASP A CA 1
ATOM 2299 C C . ASP A 1 333 ? -36.989 -15.373 22.132 1.00 119.00 319 ASP A C 1
ATOM 2300 O O . ASP A 1 333 ? -37.322 -16.465 22.595 1.00 125.64 319 ASP A O 1
ATOM 2305 N N . GLY A 1 334 ? -37.825 -14.570 21.466 1.00 118.69 320 GLY A N 1
ATOM 2306 C CA . GLY A 1 334 ? -39.209 -14.930 21.144 1.00 107.03 320 GLY A CA 1
ATOM 2307 C C . GLY A 1 334 ? -40.168 -14.848 22.320 1.00 96.74 320 GLY A C 1
ATOM 2308 O O . GLY A 1 334 ? -41.219 -15.460 22.291 1.00 102.94 320 GLY A O 1
ATOM 2309 N N . ARG A 1 335 ? -39.813 -14.094 23.354 1.00 91.44 321 ARG A N 1
ATOM 2310 C CA . ARG A 1 335 ? -40.694 -13.915 24.502 1.00 83.02 321 ARG A CA 1
ATOM 2311 C C . ARG A 1 335 ? -41.327 -12.519 24.565 1.00 79.64 321 ARG A C 1
ATOM 2312 O O . ARG A 1 335 ? -40.857 -11.581 23.932 1.00 71.60 321 ARG A O 1
ATOM 2320 N N . ASP A 1 336 ? -42.412 -12.400 25.321 1.00 91.56 322 ASP A N 1
ATOM 2321 C CA . ASP A 1 336 ? -43.170 -11.140 25.415 1.00 96.44 322 ASP A CA 1
ATOM 2322 C C . ASP A 1 336 ? -42.588 -10.127 26.384 1.00 91.20 322 ASP A C 1
ATOM 2323 O O . ASP A 1 336 ? -42.180 -10.474 27.499 1.00 78.30 322 ASP A O 1
ATOM 2328 N N . VAL A 1 337 ? -42.628 -8.864 25.958 1.00 86.66 323 VAL A N 1
ATOM 2329 C CA . VAL A 1 337 ? -42.110 -7.730 26.730 1.00 86.93 323 VAL A CA 1
ATOM 2330 C C . VAL A 1 337 ? -42.297 -7.833 28.239 1.00 82.96 323 VAL A C 1
ATOM 2331 O O . VAL A 1 337 ? -41.517 -7.273 29.002 1.00 82.68 323 VAL A O 1
ATOM 2335 N N . LYS A 1 338 ? -43.321 -8.552 28.668 1.00 83.53 324 LYS A N 1
ATOM 2336 C CA . LYS A 1 338 ? -43.561 -8.688 30.078 1.00 80.59 324 LYS A CA 1
ATOM 2337 C C . LYS A 1 338 ? -42.853 -9.906 30.664 1.00 72.94 324 LYS A C 1
ATOM 2338 O O . LYS A 1 338 ? -42.540 -9.908 31.837 1.00 75.36 324 LYS A O 1
ATOM 2340 N N . THR A 1 339 ? -42.563 -10.913 29.849 1.00 68.73 325 THR A N 1
ATOM 2341 C CA . THR A 1 339 ? -42.093 -12.219 30.375 1.00 80.11 325 THR A CA 1
ATOM 2342 C C . THR A 1 339 ? -40.660 -12.293 30.909 1.00 81.36 325 THR A C 1
ATOM 2343 O O . THR A 1 339 ? -39.705 -12.298 30.130 1.00 96.31 325 THR A O 1
ATOM 2347 N N . VAL A 1 340 ? -40.507 -12.400 32.227 1.00 76.66 326 VAL A N 1
ATOM 2348 C CA . VAL A 1 340 ? -39.176 -12.628 32.842 1.00 73.91 326 VAL A CA 1
ATOM 2349 C C . VAL A 1 340 ? -38.604 -14.026 32.519 1.00 82.84 326 VAL A C 1
ATOM 2350 O O . VAL A 1 340 ? -39.338 -14.961 32.188 1.00 85.22 326 VAL A O 1
ATOM 2354 N N . ARG A 1 341 ? -37.286 -14.152 32.599 1.00 83.51 327 ARG A N 1
ATOM 2355 C CA . ARG A 1 341 ? -36.622 -15.397 32.257 1.00 76.47 327 ARG A CA 1
ATOM 2356 C C . ARG A 1 341 ? -36.678 -16.417 33.411 1.00 69.23 327 ARG A C 1
ATOM 2357 O O . ARG A 1 341 ? -36.892 -16.042 34.575 1.00 61.90 327 ARG A O 1
ATOM 2365 N N . PRO A 1 342 ? -36.465 -17.714 33.089 1.00 65.48 328 PRO A N 1
ATOM 2366 C CA . PRO A 1 342 ? -36.331 -18.779 34.072 1.00 61.50 328 PRO A CA 1
ATOM 2367 C C . PRO A 1 342 ? -35.367 -18.402 35.141 1.00 63.09 328 PRO A C 1
ATOM 2368 O O . PRO A 1 342 ? -34.239 -18.061 34.844 1.00 73.67 328 PRO A O 1
ATOM 2372 N N . ILE A 1 343 ? -35.792 -18.464 36.384 1.00 67.77 329 ILE A N 1
ATOM 2373 C CA . ILE A 1 343 ? -34.854 -18.259 37.474 1.00 74.05 329 ILE A CA 1
ATOM 2374 C C . ILE A 1 343 ? -34.587 -19.590 38.161 1.00 77.40 329 ILE A C 1
ATOM 2375 O O . ILE A 1 343 ? -35.420 -20.488 38.110 1.00 91.13 329 ILE A O 1
ATOM 2380 N N . LEU A 1 344 ? -33.409 -19.726 38.755 1.00 72.90 330 LEU A N 1
ATOM 2381 C CA . LEU A 1 344 ? -33.172 -20.763 39.735 1.00 74.29 330 LEU A CA 1
ATOM 2382 C C . LEU A 1 344 ? -32.219 -20.241 40.791 1.00 77.31 330 LEU A C 1
ATOM 2383 O O . LEU A 1 344 ? -31.030 -19.996 40.523 1.00 77.25 330 LEU A O 1
ATOM 2388 N N . GLY A 1 345 ? -32.753 -20.083 41.997 1.00 78.39 331 GLY A N 1
ATOM 2389 C CA . GLY A 1 345 ? -31.944 -19.806 43.185 1.00 76.99 331 GLY A CA 1
ATOM 2390 C C . GLY A 1 345 ? -31.318 -21.085 43.728 1.00 81.72 331 GLY A C 1
ATOM 2391 O O . GLY A 1 345 ? -31.637 -22.187 43.284 1.00 87.34 331 GLY A O 1
ATOM 2392 N N . GLU A 1 346 ? -30.412 -20.948 44.689 1.00 82.78 332 GLU A N 1
ATOM 2393 C CA . GLU A 1 346 ? -29.704 -22.096 45.258 1.00 82.30 332 GLU A CA 1
ATOM 2394 C C . GLU A 1 346 ? -28.825 -21.564 46.357 1.00 80.27 332 GLU A C 1
ATOM 2395 O O . GLU A 1 346 ? -27.948 -20.724 46.104 1.00 91.23 332 GLU A O 1
ATOM 2401 N N . VAL A 1 347 ? -29.067 -22.036 47.576 1.00 71.89 333 VAL A N 1
ATOM 2402 C CA . VAL A 1 347 ? -28.334 -21.556 48.733 1.00 72.66 333 VAL A CA 1
ATOM 2403 C C . VAL A 1 347 ? -27.311 -22.592 49.161 1.00 76.72 333 VAL A C 1
ATOM 2404 O O . VAL A 1 347 ? -27.346 -23.721 48.655 1.00 76.96 333 VAL A O 1
ATOM 2408 N N . GLY A 1 348 ? -26.404 -22.196 50.067 1.00 75.83 334 GLY A N 1
ATOM 2409 C CA . GLY A 1 348 ? -25.365 -23.064 50.648 1.00 82.80 334 GLY A CA 1
ATOM 2410 C C . GLY A 1 348 ? -24.685 -24.039 49.691 1.00 101.35 334 GLY A C 1
ATOM 2411 O O . GLY A 1 348 ? -24.404 -25.193 50.036 1.00 105.37 334 GLY A O 1
ATOM 2412 N N . ILE A 1 349 ? -24.476 -23.587 48.458 1.00 107.78 335 ILE A N 1
ATOM 2413 C CA . ILE A 1 349 ? -23.632 -24.284 47.495 1.00 96.90 335 ILE A CA 1
ATOM 2414 C C . ILE A 1 349 ? -22.271 -23.824 47.920 1.00 83.88 335 ILE A C 1
ATOM 2415 O O . ILE A 1 349 ? -22.028 -22.615 48.038 1.00 78.12 335 ILE A O 1
ATOM 2420 N N . LEU A 1 350 ? -21.409 -24.791 48.194 1.00 77.23 336 LEU A N 1
ATOM 2421 C CA . LEU A 1 350 ? -20.202 -24.537 48.987 1.00 85.04 336 LEU A CA 1
ATOM 2422 C C . LEU A 1 350 ? -20.600 -23.964 50.354 1.00 84.83 336 LEU A C 1
ATOM 2423 O O . LEU A 1 350 ? -20.755 -22.749 50.544 1.00 77.36 336 LEU A O 1
ATOM 2428 N N . PRO A 1 351 ? -20.825 -24.878 51.302 1.00 83.90 337 PRO A N 1
ATOM 2429 C CA . PRO A 1 351 ? -21.009 -24.542 52.687 1.00 76.08 337 PRO A CA 1
ATOM 2430 C C . PRO A 1 351 ? -19.634 -24.137 53.172 1.00 77.92 337 PRO A C 1
ATOM 2431 O O . PRO A 1 351 ? -18.774 -23.852 52.358 1.00 81.92 337 PRO A O 1
ATOM 2435 N N . ARG A 1 352 ? -19.392 -24.118 54.468 1.00 80.26 338 ARG A N 1
ATOM 2436 C CA . ARG A 1 352 ? -18.109 -23.587 54.971 1.00 84.44 338 ARG A CA 1
ATOM 2437 C C . ARG A 1 352 ? -18.028 -22.076 54.831 1.00 81.17 338 ARG A C 1
ATOM 2438 O O . ARG A 1 352 ? -17.504 -21.403 55.697 1.00 94.74 338 ARG A O 1
ATOM 2446 N N . THR A 1 353 ? -18.531 -21.546 53.728 1.00 81.21 339 THR A N 1
ATOM 2447 C CA . THR A 1 353 ? -18.503 -20.108 53.496 1.00 86.12 339 THR A CA 1
ATOM 2448 C C . THR A 1 353 ? -19.724 -19.490 54.140 1.00 87.27 339 THR A C 1
ATOM 2449 O O . THR A 1 353 ? -20.874 -19.882 53.808 1.00 92.76 339 THR A O 1
ATOM 2453 N N . HIS A 1 354 ? -19.484 -18.536 55.046 1.00 68.90 340 HIS A N 1
ATOM 2454 C CA . HIS A 1 354 ? -20.538 -18.040 55.926 1.00 69.27 340 HIS A CA 1
ATOM 2455 C C . HIS A 1 354 ? -21.926 -17.908 55.320 1.00 82.40 340 HIS A C 1
ATOM 2456 O O . HIS A 1 354 ? -22.928 -18.050 56.025 1.00 90.51 340 HIS A O 1
ATOM 2463 N N . GLY A 1 355 ? -22.001 -17.649 54.018 1.00 84.44 341 GLY A N 1
ATOM 2464 C CA . GLY A 1 355 ? -23.265 -17.691 53.299 1.00 84.95 341 GLY A CA 1
ATOM 2465 C C . GLY A 1 355 ? -23.014 -17.664 51.815 1.00 80.78 341 GLY A C 1
ATOM 2466 O O . GLY A 1 355 ? -22.303 -16.800 51.342 1.00 89.90 341 GLY A O 1
ATOM 2467 N N . SER A 1 356 ? -23.594 -18.606 51.088 1.00 68.03 342 SER A N 1
ATOM 2468 C CA . SER A 1 356 ? -23.315 -18.765 49.681 1.00 69.93 342 SER A CA 1
ATOM 2469 C C . SER A 1 356 ? -24.584 -18.932 48.851 1.00 75.59 342 SER A C 1
ATOM 2470 O O . SER A 1 356 ? -25.598 -19.422 49.321 1.00 86.94 342 SER A O 1
ATOM 2473 N N . ALA A 1 357 ? -24.535 -18.519 47.603 1.00 75.63 343 ALA A N 1
ATOM 2474 C CA . ALA A 1 357 ? -25.721 -18.561 46.768 1.00 76.48 343 ALA A CA 1
ATOM 2475 C C . ALA A 1 357 ? -25.317 -18.600 45.332 1.00 75.08 343 ALA A C 1
ATOM 2476 O O . ALA A 1 357 ? -24.343 -17.965 44.925 1.00 80.08 343 ALA A O 1
ATOM 2478 N N . LEU A 1 358 ? -26.062 -19.358 44.560 1.00 62.90 344 LEU A N 1
ATOM 2479 C CA . LEU A 1 358 ? -25.812 -19.385 43.181 1.00 62.64 344 LEU A CA 1
ATOM 2480 C C . LEU A 1 358 ? -27.134 -18.991 42.562 1.00 65.84 344 LEU A C 1
ATOM 2481 O O . LEU A 1 358 ? -27.861 -19.847 42.013 1.00 74.16 344 LEU A O 1
ATOM 2486 N N . PHE A 1 359 ? -27.463 -17.705 42.663 1.00 57.91 345 PHE A N 1
ATOM 2487 C CA . PHE A 1 359 ? -28.572 -17.182 41.852 1.00 68.22 345 PHE A CA 1
ATOM 2488 C C . PHE A 1 359 ? -28.295 -17.234 40.325 1.00 61.45 345 PHE A C 1
ATOM 2489 O O . PHE A 1 359 ? -27.189 -17.000 39.914 1.00 65.79 345 PHE A O 1
ATOM 2497 N N . THR A 1 360 ? -29.289 -17.533 39.499 1.00 58.88 346 THR A N 1
ATOM 2498 C CA . THR A 1 360 ? -29.082 -17.693 38.042 1.00 67.73 346 THR A CA 1
ATOM 2499 C C . THR A 1 360 ? -30.383 -17.365 37.352 1.00 71.16 346 THR A C 1
ATOM 2500 O O . THR A 1 360 ? -31.448 -17.686 37.879 1.00 76.86 346 THR A O 1
ATOM 2504 N N . ARG A 1 361 ? -30.307 -16.724 36.189 1.00 71.67 347 ARG A N 1
ATOM 2505 C CA . ARG A 1 361 ? -31.509 -16.195 35.523 1.00 70.09 347 ARG A CA 1
ATOM 2506 C C . ARG A 1 361 ? -31.351 -16.202 33.997 1.00 69.53 347 ARG A C 1
ATOM 2507 O O . ARG A 1 361 ? -30.625 -15.392 33.430 1.00 75.29 347 ARG A O 1
ATOM 2515 N N . GLY A 1 362 ? -32.029 -17.125 33.335 1.00 65.21 348 GLY A N 1
ATOM 2516 C CA . GLY A 1 362 ? -31.741 -17.415 31.941 1.00 70.22 348 GLY A CA 1
ATOM 2517 C C . GLY A 1 362 ? -30.258 -17.712 31.804 1.00 80.22 348 GLY A C 1
ATOM 2518 O O . GLY A 1 362 ? -29.802 -18.828 32.103 1.00 89.32 348 GLY A O 1
ATOM 2519 N N . GLU A 1 363 ? -29.513 -16.686 31.380 1.00 83.10 349 GLU A N 1
ATOM 2520 C CA . GLU A 1 363 ? -28.057 -16.733 31.171 1.00 81.52 349 GLU A CA 1
ATOM 2521 C C . GLU A 1 363 ? -27.356 -15.624 31.956 1.00 76.84 349 GLU A C 1
ATOM 2522 O O . GLU A 1 363 ? -26.371 -15.053 31.482 1.00 84.67 349 GLU A O 1
ATOM 2528 N N . THR A 1 364 ? -27.851 -15.290 33.134 1.00 66.38 350 THR A N 1
ATOM 2529 C CA . THR A 1 364 ? -27.173 -14.278 33.928 1.00 71.46 350 THR A CA 1
ATOM 2530 C C . THR A 1 364 ? -26.959 -14.829 35.330 1.00 70.41 350 THR A C 1
ATOM 2531 O O . THR A 1 364 ? -27.706 -14.509 36.214 1.00 84.18 350 THR A O 1
ATOM 2535 N N . GLN A 1 365 ? -25.947 -15.650 35.550 1.00 65.35 351 GLN A N 1
ATOM 2536 C CA . GLN A 1 365 ? -25.752 -16.188 36.884 1.00 63.42 351 GLN A CA 1
ATOM 2537 C C . GLN A 1 365 ? -24.582 -15.619 37.694 1.00 63.04 351 GLN A C 1
ATOM 2538 O O . GLN A 1 365 ? -23.504 -15.355 37.171 1.00 72.10 351 GLN A O 1
ATOM 2544 N N . ALA A 1 366 ? -24.805 -15.436 38.981 1.00 60.02 352 ALA A N 1
ATOM 2545 C CA . ALA A 1 366 ? -23.747 -15.056 39.888 1.00 59.78 352 ALA A CA 1
ATOM 2546 C C . ALA A 1 366 ? -23.581 -16.065 40.996 1.00 58.95 352 ALA A C 1
ATOM 2547 O O . ALA A 1 366 ? -24.516 -16.678 41.442 1.00 65.89 352 ALA A O 1
ATOM 2549 N N . ILE A 1 367 ? -22.359 -16.232 41.429 1.00 59.46 353 ILE A N 1
ATOM 2550 C CA . ILE A 1 367 ? -22.056 -16.871 42.667 1.00 56.96 353 ILE A CA 1
ATOM 2551 C C . ILE A 1 367 ? -21.894 -15.725 43.632 1.00 61.37 353 ILE A C 1
ATOM 2552 O O . ILE A 1 367 ? -21.171 -14.767 43.363 1.00 68.11 353 ILE A O 1
ATOM 2557 N N . VAL A 1 368 ? -22.563 -15.811 44.765 1.00 64.22 354 VAL A N 1
ATOM 2558 C CA . VAL A 1 368 ? -22.485 -14.723 45.730 1.00 69.09 354 VAL A CA 1
ATOM 2559 C C . VAL A 1 368 ? -22.221 -15.326 47.093 1.00 68.51 354 VAL A C 1
ATOM 2560 O O . VAL A 1 368 ? -22.871 -16.298 47.470 1.00 71.42 354 VAL A O 1
ATOM 2564 N N . VAL A 1 369 ? -21.235 -14.785 47.803 1.00 64.14 355 VAL A N 1
ATOM 2565 C CA . VAL A 1 369 ? -20.912 -15.328 49.089 1.00 65.67 355 VAL A CA 1
ATOM 2566 C C . VAL A 1 369 ? -20.625 -14.282 50.124 1.00 69.87 355 VAL A C 1
ATOM 2567 O O . VAL A 1 369 ? -19.869 -13.332 49.907 1.00 69.89 355 VAL A O 1
ATOM 2571 N N . ALA A 1 370 ? -21.251 -14.506 51.272 1.00 77.35 356 ALA A N 1
ATOM 2572 C CA . ALA A 1 370 ? -21.198 -13.633 52.412 1.00 74.43 356 ALA A CA 1
ATOM 2573 C C . ALA A 1 370 ? -20.076 -14.026 53.327 1.00 79.70 356 ALA A C 1
ATOM 2574 O O . ALA A 1 370 ? -19.643 -15.186 53.350 1.00 97.93 356 ALA A O 1
ATOM 2576 N N . THR A 1 371 ? -19.618 -13.072 54.117 1.00 80.67 357 THR A N 1
ATOM 2577 C CA . THR A 1 371 ? -18.503 -13.328 55.018 1.00 91.38 357 THR A CA 1
ATOM 2578 C C . THR A 1 371 ? -18.611 -12.407 56.242 1.00 89.23 357 THR A C 1
ATOM 2579 O O . THR A 1 371 ? -18.412 -11.206 56.139 1.00 92.15 357 THR A O 1
ATOM 2583 N N . LEU A 1 372 ? -18.927 -12.966 57.398 1.00 86.48 358 LEU A N 1
ATOM 2584 C CA . LEU A 1 372 ? -18.992 -12.173 58.622 1.00 85.47 358 LEU A CA 1
ATOM 2585 C C . LEU A 1 372 ? -17.607 -11.914 59.186 1.00 86.28 358 LEU A C 1
ATOM 2586 O O . LEU A 1 372 ? -16.720 -12.791 59.175 1.00 79.59 358 LEU A O 1
ATOM 2591 N N . GLY A 1 373 ? -17.443 -10.715 59.723 1.00 84.44 359 GLY A N 1
ATOM 2592 C CA . GLY A 1 373 ? -16.243 -10.393 60.463 1.00 72.69 359 GLY A CA 1
ATOM 2593 C C . GLY A 1 373 ? -16.498 -9.422 61.594 1.00 73.85 359 GLY A C 1
ATOM 2594 O O . GLY A 1 373 ? -17.632 -9.011 61.885 1.00 74.51 359 GLY A O 1
ATOM 2595 N N . THR A 1 374 ? -15.393 -9.019 62.188 1.00 76.59 360 THR A N 1
ATOM 2596 C CA . THR A 1 374 ? -15.363 -8.244 63.400 1.00 74.92 360 THR A CA 1
ATOM 2597 C C . THR A 1 374 ? -15.241 -6.759 63.049 1.00 73.26 360 THR A C 1
ATOM 2598 O O . THR A 1 374 ? -15.524 -6.344 61.921 1.00 79.12 360 THR A O 1
ATOM 2602 N N . GLY A 1 375 ? -14.806 -5.953 63.998 1.00 67.65 361 GLY A N 1
ATOM 2603 C CA . GLY A 1 375 ? -14.606 -4.538 63.720 1.00 77.11 361 GLY A CA 1
ATOM 2604 C C . GLY A 1 375 ? -13.249 -4.318 63.097 1.00 80.46 361 GLY A C 1
ATOM 2605 O O . GLY A 1 375 ? -13.004 -3.304 62.419 1.00 81.31 361 GLY A O 1
ATOM 2606 N N . ASP A 1 376 ? -12.356 -5.273 63.343 1.00 81.75 362 ASP A N 1
ATOM 2607 C CA . ASP A 1 376 ? -11.056 -5.284 62.689 1.00 96.46 362 ASP A CA 1
ATOM 2608 C C . ASP A 1 376 ? -11.232 -5.400 61.178 1.00 99.49 362 ASP A C 1
ATOM 2609 O O . ASP A 1 376 ? -10.392 -4.940 60.411 1.00 102.68 362 ASP A O 1
ATOM 2614 N N . ASP A 1 377 ? -12.357 -5.982 60.770 1.00 94.61 363 ASP A N 1
ATOM 2615 C CA . ASP A 1 377 ? -12.649 -6.202 59.374 1.00 85.67 363 ASP A CA 1
ATOM 2616 C C . ASP A 1 377 ? -13.513 -5.113 58.770 1.00 90.59 363 ASP A C 1
ATOM 2617 O O . ASP A 1 377 ? -14.038 -5.269 57.677 1.00 97.47 363 ASP A O 1
ATOM 2622 N N . GLU A 1 378 ? -13.670 -4.004 59.476 1.00 103.81 364 GLU A N 1
ATOM 2623 C CA . GLU A 1 378 ? -14.323 -2.835 58.883 1.00 107.09 364 GLU A CA 1
ATOM 2624 C C . GLU A 1 378 ? -13.287 -2.092 58.051 1.00 99.00 364 GLU A C 1
ATOM 2625 O O . GLU A 1 378 ? -12.092 -2.338 58.219 1.00 102.71 364 GLU A O 1
ATOM 2631 N N . GLN A 1 379 ? -13.732 -1.189 57.175 1.00 83.57 365 GLN A N 1
ATOM 2632 C CA . GLN A 1 379 ? -12.821 -0.489 56.255 1.00 83.28 365 GLN A CA 1
ATOM 2633 C C . GLN A 1 379 ? -12.818 1.014 56.430 1.00 82.18 365 GLN A C 1
ATOM 2634 O O . GLN A 1 379 ? -13.847 1.647 56.185 1.00 83.13 365 GLN A O 1
ATOM 2640 N N . PHE A 1 380 ? -11.673 1.582 56.825 1.00 83.99 366 PHE A N 1
ATOM 2641 C CA . PHE A 1 380 ? -11.532 3.047 57.019 1.00 84.89 366 PHE A CA 1
ATOM 2642 C C . PHE A 1 380 ? -11.674 3.727 55.668 1.00 74.66 366 PHE A C 1
ATOM 2643 O O . PHE A 1 380 ? -10.951 3.416 54.737 1.00 82.30 366 PHE A O 1
ATOM 2651 N N . ILE A 1 381 ? -12.613 4.649 55.567 1.00 70.33 367 ILE A N 1
ATOM 2652 C CA . ILE A 1 381 ? -12.958 5.290 54.305 1.00 69.22 367 ILE A CA 1
ATOM 2653 C C . ILE A 1 381 ? -12.544 6.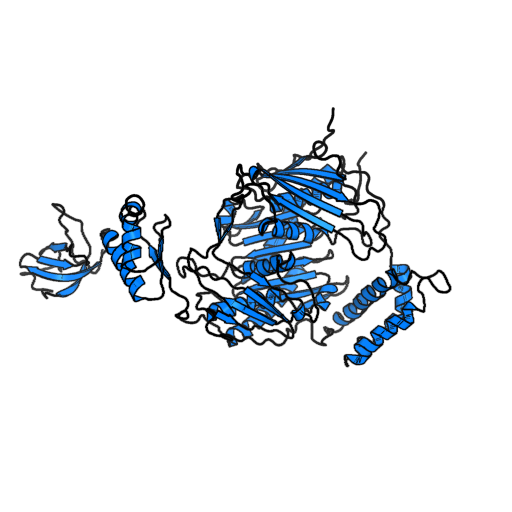719 54.477 1.00 70.71 367 ILE A C 1
ATOM 2654 O O . ILE A 1 381 ? -13.370 7.578 54.708 1.00 75.91 367 ILE A O 1
ATOM 2659 N N . ASP A 1 382 ? -11.245 6.949 54.403 1.00 75.64 368 ASP A N 1
ATOM 2660 C CA . ASP A 1 382 ? -10.677 8.242 54.703 1.00 81.89 368 ASP A CA 1
ATOM 2661 C C . ASP A 1 382 ? -11.293 9.308 53.763 1.00 84.46 368 ASP A C 1
ATOM 2662 O O . ASP A 1 382 ? -10.709 9.684 52.764 1.00 93.88 368 ASP A O 1
ATOM 2667 N N . ALA A 1 383 ? -12.497 9.766 54.093 1.00 90.64 369 ALA A N 1
ATOM 2668 C CA . ALA A 1 383 ? -13.264 10.710 53.259 1.00 82.79 369 ALA A CA 1
ATOM 2669 C C . ALA A 1 383 ? -13.102 12.163 53.719 1.00 87.41 369 ALA A C 1
ATOM 2670 O O . ALA A 1 383 ? -12.550 12.451 54.801 1.00 88.80 369 ALA A O 1
ATOM 2672 N N . LEU A 1 384 ? -13.586 13.070 52.878 1.00 82.92 370 LEU A N 1
ATOM 2673 C CA . LEU A 1 384 ? -13.466 14.482 53.132 1.00 79.96 370 LEU A CA 1
ATOM 2674 C C . LEU A 1 384 ? -14.533 14.912 54.101 1.00 92.92 370 LEU A C 1
ATOM 2675 O O . LEU A 1 384 ? -14.232 15.663 55.030 1.00 97.97 370 LEU A O 1
ATOM 2680 N N . GLU A 1 385 ? -15.778 14.463 53.871 1.00 98.37 371 GLU A N 1
ATOM 2681 C CA . GLU A 1 385 ? -16.852 14.593 54.861 1.00 101.76 371 GLU A CA 1
ATOM 2682 C C . GLU A 1 385 ? -16.202 14.384 56.240 1.00 104.60 371 GLU A C 1
ATOM 2683 O O . GLU A 1 385 ? -16.034 15.318 57.041 1.00 92.82 371 GLU A O 1
ATOM 2689 N N . GLY A 1 386 ? -15.798 13.142 56.476 1.00 98.55 372 GLY A N 1
ATOM 2690 C CA . GLY A 1 386 ? -15.038 12.777 57.648 1.00 91.10 372 GLY A CA 1
ATOM 2691 C C . GLY A 1 386 ? -14.618 11.331 57.505 1.00 90.99 372 GLY A C 1
ATOM 2692 O O . GLY A 1 386 ? -15.440 10.445 57.189 1.00 87.28 372 GLY A O 1
ATOM 2693 N N . THR A 1 387 ? -13.330 11.093 57.720 1.00 87.77 373 THR A N 1
ATOM 2694 C CA . THR A 1 387 ? -12.796 9.741 57.632 1.00 92.31 373 THR A CA 1
ATOM 2695 C C . THR A 1 387 ? -13.659 8.885 58.521 1.00 85.03 373 THR A C 1
ATOM 2696 O O . THR A 1 387 ? -13.936 9.257 59.646 1.00 79.08 373 THR A O 1
ATOM 2700 N N . TYR A 1 388 ? -14.128 7.767 57.984 1.00 90.84 374 TYR A N 1
ATOM 2701 C CA . TYR A 1 388 ? -15.114 6.948 58.679 1.00 89.46 374 TYR A CA 1
ATOM 2702 C C . TYR A 1 388 ? -14.979 5.453 58.357 1.00 85.27 374 TYR A C 1
ATOM 2703 O O . TYR A 1 388 ? -14.157 5.075 57.527 1.00 94.22 374 TYR A O 1
ATOM 2712 N N . LYS A 1 389 ? -15.770 4.605 59.007 1.00 81.85 375 LYS A N 1
ATOM 2713 C CA . LYS A 1 389 ? -15.565 3.159 58.883 1.00 86.33 375 LYS A CA 1
ATOM 2714 C C . LYS A 1 389 ? -16.806 2.472 58.370 1.00 94.84 375 LYS A C 1
ATOM 2715 O O . LYS A 1 389 ? -17.855 2.503 59.022 1.00 107.47 375 LYS A O 1
ATOM 2721 N N . GLU A 1 390 ? -16.700 1.869 57.190 1.00 93.06 376 GLU A N 1
ATOM 2722 C CA . GLU A 1 390 ? -17.834 1.154 56.604 1.00 89.04 376 GLU A CA 1
ATOM 2723 C C . GLU A 1 390 ? -17.797 -0.291 57.033 1.00 86.20 376 GLU A C 1
ATOM 2724 O O . GLU A 1 390 ? -16.731 -0.919 57.067 1.00 97.63 376 GLU A O 1
ATOM 2730 N N . SER A 1 391 ? -18.954 -0.830 57.362 1.00 81.40 377 SER A N 1
ATOM 2731 C CA . SER A 1 391 ? -18.999 -2.231 57.729 1.00 85.51 377 SER A CA 1
ATOM 2732 C C . SER A 1 391 ? -19.814 -2.999 56.736 1.00 84.22 377 SER A C 1
ATOM 2733 O O . SER A 1 391 ? -20.208 -4.120 57.031 1.00 83.87 377 SER A O 1
ATOM 2736 N N . PHE A 1 392 ? -20.107 -2.408 55.582 1.00 80.05 378 PHE A N 1
ATOM 2737 C CA . PHE A 1 392 ? -20.859 -3.160 54.587 1.00 84.79 378 PHE A CA 1
ATOM 2738 C C . PHE A 1 392 ? -20.190 -3.237 53.216 1.00 85.35 378 PHE A C 1
ATOM 2739 O O . PHE A 1 392 ? -20.200 -2.276 52.452 1.00 85.16 378 PHE A O 1
ATOM 2747 N N . LEU A 1 393 ? -19.666 -4.416 52.901 1.00 74.72 379 LEU A N 1
ATOM 2748 C CA . LEU A 1 393 ? -18.677 -4.534 51.878 1.00 67.80 379 LEU A CA 1
ATOM 2749 C C . LEU A 1 393 ? -19.108 -5.353 50.661 1.00 74.71 379 LEU A C 1
ATOM 2750 O O . LEU A 1 393 ? -18.701 -6.502 50.478 1.00 84.99 379 LEU A O 1
ATOM 2755 N N . LEU A 1 394 ? -19.914 -4.765 49.799 1.00 75.95 380 LEU A N 1
ATOM 2756 C CA . LEU A 1 394 ? -20.228 -5.439 48.553 1.00 71.18 380 LEU A CA 1
ATOM 2757 C C . LEU A 1 394 ? -19.060 -5.267 47.616 1.00 69.67 380 LEU A C 1
ATOM 2758 O O . LEU A 1 394 ? -18.663 -4.147 47.357 1.00 82.57 380 LEU A O 1
ATOM 2763 N N . HIS A 1 395 ? -18.520 -6.373 47.121 1.00 64.57 381 HIS A N 1
ATOM 2764 C CA . HIS A 1 395 ? -17.513 -6.360 46.076 1.00 57.82 381 HIS A CA 1
ATOM 2765 C C . HIS A 1 395 ? -17.974 -7.150 44.882 1.00 62.22 381 HIS A C 1
ATOM 2766 O O . HIS A 1 395 ? -18.222 -8.348 44.947 1.00 63.47 381 HIS A O 1
ATOM 2773 N N . TYR A 1 396 ? -18.062 -6.469 43.751 1.00 71.52 382 TYR A N 1
ATOM 2774 C CA . TYR A 1 396 ? -18.573 -7.028 42.489 1.00 64.42 382 TYR A CA 1
ATOM 2775 C C . TYR A 1 396 ? -17.417 -7.349 41.542 1.00 59.98 382 TYR A C 1
ATOM 2776 O O . TYR A 1 396 ? -16.468 -6.572 41.427 1.00 59.90 382 TYR A O 1
ATOM 2785 N N . ASN A 1 397 ? -17.500 -8.495 40.882 1.00 58.60 383 ASN A N 1
ATOM 2786 C CA . ASN A 1 397 ? -16.423 -9.010 40.034 1.00 63.63 383 ASN A CA 1
ATOM 2787 C C . ASN A 1 397 ? -16.938 -9.627 38.750 1.00 67.08 383 ASN A C 1
ATOM 2788 O O . ASN A 1 397 ? -17.600 -10.678 38.802 1.00 75.40 383 ASN A O 1
ATOM 2793 N N . PHE A 1 398 ? -16.606 -9.018 37.613 1.00 59.75 384 PHE A N 1
ATOM 2794 C CA . PHE A 1 398 ? -17.164 -9.441 36.319 1.00 68.27 384 PHE A CA 1
ATOM 2795 C C . PHE A 1 398 ? -16.086 -9.981 35.348 1.00 70.37 384 PHE A C 1
ATOM 2796 O O . PHE A 1 398 ? -15.500 -9.227 34.596 1.00 83.55 384 PHE A O 1
ATOM 2804 N N . PRO A 1 399 ? -15.813 -11.290 35.364 1.00 67.42 385 PRO A N 1
ATOM 2805 C CA . PRO A 1 399 ? -14.643 -11.790 34.665 1.00 64.00 385 PRO A CA 1
ATOM 2806 C C . PRO A 1 399 ? -14.998 -12.153 33.236 1.00 66.07 385 PRO A C 1
ATOM 2807 O O . PRO A 1 399 ? -16.134 -12.498 32.966 1.00 71.72 385 PRO A O 1
ATOM 2811 N N . PRO A 1 400 ? -14.017 -12.120 32.329 1.00 66.49 386 PRO A N 1
ATOM 2812 C CA . PRO A 1 400 ? -14.304 -12.163 30.904 1.00 62.09 386 PRO A CA 1
ATOM 2813 C C . PRO A 1 400 ? -15.011 -13.437 30.490 1.00 63.16 386 PRO A C 1
ATOM 2814 O O . PRO A 1 400 ? -15.910 -13.383 29.651 1.00 65.84 386 PRO A O 1
ATOM 2818 N N . TYR A 1 401 ? -14.635 -14.571 31.091 1.00 69.72 387 TYR A N 1
ATOM 2819 C CA . TYR A 1 401 ? -15.269 -15.872 30.780 1.00 63.99 387 TYR A CA 1
ATOM 2820 C C . TYR A 1 401 ? -16.755 -15.809 30.967 1.00 59.26 387 TYR A C 1
ATOM 2821 O O . TYR A 1 401 ? -17.462 -16.639 30.435 1.00 62.76 387 TYR A O 1
ATOM 2830 N N . SER A 1 402 ? -17.222 -14.831 31.733 1.00 54.50 388 SER A N 1
ATOM 2831 C CA . SER A 1 402 ? -18.637 -14.700 31.980 1.00 59.89 388 SER A CA 1
ATOM 2832 C C . SER A 1 402 ? -19.405 -14.300 30.719 1.00 60.09 388 SER A C 1
ATOM 2833 O O . SER A 1 402 ? -20.660 -14.259 30.709 1.00 60.29 388 SER A O 1
ATOM 2836 N N . VAL A 1 403 ? -18.668 -14.001 29.658 1.00 53.77 389 VAL A N 1
ATOM 2837 C CA . VAL A 1 403 ? -19.311 -13.699 28.393 1.00 61.02 389 VAL A CA 1
ATOM 2838 C C . VAL A 1 403 ? -18.574 -14.394 27.242 1.00 64.89 389 VAL A C 1
ATOM 2839 O O . VAL A 1 403 ? -18.780 -14.089 26.058 1.00 71.54 389 VAL A O 1
ATOM 2843 N N . GLY A 1 404 ? -17.724 -15.345 27.592 1.00 60.98 390 GLY A N 1
ATOM 2844 C CA . GLY A 1 404 ? -17.047 -16.127 26.571 1.00 62.00 390 GLY A CA 1
ATOM 2845 C C . GLY A 1 404 ? -15.886 -15.399 25.930 1.00 63.95 390 GLY A C 1
ATOM 2846 O O . GLY A 1 404 ? -15.521 -15.678 24.790 1.00 73.53 390 GLY A O 1
ATOM 2847 N N . GLU A 1 405 ? -15.278 -14.470 26.648 1.00 58.37 391 GLU A N 1
ATOM 2848 C CA . GLU A 1 405 ? -14.144 -13.785 26.081 1.00 60.87 391 GLU A CA 1
ATOM 2849 C C . GLU A 1 405 ? -12.945 -13.989 26.971 1.00 63.50 391 GLU A C 1
ATOM 2850 O O . GLU A 1 405 ? -12.999 -14.707 27.968 1.00 65.08 391 GLU A O 1
ATOM 2856 N N . THR A 1 406 ? -11.857 -13.328 26.618 1.00 60.81 392 THR A N 1
ATOM 2857 C CA . THR A 1 406 ? -10.642 -13.408 27.383 1.00 60.17 392 THR A CA 1
ATOM 2858 C C . THR A 1 406 ? -10.294 -12.011 27.779 1.00 60.21 392 THR A C 1
ATOM 2859 O O . THR A 1 406 ? -10.740 -11.102 27.111 1.00 73.47 392 THR A O 1
ATOM 2863 N N . GLY A 1 407 ? -9.497 -11.826 28.830 1.00 57.14 393 GLY A N 1
ATOM 2864 C CA . GLY A 1 407 ? -8.810 -10.544 29.050 1.00 61.81 393 GLY A CA 1
ATOM 2865 C C . GLY A 1 407 ? -8.549 -10.155 30.480 1.00 66.67 393 GLY A C 1
ATOM 2866 O O . GLY A 1 407 ? -8.716 -10.966 31.362 1.00 70.15 393 GLY A O 1
ATOM 2867 N N . ARG A 1 408 ? -8.097 -8.922 30.707 1.00 74.60 394 ARG A N 1
ATOM 2868 C CA . ARG A 1 408 ? -8.326 -8.226 31.998 1.00 79.44 394 ARG A CA 1
ATOM 2869 C C . ARG A 1 408 ? -7.888 -9.076 33.163 1.00 72.33 394 ARG A C 1
ATOM 2870 O O . ARG A 1 408 ? -6.895 -9.781 33.035 1.00 82.67 394 ARG A O 1
ATOM 2874 N N . MET A 1 409 ? -8.621 -9.030 34.276 1.00 72.71 395 MET A N 1
ATOM 2875 C CA . MET A 1 409 ? -8.359 -9.858 35.506 1.00 87.72 395 MET A CA 1
ATOM 2876 C C . MET A 1 409 ? -7.591 -9.147 36.613 1.00 93.12 395 MET A C 1
ATOM 2877 O O . MET A 1 409 ? -6.389 -8.869 36.472 1.00 90.30 395 MET A O 1
ATOM 2882 N N . GLY A 1 410 ? -8.294 -8.890 37.721 1.00 100.39 396 GLY A N 1
ATOM 2883 C CA . GLY A 1 410 ? -7.768 -8.113 38.856 1.00 95.58 396 GLY A CA 1
ATOM 2884 C C . GLY A 1 410 ? -8.128 -6.650 38.701 1.00 83.19 396 GLY A C 1
ATOM 2885 O O . GLY A 1 410 ? -8.829 -6.283 37.770 1.00 90.27 396 GLY A O 1
ATOM 2886 N N . SER A 1 411 ? -7.668 -5.810 39.613 1.00 82.68 397 SER A N 1
ATOM 2887 C CA . SER A 1 411 ? -7.864 -4.362 39.476 1.00 83.70 397 SER A CA 1
ATOM 2888 C C . SER A 1 411 ? -9.238 -3.964 38.880 1.00 80.94 397 SER A C 1
ATOM 2889 O O . SER A 1 411 ? -9.305 -3.415 37.785 1.00 96.05 397 SER A O 1
ATOM 2892 N N . PRO A 1 412 ? -10.336 -4.232 39.597 1.00 73.31 398 PRO A N 1
ATOM 2893 C CA . PRO A 1 412 ? -11.685 -3.958 39.113 1.00 74.92 398 PRO A CA 1
ATOM 2894 C C . PRO A 1 412 ? -11.892 -2.566 38.482 1.00 72.00 398 PRO A C 1
ATOM 2895 O O . PRO A 1 412 ? -11.326 -1.583 38.956 1.00 67.96 398 PRO A O 1
ATOM 2899 N N . GLY A 1 413 ? -12.750 -2.502 37.461 1.00 67.27 399 GLY A N 1
ATOM 2900 C CA . GLY A 1 413 ? -12.928 -1.306 36.638 1.00 65.15 399 GLY A CA 1
ATOM 2901 C C . GLY A 1 413 ? -13.928 -0.311 37.172 1.00 70.54 399 GLY A C 1
ATOM 2902 O O . GLY A 1 413 ? -14.419 -0.478 38.290 1.00 74.96 399 GLY A O 1
ATOM 2903 N N . ARG A 1 414 ? -14.241 0.719 36.377 1.00 65.25 400 ARG A N 1
ATOM 2904 C CA . ARG A 1 414 ? -15.278 1.671 36.739 1.00 60.09 400 ARG A CA 1
ATOM 2905 C C . ARG A 1 414 ? -16.660 1.025 36.834 1.00 64.81 400 ARG A C 1
ATOM 2906 O O . ARG A 1 414 ? -17.382 1.232 37.818 1.00 73.69 400 ARG A O 1
ATOM 2914 N N . ARG A 1 415 ? -17.043 0.196 35.880 1.00 60.26 401 ARG A N 1
ATOM 2915 C CA . ARG A 1 415 ? -18.357 -0.413 36.050 1.00 61.08 401 ARG A CA 1
ATOM 2916 C C . ARG A 1 415 ? -18.365 -1.448 37.149 1.00 57.40 401 ARG A C 1
ATOM 2917 O O . ARG A 1 415 ? -19.260 -1.455 37.966 1.00 72.37 401 ARG A O 1
ATOM 2925 N N . GLU A 1 416 ? -17.367 -2.318 37.173 1.00 57.79 402 GLU A N 1
ATOM 2926 C CA . GLU A 1 416 ? -17.256 -3.343 38.195 1.00 58.09 402 GLU A CA 1
ATOM 2927 C C . GLU A 1 416 ? -17.509 -2.697 39.545 1.00 64.86 402 GLU A C 1
ATOM 2928 O O . GLU A 1 416 ? -18.117 -3.299 40.452 1.00 70.91 402 GLU A O 1
ATOM 2934 N N . ILE A 1 417 ? -17.062 -1.454 39.676 1.00 58.33 403 ILE A N 1
ATOM 2935 C CA . ILE A 1 417 ? -17.342 -0.723 40.882 1.00 59.93 403 ILE A CA 1
ATOM 2936 C C . ILE A 1 417 ? -18.740 -0.088 40.910 1.00 68.03 403 ILE A C 1
ATOM 2937 O O . ILE A 1 417 ? -19.455 -0.207 41.902 1.00 79.45 403 ILE A O 1
ATOM 2942 N N . GLY A 1 418 ? -19.139 0.585 39.842 1.00 62.97 404 GLY A N 1
ATOM 2943 C CA . GLY A 1 418 ? -20.471 1.142 39.825 1.00 66.93 404 GLY A CA 1
ATOM 2944 C C . GLY A 1 418 ? -21.592 0.128 40.066 1.00 69.80 404 GLY A C 1
ATOM 2945 O O . GLY A 1 418 ? -22.680 0.499 40.516 1.00 79.81 404 GLY A O 1
ATOM 2946 N N . HIS A 1 419 ? -21.341 -1.140 39.763 1.00 58.77 405 HIS A N 1
ATOM 2947 C CA . HIS A 1 419 ? -22.377 -2.140 39.800 1.00 63.65 405 HIS A CA 1
ATOM 2948 C C . HIS A 1 419 ? -22.472 -2.656 41.167 1.00 70.49 405 HIS A C 1
ATOM 2949 O O . HIS A 1 419 ? -23.548 -2.734 41.775 1.00 73.90 405 HIS A O 1
ATOM 2956 N N . GLY A 1 420 ? -21.320 -3.011 41.693 1.00 76.30 406 GLY A N 1
ATOM 2957 C CA . GLY A 1 420 ? -21.256 -3.450 43.068 1.00 76.51 406 GLY A CA 1
ATOM 2958 C C . GLY A 1 420 ? -21.755 -2.383 43.992 1.00 71.30 406 GLY A C 1
ATOM 2959 O O . GLY A 1 420 ? -22.158 -2.695 45.097 1.00 88.35 406 GLY A O 1
ATOM 2960 N N . LYS A 1 421 ? -21.708 -1.129 43.551 1.00 62.39 407 LYS A N 1
ATOM 2961 C CA . LYS A 1 421 ? -22.304 -0.066 44.315 1.00 64.49 407 LYS A CA 1
ATOM 2962 C C . LYS A 1 421 ? -23.796 -0.089 44.118 1.00 72.04 407 LYS A C 1
ATOM 2963 O O . LYS A 1 421 ? -24.548 -0.144 45.090 1.00 79.20 407 LYS A O 1
ATOM 2969 N N . LEU A 1 422 ? -24.231 -0.054 42.861 1.00 75.51 408 LEU A N 1
ATOM 2970 C CA . LEU A 1 422 ? -25.654 -0.146 42.542 1.00 66.73 408 LEU A CA 1
ATOM 2971 C C . LEU A 1 422 ? -26.333 -1.224 43.358 1.00 61.08 408 LEU A C 1
ATOM 2972 O O . LEU A 1 422 ? -27.410 -0.976 43.873 1.00 61.86 408 LEU A O 1
ATOM 2977 N N . ALA A 1 423 ? -25.691 -2.388 43.513 1.00 61.52 409 ALA A N 1
ATOM 2978 C CA . ALA A 1 423 ? -26.254 -3.485 44.328 1.00 64.30 409 ALA A CA 1
ATOM 2979 C C . ALA A 1 423 ? -26.264 -3.193 45.818 1.00 65.58 409 ALA A C 1
ATOM 2980 O O . ALA A 1 423 ? -27.270 -3.391 46.498 1.00 66.81 409 ALA A O 1
ATOM 2982 N N . TRP A 1 424 ? -25.139 -2.708 46.313 1.00 61.42 410 TRP A N 1
ATOM 2983 C CA . TRP A 1 424 ? -25.016 -2.245 47.684 1.00 62.09 410 TRP A CA 1
ATOM 2984 C C . TRP A 1 424 ? -25.973 -1.154 48.006 1.00 62.04 410 TRP A C 1
ATOM 2985 O O . TRP A 1 424 ? -26.401 -1.024 49.140 1.00 66.55 410 TRP A O 1
ATOM 2996 N N . ARG A 1 425 ? -26.317 -0.340 47.022 1.00 63.68 411 ARG A N 1
ATOM 2997 C CA . ARG A 1 425 ? -27.241 0.751 47.276 1.00 71.81 411 ARG A CA 1
ATOM 2998 C C . ARG A 1 425 ? -28.606 0.137 47.451 1.00 73.33 411 ARG A C 1
ATOM 2999 O O . ARG A 1 425 ? -29.507 0.768 48.010 1.00 84.31 411 ARG A O 1
ATOM 3007 N N . ALA A 1 426 ? -28.737 -1.104 46.987 1.00 70.25 412 ALA A N 1
ATOM 3008 C CA . ALA A 1 426 ? -30.023 -1.791 46.943 1.00 79.59 412 ALA A CA 1
ATOM 3009 C C . ALA A 1 426 ? -30.176 -2.821 48.063 1.00 78.26 412 ALA A C 1
ATOM 3010 O O . ALA A 1 426 ? -31.121 -3.626 48.082 1.00 71.76 412 ALA A O 1
ATOM 3012 N N . LEU A 1 427 ? -29.246 -2.788 49.003 1.00 72.74 413 LEU A N 1
ATOM 3013 C CA . LEU A 1 427 ? -29.328 -3.685 50.123 1.00 75.27 413 LEU A CA 1
ATOM 3014 C C . LEU A 1 427 ? -29.138 -2.948 51.435 1.00 79.30 413 LEU A C 1
ATOM 3015 O O . LEU A 1 427 ? -29.635 -3.383 52.472 1.00 87.42 413 LEU A O 1
ATOM 3020 N N . ARG A 1 428 ? -28.414 -1.839 51.415 1.00 78.27 414 ARG A N 1
ATOM 3021 C CA . ARG A 1 428 ? -28.084 -1.204 52.683 1.00 89.10 414 ARG A CA 1
ATOM 3022 C C . ARG A 1 428 ? -29.357 -0.854 53.441 1.00 95.65 414 ARG A C 1
ATOM 3023 O O . ARG A 1 428 ? -29.391 -0.924 54.677 1.00 101.41 414 ARG A O 1
ATOM 3031 N N . PRO A 1 429 ? -30.418 -0.499 52.708 1.00 90.27 415 PRO A N 1
ATOM 3032 C CA . PRO A 1 429 ? -31.692 -0.266 53.352 1.00 95.98 415 PRO A CA 1
ATOM 3033 C C . PRO A 1 429 ? -32.181 -1.440 54.229 1.00 106.24 415 PRO A C 1
ATOM 3034 O O . PRO A 1 429 ? -32.484 -1.235 55.407 1.00 108.00 415 PRO A O 1
ATOM 3038 N N . MET A 1 430 ? -32.213 -2.652 53.682 1.00 104.63 416 MET A N 1
ATOM 3039 C CA . MET A 1 430 ? -32.778 -3.807 54.394 1.00 94.16 416 MET A CA 1
ATOM 3040 C C . MET A 1 430 ? -31.800 -4.503 55.310 1.00 86.00 416 MET A C 1
ATOM 3041 O O . MET A 1 430 ? -31.798 -5.733 55.405 1.00 86.43 416 MET A O 1
ATOM 3046 N N . LEU A 1 431 ? -30.967 -3.730 55.980 1.00 83.26 417 LEU A N 1
ATOM 3047 C CA . LEU A 1 431 ? -29.985 -4.345 56.845 1.00 105.57 417 LEU A CA 1
ATOM 3048 C C . LEU A 1 431 ? -30.342 -4.253 58.303 1.00 98.06 417 LEU A C 1
ATOM 3049 O O . LEU A 1 431 ? -30.870 -3.231 58.723 1.00 118.42 417 LEU A O 1
ATOM 3054 N N . PRO A 1 432 ? -30.066 -5.321 59.076 1.00 88.14 418 PRO A N 1
ATOM 3055 C CA . PRO A 1 432 ? -30.220 -5.268 60.526 1.00 101.74 418 PRO A CA 1
ATOM 3056 C C . PRO A 1 432 ? -29.221 -4.274 61.114 1.00 101.66 418 PRO A C 1
ATOM 3057 O O . PRO A 1 432 ? -28.137 -4.102 60.553 1.00 93.25 418 PRO A O 1
ATOM 3061 N N . THR A 1 433 ? -29.594 -3.603 62.206 1.00 96.45 419 THR A N 1
ATOM 3062 C CA . THR A 1 433 ? -28.729 -2.569 62.773 1.00 100.76 419 THR A CA 1
ATOM 3063 C C . THR A 1 433 ? -27.589 -3.234 63.483 1.00 99.41 419 THR A C 1
ATOM 3064 O O . THR A 1 433 ? -27.717 -4.381 63.900 1.00 102.07 419 THR A O 1
ATOM 3068 N N . LYS A 1 434 ? -26.477 -2.521 63.631 1.00 107.24 420 LYS A N 1
ATOM 3069 C CA . LYS A 1 434 ? -25.355 -3.027 64.423 1.00 113.14 420 LYS A CA 1
ATOM 3070 C C . LYS A 1 434 ? -25.840 -3.359 65.845 1.00 113.48 420 LYS A C 1
ATOM 3071 O O . LYS A 1 434 ? -25.136 -4.009 66.626 1.00 101.23 420 LYS A O 1
ATOM 3073 N N . GLU A 1 435 ? -27.059 -2.908 66.149 1.00 113.93 421 GLU A N 1
ATOM 3074 C CA . GLU A 1 435 ? -27.760 -3.265 67.372 1.00 113.62 421 GLU A CA 1
ATOM 3075 C C . GLU A 1 435 ? -28.264 -4.724 67.344 1.00 110.12 421 GLU A C 1
ATOM 3076 O O . GLU A 1 435 ? -27.901 -5.518 68.212 1.00 108.12 421 GLU A O 1
ATOM 3078 N N . ASP A 1 436 ? -29.085 -5.070 66.352 1.00 107.87 422 ASP A N 1
ATOM 3079 C CA . ASP A 1 436 ? -29.590 -6.450 66.176 1.00 120.32 422 ASP A CA 1
ATOM 3080 C C . ASP A 1 436 ? -28.509 -7.458 65.814 1.00 128.94 422 ASP A C 1
ATOM 3081 O O . ASP A 1 436 ? -28.577 -8.632 66.206 1.00 119.54 422 ASP A O 1
ATOM 3086 N N . PHE A 1 437 ? -27.541 -6.984 65.029 1.00 132.60 423 PHE A N 1
ATOM 3087 C CA . PHE A 1 437 ? -26.588 -7.822 64.325 1.00 123.32 423 PHE A CA 1
ATOM 3088 C C . PHE A 1 437 ? -25.325 -6.995 64.132 1.00 115.51 423 PHE A C 1
ATOM 3089 O O . PHE A 1 437 ? -25.267 -6.144 63.252 1.00 128.32 423 PHE A O 1
ATOM 3097 N N . PRO A 1 438 ? -24.317 -7.228 64.977 1.00 116.14 424 PRO A N 1
ATOM 3098 C CA . PRO A 1 438 ? -23.095 -6.429 65.081 1.00 124.50 424 PRO A CA 1
ATOM 3099 C C . PRO A 1 438 ? -21.898 -6.980 64.273 1.00 126.61 424 PRO A C 1
ATOM 3100 O O . PRO A 1 438 ? -20.792 -7.185 64.813 1.00 115.90 424 PRO A O 1
ATOM 3104 N N . TYR A 1 439 ? -22.125 -7.204 62.985 1.00 109.07 425 TYR A N 1
ATOM 3105 C CA . TYR A 1 439 ? -21.124 -7.797 62.138 1.00 94.59 425 TYR A CA 1
ATOM 3106 C C . TYR A 1 439 ? -20.724 -6.877 60.997 1.00 100.89 425 TYR A C 1
ATOM 3107 O O . TYR A 1 439 ? -21.150 -5.717 60.949 1.00 102.43 425 TYR A O 1
ATOM 3116 N N . THR A 1 440 ? -19.911 -7.394 60.073 1.00 94.35 426 THR A N 1
ATOM 3117 C CA . THR A 1 440 ? -19.362 -6.553 59.017 1.00 93.69 426 THR A CA 1
ATOM 3118 C C . THR A 1 440 ? -19.563 -7.119 57.629 1.00 92.30 426 THR A C 1
ATOM 3119 O O . THR A 1 440 ? -19.266 -6.443 56.643 1.00 102.18 426 THR A O 1
ATOM 3123 N N . ILE A 1 441 ? -20.059 -8.346 57.543 1.00 86.00 427 ILE A N 1
ATOM 3124 C CA . ILE A 1 441 ? -20.588 -8.916 56.260 1.00 89.34 427 ILE A CA 1
ATOM 3125 C C . ILE A 1 441 ? -20.002 -8.419 54.944 1.00 82.43 427 ILE A C 1
ATOM 3126 O O . ILE A 1 441 ? -20.349 -7.309 54.508 1.00 81.37 427 ILE A O 1
ATOM 3131 N N . ARG A 1 442 ? -19.166 -9.248 54.300 1.00 77.96 428 ARG A N 1
ATOM 3132 C CA . ARG A 1 442 ? -18.546 -8.842 53.041 1.00 79.79 428 ARG A CA 1
ATOM 3133 C C . ARG A 1 442 ? -19.440 -8.999 51.847 1.00 77.19 428 ARG A C 1
ATOM 3134 O O . ARG A 1 442 ? -20.168 -8.053 51.508 1.00 88.84 428 ARG A O 1
ATOM 3142 N N . LEU A 1 443 ? -19.412 -10.151 51.194 1.00 66.18 429 LEU A N 1
ATOM 3143 C CA . LEU A 1 443 ? -20.220 -10.258 49.965 1.00 76.41 429 LEU A CA 1
ATOM 3144 C C . LEU A 1 443 ? -19.463 -9.857 48.712 1.00 66.08 429 LEU A C 1
ATOM 3145 O O . LEU A 1 443 ? -19.458 -8.678 48.334 1.00 66.00 429 LEU A O 1
ATOM 3150 N N . VAL A 1 444 ? -18.847 -10.840 48.077 1.00 55.97 430 VAL A N 1
ATOM 3151 C CA . VAL A 1 444 ? -18.347 -10.662 46.753 1.00 53.48 430 VAL A CA 1
ATOM 3152 C C . VAL A 1 444 ? -19.368 -11.337 45.879 1.00 56.75 430 VAL A C 1
ATOM 3153 O O . VAL A 1 444 ? -20.039 -12.269 46.296 1.00 60.57 430 VAL A O 1
ATOM 3157 N N . SER A 1 445 ? -19.508 -10.833 44.671 1.00 59.03 431 SER A N 1
ATOM 3158 C CA . SER A 1 445 ? -20.437 -11.391 43.751 1.00 60.65 431 SER A CA 1
ATOM 3159 C C . SER A 1 445 ? -19.624 -11.654 42.498 1.00 65.32 431 SER A C 1
ATOM 3160 O O . SER A 1 445 ? -19.071 -10.736 41.896 1.00 68.81 431 SER A O 1
ATOM 3163 N N . GLU A 1 446 ? -19.513 -12.918 42.133 1.00 61.78 432 GLU A N 1
ATOM 3164 C CA . GLU A 1 446 ? -18.729 -13.281 40.998 1.00 61.43 432 GLU A CA 1
ATOM 3165 C C . GLU A 1 446 ? -19.666 -13.638 39.889 1.00 60.47 432 GLU A C 1
ATOM 3166 O O . GLU A 1 446 ? -20.298 -14.688 39.925 1.00 73.78 432 GLU A O 1
ATOM 3172 N N . ILE A 1 447 ? -19.765 -12.786 38.888 1.00 54.77 433 ILE A N 1
ATOM 3173 C CA . ILE A 1 447 ? -20.638 -13.082 37.758 1.00 50.13 433 ILE A CA 1
ATOM 3174 C C . ILE A 1 447 ? -20.041 -14.201 36.933 1.00 54.98 433 ILE A C 1
ATOM 3175 O O . ILE A 1 447 ? -18.926 -14.071 36.426 1.00 62.92 433 ILE A O 1
ATOM 3180 N N . THR A 1 448 ? -20.755 -15.302 36.774 1.00 51.11 434 THR A N 1
ATOM 3181 C CA . THR A 1 448 ? -20.153 -16.398 36.037 1.00 55.33 434 THR A CA 1
ATOM 3182 C C . THR A 1 448 ? -20.783 -16.469 34.671 1.00 52.99 434 THR A C 1
ATOM 3183 O O . THR A 1 448 ? -20.255 -17.116 33.717 1.00 51.37 434 THR A O 1
ATOM 3187 N N . GLU A 1 449 ? -21.913 -15.785 34.580 1.00 50.78 435 GLU A N 1
ATOM 3188 C CA . GLU A 1 449 ? -22.647 -15.678 33.326 1.00 69.01 435 GLU A CA 1
ATOM 3189 C C . GLU A 1 449 ? -23.347 -14.332 33.208 1.00 69.22 435 GLU A C 1
ATOM 3190 O O . GLU A 1 449 ? -24.083 -13.943 34.101 1.00 73.28 435 GLU A O 1
ATOM 3196 N N . SER A 1 450 ? -23.160 -13.626 32.103 1.00 64.71 436 SER A N 1
ATOM 3197 C CA . SER A 1 450 ? -23.903 -12.398 31.933 1.00 62.65 436 SER A CA 1
ATOM 3198 C C . SER A 1 450 ? -24.629 -12.443 30.615 1.00 69.23 436 SER A C 1
ATOM 3199 O O . SER A 1 450 ? -24.197 -13.119 29.679 1.00 73.27 436 SER A O 1
ATOM 3202 N N . ASN A 1 451 ? -25.729 -11.701 30.549 1.00 67.58 437 ASN A N 1
ATOM 3203 C CA . ASN A 1 451 ? -26.520 -11.558 29.348 1.00 64.66 437 ASN A CA 1
ATOM 3204 C C . ASN A 1 451 ? -27.689 -10.691 29.709 1.00 63.86 437 ASN A C 1
ATOM 3205 O O . ASN A 1 451 ? -28.394 -10.215 28.866 1.00 71.00 437 ASN A O 1
ATOM 3210 N N . GLY A 1 452 ? -27.916 -10.534 30.994 1.00 66.33 438 GLY A N 1
ATOM 3211 C CA . GLY A 1 452 ? -29.007 -9.719 31.495 1.00 77.35 438 GLY A CA 1
ATOM 3212 C C . GLY A 1 452 ? -28.301 -8.954 32.554 1.00 75.65 438 GLY A C 1
ATOM 3213 O O . GLY A 1 452 ? -27.078 -8.953 32.552 1.00 88.42 438 GLY A O 1
ATOM 3214 N N . SER A 1 453 ? -29.011 -8.307 33.459 1.00 75.53 439 SER A N 1
ATOM 3215 C CA . SER A 1 453 ? -28.286 -7.495 34.452 1.00 79.83 439 SER A CA 1
ATOM 3216 C C . SER A 1 453 ? -27.648 -8.301 35.533 1.00 71.07 439 SER A C 1
ATOM 3217 O O . SER A 1 453 ? -28.310 -8.744 36.460 1.00 72.12 439 SER A O 1
ATOM 3220 N N . SER A 1 454 ? -26.351 -8.499 35.408 1.00 64.10 440 SER A N 1
ATOM 3221 C CA . SER A 1 454 ? -25.621 -9.163 36.449 1.00 67.72 440 SER A CA 1
ATOM 3222 C C . SER A 1 454 ? -25.726 -8.314 37.734 1.00 69.97 440 SER A C 1
ATOM 3223 O O . SER A 1 454 ? -25.944 -8.846 38.830 1.00 61.92 440 SER A O 1
ATOM 3226 N N . SER A 1 455 ? -25.623 -6.993 37.574 1.00 74.08 441 SER A N 1
ATOM 3227 C CA . SER A 1 455 ? -25.812 -6.049 38.679 1.00 74.80 441 SER A CA 1
ATOM 3228 C C . SER A 1 455 ? -27.091 -6.305 39.477 1.00 72.29 441 SER A C 1
ATOM 3229 O O . SER A 1 455 ? -27.072 -6.167 40.690 1.00 68.37 441 SER A O 1
ATOM 3232 N N . MET A 1 456 ? -28.183 -6.681 38.798 1.00 70.10 442 MET A N 1
ATOM 3233 C CA . MET A 1 456 ? -29.407 -7.086 39.490 1.00 72.38 442 MET A CA 1
ATOM 3234 C C . MET A 1 456 ? -29.293 -8.483 40.053 1.00 80.39 442 MET A C 1
ATOM 3235 O O . MET A 1 456 ? -29.548 -8.708 41.248 1.00 77.27 442 MET A O 1
ATOM 3240 N N . ALA A 1 457 ? -28.905 -9.416 39.182 1.00 82.02 443 ALA A N 1
ATOM 3241 C CA . ALA A 1 457 ? -28.615 -10.800 39.576 1.00 79.32 443 ALA A CA 1
ATOM 3242 C C . ALA A 1 457 ? -27.705 -10.914 40.806 1.00 76.70 443 ALA A C 1
ATOM 3243 O O . ALA A 1 457 ? -27.860 -11.840 41.589 1.00 68.54 443 ALA A O 1
ATOM 3245 N N . THR A 1 458 ? -26.771 -9.970 40.962 1.00 79.49 444 THR A N 1
ATOM 3246 C CA . THR A 1 458 ? -25.912 -9.934 42.142 1.00 80.23 444 THR A CA 1
ATOM 3247 C C . THR A 1 458 ? -26.759 -9.693 43.372 1.00 79.83 444 THR A C 1
ATOM 3248 O O . THR A 1 458 ? -26.625 -10.434 44.338 1.00 87.98 444 THR A O 1
ATOM 3252 N N . VAL A 1 459 ? -27.630 -8.678 43.345 1.00 75.86 445 VAL A N 1
ATOM 3253 C CA . VAL A 1 459 ? -28.315 -8.230 44.585 1.00 79.94 445 VAL A CA 1
ATOM 3254 C C . VAL A 1 459 ? -29.204 -9.341 45.109 1.00 78.87 445 VAL A C 1
ATOM 3255 O O . VAL A 1 459 ? -29.179 -9.664 46.303 1.00 65.68 445 VAL A O 1
ATOM 3259 N N . CYS A 1 460 ? -29.959 -9.924 44.172 1.00 77.21 446 CYS A N 1
ATOM 3260 C CA . CYS A 1 460 ? -30.862 -11.017 44.436 1.00 73.55 446 CYS A CA 1
ATOM 3261 C C . CYS A 1 460 ? -30.098 -12.124 45.120 1.00 65.81 446 CYS A C 1
ATOM 3262 O O . CYS A 1 460 ? -30.419 -12.550 46.217 1.00 62.25 446 CYS A O 1
ATOM 3265 N N . GLY A 1 461 ? -29.059 -12.565 44.451 1.00 69.23 447 GLY A N 1
ATOM 3266 C CA . GLY A 1 461 ? -28.152 -13.550 45.000 1.00 77.43 447 GLY A CA 1
ATOM 3267 C C . GLY A 1 461 ? -27.559 -13.193 46.347 1.00 71.01 447 GLY A C 1
ATOM 3268 O O . GLY A 1 461 ? -27.335 -14.083 47.168 1.00 79.39 447 GLY A O 1
ATOM 3269 N N . SER A 1 462 ? -27.303 -11.916 46.581 1.00 65.77 448 SER A N 1
ATOM 3270 C CA . SER A 1 462 ? -26.803 -11.504 47.886 1.00 86.90 448 SER A CA 1
ATOM 3271 C C . SER A 1 462 ? -27.902 -11.691 48.945 1.00 97.15 448 SER A C 1
ATOM 3272 O O . SER A 1 462 ? -27.703 -12.391 49.964 1.00 88.84 448 SER A O 1
ATOM 3275 N N . SER A 1 463 ? -29.058 -11.071 48.676 1.00 98.45 449 SER A N 1
ATOM 3276 C CA . SER A 1 463 ? -30.239 -11.179 49.527 1.00 96.02 449 SER A CA 1
ATOM 3277 C C . SER A 1 463 ? -30.384 -12.626 49.997 1.00 97.19 449 SER A C 1
ATOM 3278 O O . SER A 1 463 ? -30.580 -12.863 51.193 1.00 98.98 449 SER A O 1
ATOM 3281 N N . LEU A 1 464 ? -30.244 -13.572 49.057 1.00 89.19 450 LEU A N 1
ATOM 3282 C CA . LEU A 1 464 ? -30.120 -15.006 49.371 1.00 81.45 450 LEU A CA 1
ATOM 3283 C C . LEU A 1 464 ? -28.854 -15.315 50.171 1.00 82.84 450 LEU A C 1
ATOM 3284 O O . LEU A 1 464 ? -28.937 -15.554 51.367 1.00 93.74 450 LEU A O 1
ATOM 3289 N N . ALA A 1 465 ? -27.687 -15.295 49.539 1.00 78.04 451 ALA A N 1
ATOM 3290 C CA . ALA A 1 465 ? -26.438 -15.633 50.249 1.00 85.82 451 ALA A CA 1
ATOM 3291 C C . ALA A 1 465 ? -26.338 -15.075 51.686 1.00 82.86 451 ALA A C 1
ATOM 3292 O O . ALA A 1 465 ? -25.636 -15.623 52.543 1.00 74.47 451 ALA A O 1
ATOM 3294 N N . MET A 1 466 ? -27.032 -13.979 51.942 1.00 69.95 452 MET A N 1
ATOM 3295 C CA . MET A 1 466 ? -26.967 -13.381 53.238 1.00 77.40 452 MET A CA 1
ATOM 3296 C C . MET A 1 466 ? -27.866 -14.048 54.263 1.00 99.39 452 MET A C 1
ATOM 3297 O O . MET A 1 466 ? -27.475 -14.176 55.423 1.00 105.95 452 MET A O 1
ATOM 3302 N N . MET A 1 467 ? -29.082 -14.432 53.862 1.00 99.40 453 MET A N 1
ATOM 3303 C CA . MET A 1 467 ? -29.974 -15.195 54.743 1.00 87.06 453 MET A CA 1
ATOM 3304 C C . MET A 1 467 ? -29.304 -16.507 55.119 1.00 90.08 453 MET A C 1
ATOM 3305 O O . MET A 1 467 ? -29.126 -16.789 56.298 1.00 99.94 453 MET A O 1
ATOM 3310 N N . ASP A 1 468 ? -28.878 -17.275 54.123 1.00 84.49 454 ASP A N 1
ATOM 3311 C CA . ASP A 1 468 ? -28.020 -18.432 54.363 1.00 85.12 454 ASP A CA 1
ATOM 3312 C C . ASP A 1 468 ? -26.887 -18.207 55.384 1.00 83.24 454 ASP A C 1
ATOM 3313 O O . ASP A 1 468 ? -26.498 -19.117 56.116 1.00 88.71 454 ASP A O 1
ATOM 3318 N N . ALA A 1 469 ? -26.354 -16.997 55.426 1.00 89.82 455 ALA A N 1
ATOM 3319 C CA . ALA A 1 469 ? -25.231 -16.702 56.300 1.00 89.22 455 ALA A CA 1
ATOM 3320 C C . ALA A 1 469 ? -25.717 -16.531 57.702 1.00 96.40 455 ALA A C 1
ATOM 3321 O O . ALA A 1 469 ? -24.938 -16.720 58.636 1.00 110.72 455 ALA A O 1
ATOM 3323 N N . GLY A 1 470 ? -26.999 -16.163 57.835 1.00 91.94 456 GLY A N 1
ATOM 3324 C CA . GLY A 1 470 ? -27.660 -15.974 59.135 1.00 100.99 456 GLY A CA 1
ATOM 3325 C C . GLY A 1 470 ? -28.000 -14.531 59.452 1.00 102.82 456 GLY A C 1
ATOM 3326 O O . GLY A 1 470 ? -27.832 -14.081 60.580 1.00 104.01 456 GLY A O 1
ATOM 3327 N N . VAL A 1 471 ? -28.484 -13.800 58.454 1.00 109.18 457 VAL A N 1
ATOM 3328 C CA . VAL A 1 471 ? -28.636 -12.351 58.602 1.00 115.96 457 VAL A CA 1
ATOM 3329 C C . VAL A 1 471 ? -30.100 -11.939 58.757 1.00 115.75 457 VAL A C 1
ATOM 3330 O O . VAL A 1 471 ? -30.949 -12.317 57.931 1.00 110.76 457 VAL A O 1
ATOM 3334 N N . PRO A 1 472 ? -30.385 -11.138 59.807 1.00 107.07 458 PRO A N 1
ATOM 3335 C CA . PRO A 1 472 ? -31.699 -10.559 60.012 1.00 103.56 458 PRO A CA 1
ATOM 3336 C C . PRO A 1 472 ? -32.003 -9.509 58.948 1.00 103.68 458 PRO A C 1
ATOM 3337 O O . PRO A 1 472 ? -32.320 -8.339 59.265 1.00 104.58 458 PRO A O 1
ATOM 3341 N N . LEU A 1 473 ? -31.896 -9.916 57.687 1.00 95.30 459 LEU A N 1
ATOM 3342 C CA . LEU A 1 473 ? -32.360 -9.047 56.636 1.00 108.76 459 LEU A CA 1
ATOM 3343 C C . LEU A 1 473 ? -33.870 -8.845 56.936 1.00 95.71 459 LEU A C 1
ATOM 3344 O O . LEU A 1 473 ? -34.680 -9.789 56.899 1.00 93.50 459 LEU A O 1
ATOM 3346 N N . VAL A 1 474 ? -34.204 -7.616 57.310 1.00 76.94 460 VAL A N 1
ATOM 3347 C CA . VAL A 1 474 ? -35.557 -7.266 57.691 1.00 90.11 460 VAL A CA 1
ATOM 3348 C C . VAL A 1 474 ? -36.620 -7.722 56.666 1.00 90.53 460 VAL A C 1
ATOM 3349 O O . VAL A 1 474 ? -37.769 -8.004 57.010 1.00 98.49 460 VAL A O 1
ATOM 3353 N N . ARG A 1 475 ? -36.222 -7.820 55.413 1.00 94.26 461 ARG A N 1
ATOM 3354 C CA . ARG A 1 475 ? -37.033 -8.458 54.378 1.00 96.57 461 ARG A CA 1
ATOM 3355 C C . ARG A 1 475 ? -36.041 -8.815 53.301 1.00 91.95 461 ARG A C 1
ATOM 3356 O O . ARG A 1 475 ? -34.908 -8.340 53.343 1.00 100.69 461 ARG A O 1
ATOM 3364 N N . PRO A 1 476 ? -36.453 -9.636 52.330 1.00 83.49 462 PRO A N 1
ATOM 3365 C CA . PRO A 1 476 ? -35.607 -9.921 51.199 1.00 87.74 462 PRO A CA 1
ATOM 3366 C C . PRO A 1 476 ? -35.871 -8.951 50.051 1.00 99.67 462 PRO A C 1
ATOM 3367 O O . PRO A 1 476 ? -36.965 -8.355 49.976 1.00 98.73 462 PRO A O 1
ATOM 3371 N N . VAL A 1 477 ? -34.883 -8.827 49.152 1.00 106.06 463 VAL A N 1
ATOM 3372 C CA . VAL A 1 477 ? -34.922 -7.846 48.047 1.00 91.29 463 VAL A CA 1
ATOM 3373 C C . VAL A 1 477 ? -34.622 -8.469 46.691 1.00 79.37 463 VAL A C 1
ATOM 3374 O O . VAL A 1 477 ? -33.761 -9.339 46.562 1.00 66.97 463 VAL A O 1
ATOM 3378 N N . SER A 1 478 ? -35.386 -8.024 45.703 1.00 78.01 464 SER A N 1
ATOM 3379 C CA . SER A 1 478 ? -35.265 -8.494 44.339 1.00 78.64 464 SER A CA 1
ATOM 3380 C C . SER A 1 478 ? -34.764 -7.347 43.484 1.00 76.71 464 SER A C 1
ATOM 3381 O O . SER A 1 478 ? -34.717 -6.174 43.915 1.00 68.72 464 SER A O 1
ATOM 3384 N N . GLY A 1 479 ? -34.421 -7.678 42.252 1.00 68.78 465 GLY A N 1
ATOM 3385 C CA . GLY A 1 479 ? -34.169 -6.628 41.293 1.00 71.54 465 GLY A CA 1
ATOM 3386 C C . GLY A 1 479 ? -34.463 -7.076 39.894 1.00 72.59 465 GLY A C 1
ATOM 3387 O O . GLY A 1 479 ? -34.287 -8.262 39.540 1.00 77.34 465 GLY A O 1
ATOM 3388 N N . ILE A 1 480 ? -34.909 -6.130 39.086 1.00 70.44 466 ILE A N 1
ATOM 3389 C CA . ILE A 1 480 ? -35.038 -6.429 37.673 1.00 79.19 466 ILE A CA 1
ATOM 3390 C C . ILE A 1 480 ? -34.375 -5.382 36.781 1.00 85.71 466 ILE A C 1
ATOM 3391 O O . ILE A 1 480 ? -34.511 -4.168 37.012 1.00 92.91 466 ILE A O 1
ATOM 3396 N N . ALA A 1 481 ? -33.659 -5.870 35.774 1.00 76.15 467 ALA A N 1
ATOM 3397 C CA . ALA A 1 481 ? -33.248 -5.057 34.634 1.00 79.93 467 ALA A CA 1
ATOM 3398 C C . ALA A 1 481 ? -34.427 -4.690 33.730 1.00 70.13 467 ALA A C 1
ATOM 3399 O O . ALA A 1 481 ? -35.243 -5.546 33.422 1.00 69.20 467 ALA A O 1
ATOM 3401 N N . MET A 1 482 ? -34.497 -3.451 33.265 1.00 63.07 468 MET A N 1
ATOM 3402 C CA . MET A 1 482 ? -35.624 -3.047 32.426 1.00 74.10 468 MET A CA 1
ATOM 3403 C C . MET A 1 482 ? -35.259 -2.227 31.186 1.00 77.48 468 MET A C 1
ATOM 3404 O O . MET A 1 482 ? -34.300 -1.465 31.212 1.00 85.46 468 MET A O 1
ATOM 3409 N N . GLY A 1 483 ? -36.050 -2.360 30.124 1.00 75.35 469 GLY A N 1
ATOM 3410 C CA . GLY A 1 483 ? -35.849 -1.596 28.882 1.00 90.08 469 GLY A CA 1
ATOM 3411 C C . GLY A 1 483 ? -37.053 -0.757 28.441 1.00 93.60 469 GLY A C 1
ATOM 3412 O O . GLY A 1 483 ? -38.049 -0.690 29.165 1.00 85.87 469 GLY A O 1
ATOM 3413 N N . LEU A 1 484 ? -36.959 -0.122 27.259 1.00 86.41 470 LEU A N 1
ATOM 3414 C CA . LEU A 1 484 ? -37.991 0.795 26.759 1.00 75.89 470 LEU A CA 1
ATOM 3415 C C . LEU A 1 484 ? -37.796 1.288 25.328 1.00 75.72 470 LEU A C 1
ATOM 3416 O O . LEU A 1 484 ? -37.181 2.334 25.106 1.00 84.63 470 LEU A O 1
ATOM 3421 N N . ILE A 1 485 ? -38.357 0.564 24.363 1.00 70.59 471 ILE A N 1
ATOM 3422 C CA . ILE A 1 485 ? -38.349 1.009 22.975 1.00 67.27 471 ILE A CA 1
ATOM 3423 C C . 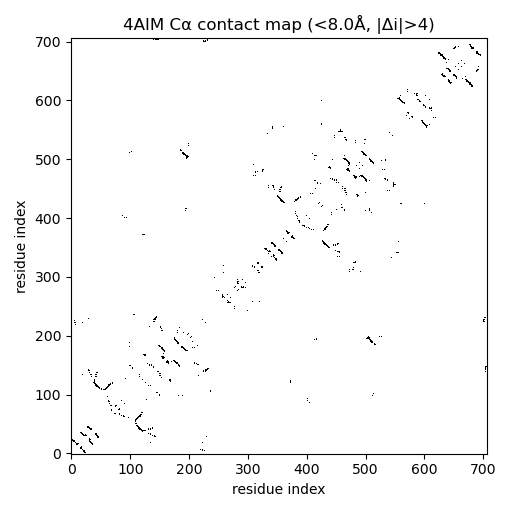ILE A 1 485 ? -39.404 2.055 22.875 1.00 69.20 471 ILE A C 1
ATOM 3424 O O . ILE A 1 485 ? -40.475 1.846 23.401 1.00 80.48 471 ILE A O 1
ATOM 3429 N N . LEU A 1 486 ? -39.121 3.172 22.216 1.00 75.06 472 LEU A N 1
ATOM 3430 C CA . LEU A 1 486 ? -40.095 4.284 22.156 1.00 83.55 472 LEU A CA 1
ATOM 3431 C C . LEU A 1 486 ? -40.181 5.022 20.830 1.00 90.90 472 LEU A C 1
ATOM 3432 O O . LEU A 1 486 ? -39.249 5.740 20.445 1.00 103.12 472 LEU A O 1
ATOM 3437 N N . GLU A 1 487 ? -41.321 4.895 20.160 1.00 99.87 473 GLU A N 1
ATOM 3438 C CA . GLU A 1 487 ? -41.581 5.707 18.973 1.00 108.59 473 GLU A CA 1
ATOM 3439 C C . GLU A 1 487 ? -42.689 6.738 19.237 1.00 114.86 473 GLU A C 1
ATOM 3440 O O . GLU A 1 487 ? -43.393 6.660 20.247 1.00 116.12 473 GLU A O 1
ATOM 3446 N N . GLN A 1 488 ? -42.822 7.713 18.336 1.00 130.35 474 GLN A N 1
ATOM 3447 C CA . GLN A 1 488 ? -43.814 8.782 18.476 1.00 126.81 474 GLN A CA 1
ATOM 3448 C C . GLN A 1 488 ? -45.199 8.182 18.709 1.00 120.21 474 GLN A C 1
ATOM 3449 O O . GLN A 1 488 ? -45.978 8.700 19.513 1.00 124.87 474 GLN A O 1
ATOM 3451 N N . ASP A 1 489 ? -45.463 7.065 18.030 1.00 111.27 475 ASP A N 1
ATOM 3452 C CA . ASP A 1 489 ? -46.754 6.370 18.057 1.00 118.68 475 ASP A CA 1
ATOM 3453 C C . ASP A 1 489 ? -46.943 5.465 19.266 1.00 118.80 475 ASP A C 1
ATOM 3454 O O . ASP A 1 489 ? -47.701 5.791 20.179 1.00 132.99 475 ASP A O 1
ATOM 3459 N N . GLY A 1 490 ? -46.256 4.327 19.252 1.00 113.59 476 GLY A N 1
ATOM 3460 C CA . GLY A 1 490 ? -46.311 3.335 20.320 1.00 108.54 476 GLY A CA 1
ATOM 3461 C C . GLY A 1 490 ? -44.965 3.123 20.998 1.00 104.59 476 GLY A C 1
ATOM 3462 O O . GLY A 1 490 ? -44.016 3.891 20.801 1.00 101.98 476 GLY A O 1
ATOM 3463 N N . PHE A 1 491 ? -44.891 2.076 21.813 1.00 101.39 477 PHE A N 1
ATOM 3464 C CA . PHE A 1 491 ? -43.703 1.786 22.607 1.00 91.14 477 PHE A CA 1
ATOM 3465 C C . PHE A 1 491 ? -43.909 0.579 23.497 1.00 88.79 477 PHE A C 1
ATOM 3466 O O . PHE A 1 491 ? -45.034 0.278 23.872 1.00 93.86 477 PHE A O 1
ATOM 3474 N N . ALA A 1 492 ? -42.805 -0.078 23.854 1.00 86.56 478 ALA A N 1
ATOM 3475 C CA . ALA A 1 492 ? -42.806 -1.284 24.675 1.00 78.31 478 ALA A CA 1
ATOM 3476 C C . ALA A 1 492 ? -41.982 -1.027 25.874 1.00 80.56 478 ALA A C 1
ATOM 3477 O O . ALA A 1 492 ? -41.062 -0.225 25.809 1.00 93.40 478 ALA A O 1
ATOM 3479 N N . VAL A 1 493 ? -42.308 -1.714 26.964 1.00 81.87 479 VAL A N 1
ATOM 3480 C CA . VAL A 1 493 ? -41.498 -1.735 28.188 1.00 79.10 479 VAL A CA 1
ATOM 3481 C C . VAL A 1 493 ? -41.072 -3.185 28.352 1.00 83.78 479 VAL A C 1
ATOM 3482 O O . VAL A 1 493 ? -41.921 -4.069 28.501 1.00 90.18 479 VAL A O 1
ATOM 3486 N N . LEU A 1 494 ? -39.761 -3.426 28.286 1.00 92.74 480 LEU A N 1
ATOM 3487 C CA . LEU A 1 494 ? -39.194 -4.784 28.368 1.00 83.00 480 LEU A CA 1
ATOM 3488 C C . LEU A 1 494 ? -38.836 -5.163 29.782 1.00 74.92 480 LEU A C 1
ATOM 3489 O O . LEU A 1 494 ? -38.165 -4.426 30.497 1.00 72.58 480 LEU A O 1
ATOM 3494 N N . SER A 1 495 ? -39.317 -6.316 30.191 1.00 69.62 481 SER A N 1
ATOM 3495 C CA . SER A 1 495 ? -39.007 -6.805 31.492 1.00 70.36 481 SER A CA 1
ATOM 3496 C C . SER A 1 495 ? -37.795 -7.698 31.315 1.00 75.96 481 SER A C 1
ATOM 3497 O O . SER A 1 495 ? -37.662 -8.395 30.301 1.00 72.46 481 SER A O 1
ATOM 3500 N N . ASP A 1 496 ? -36.887 -7.630 32.287 1.00 81.25 482 ASP A N 1
ATOM 3501 C CA . ASP A 1 496 ? -35.706 -8.485 32.329 1.00 82.44 482 ASP A CA 1
ATOM 3502 C C . ASP A 1 496 ? -34.957 -8.562 30.991 1.00 88.15 482 ASP A C 1
ATOM 3503 O O . ASP A 1 496 ? -34.968 -9.597 30.315 1.00 95.76 482 ASP A O 1
ATOM 3508 N N . ILE A 1 497 ? -34.302 -7.466 30.620 1.00 85.39 483 ILE A N 1
ATOM 3509 C CA . ILE A 1 497 ? -33.715 -7.346 29.294 1.00 78.57 483 ILE A CA 1
ATOM 3510 C C . ILE A 1 497 ? -32.419 -8.130 29.127 1.00 80.49 483 ILE A C 1
ATOM 3511 O O . ILE A 1 497 ? -31.689 -8.380 30.082 1.00 81.95 483 ILE A O 1
ATOM 3516 N N . LEU A 1 498 ? -32.151 -8.501 27.886 1.00 81.45 484 LEU A N 1
ATOM 3517 C CA . LEU A 1 498 ? -30.881 -9.075 27.494 1.00 85.95 484 LEU A CA 1
ATOM 3518 C C . LEU A 1 498 ? -29.753 -8.044 27.382 1.00 90.58 484 LEU A C 1
ATOM 3519 O O . LEU A 1 498 ? -29.961 -6.843 27.538 1.00 90.30 484 LEU A O 1
ATOM 3524 N N . GLY A 1 499 ? -28.557 -8.538 27.085 1.00 86.31 485 GLY A N 1
ATOM 3525 C CA . GLY A 1 499 ? -27.435 -7.679 26.855 1.00 86.17 485 GLY A CA 1
ATOM 3526 C C . GLY A 1 499 ? -27.762 -6.885 25.623 1.00 91.53 485 GLY A C 1
ATOM 3527 O O . GLY A 1 499 ? -27.525 -5.675 25.578 1.00 103.23 485 GLY A O 1
ATOM 3528 N N . ASP A 1 500 ? -28.330 -7.556 24.628 1.00 84.20 486 ASP A N 1
ATOM 3529 C CA . ASP A 1 500 ? -28.625 -6.880 23.360 1.00 91.74 486 ASP A CA 1
ATOM 3530 C C . ASP A 1 500 ? -29.712 -5.844 23.572 1.00 96.43 486 ASP A C 1
ATOM 3531 O O . ASP A 1 500 ? -29.581 -4.705 23.145 1.00 106.62 486 ASP A O 1
ATOM 3536 N N . GLU A 1 501 ? -30.780 -6.248 24.249 1.00 95.73 487 GLU A N 1
ATOM 3537 C CA . GLU A 1 501 ? -31.954 -5.416 24.392 1.00 92.94 487 GLU A CA 1
ATOM 3538 C C . GLU A 1 501 ? -31.616 -4.059 24.962 1.00 86.74 487 GLU A C 1
ATOM 3539 O O . GLU A 1 501 ? -32.326 -3.100 24.724 1.00 97.07 487 GLU A O 1
ATOM 3545 N N . ASP A 1 502 ? -30.517 -3.975 25.691 1.00 83.25 488 ASP A N 1
ATOM 3546 C CA . ASP A 1 502 ? -30.090 -2.723 26.248 1.00 85.28 488 ASP A CA 1
ATOM 3547 C C . ASP A 1 502 ? -29.513 -1.845 25.164 1.00 91.70 488 ASP A C 1
ATOM 3548 O O . ASP A 1 502 ? -29.913 -0.689 24.988 1.00 91.61 488 ASP A O 1
ATOM 3553 N N . HIS A 1 503 ? -28.549 -2.404 24.445 1.00 105.36 489 HIS A N 1
ATOM 3554 C CA . HIS A 1 503 ? -27.885 -1.715 23.334 1.00 116.61 489 HIS A CA 1
ATOM 3555 C C . HIS A 1 503 ? -28.831 -1.304 22.207 1.00 108.71 489 HIS A C 1
ATOM 3556 O O . HIS A 1 503 ? -28.390 -1.019 21.094 1.00 110.15 489 HIS A O 1
ATOM 3558 N N . LEU A 1 504 ? -30.137 -1.307 22.480 1.00 99.37 490 LEU A N 1
ATOM 3559 C CA . LEU A 1 504 ? -31.147 -0.849 21.516 1.00 96.42 490 LEU A CA 1
ATOM 3560 C C . LEU A 1 504 ? -32.290 -0.059 22.155 1.00 91.07 490 LEU A C 1
ATOM 3561 O O . LEU A 1 504 ? -32.933 0.746 21.500 1.00 100.83 490 LEU A O 1
ATOM 3566 N N . GLY A 1 505 ? -32.565 -0.286 23.428 1.00 83.34 491 GLY A N 1
ATOM 3567 C CA . GLY A 1 505 ? -33.644 0.448 24.085 1.00 81.02 491 GLY A CA 1
ATOM 3568 C C . GLY A 1 505 ? -33.297 1.913 24.202 1.00 82.65 491 GLY A C 1
ATOM 3569 O O . GLY A 1 505 ? -32.124 2.255 24.196 1.00 100.20 491 GLY A O 1
ATOM 3570 N N . ASP A 1 506 ? -34.301 2.784 24.291 1.00 82.94 492 ASP A N 1
ATOM 3571 C CA . ASP A 1 506 ? -34.070 4.231 24.435 1.00 79.86 492 ASP A CA 1
ATOM 3572 C C . ASP A 1 506 ? -33.948 4.603 25.885 1.00 82.18 492 ASP A C 1
ATOM 3573 O O . ASP A 1 506 ? -33.737 5.764 26.225 1.00 95.28 492 ASP A O 1
ATOM 3578 N N . MET A 1 507 ? -34.112 3.618 26.751 1.00 83.83 493 MET A N 1
ATOM 3579 C CA . MET A 1 507 ? -33.990 3.823 28.185 1.00 92.19 493 MET A CA 1
ATOM 3580 C C . MET A 1 507 ? -33.764 2.459 28.783 1.00 89.92 493 MET A C 1
ATOM 3581 O O . MET A 1 507 ? -34.264 1.451 28.273 1.00 100.66 493 MET A O 1
ATOM 3586 N N . ASP A 1 508 ? -32.992 2.430 29.853 1.00 79.06 494 ASP A N 1
ATOM 3587 C CA . ASP A 1 508 ? -32.705 1.196 30.530 1.00 90.19 494 ASP A CA 1
ATOM 3588 C C . ASP A 1 508 ? -32.520 1.530 31.987 1.00 91.94 494 ASP A C 1
ATOM 3589 O O . ASP A 1 508 ? -32.115 2.659 32.336 1.00 91.49 494 ASP A O 1
ATOM 3594 N N . PHE A 1 509 ? -32.843 0.567 32.845 1.00 81.56 495 PHE A N 1
ATOM 3595 C CA . PHE A 1 509 ? -32.956 0.882 34.253 1.00 77.41 495 PHE A CA 1
ATOM 3596 C C . PHE A 1 509 ? -33.160 -0.325 35.099 1.00 69.26 495 PHE A C 1
ATOM 3597 O O . PHE A 1 509 ? -33.740 -1.323 34.684 1.00 68.99 495 PHE A O 1
ATOM 3605 N N . LYS A 1 510 ? -32.655 -0.203 36.308 1.00 65.58 496 LYS A N 1
ATOM 3606 C CA . LYS A 1 510 ? -32.657 -1.276 37.231 1.00 71.45 496 LYS A CA 1
ATOM 3607 C C . LYS A 1 510 ? -33.503 -0.810 38.421 1.00 78.73 496 LYS A C 1
ATOM 3608 O O . LYS A 1 510 ? -33.305 0.287 38.989 1.00 77.65 496 LYS A O 1
ATOM 3611 N N . VAL A 1 511 ? -34.498 -1.632 38.743 1.00 80.55 497 VAL A N 1
ATOM 3612 C CA . VAL A 1 511 ? -35.363 -1.383 39.877 1.00 79.45 497 VAL A CA 1
ATOM 3613 C C . VAL A 1 511 ? -35.050 -2.441 40.907 1.00 77.53 497 VAL A C 1
ATOM 3614 O O . VAL A 1 511 ? -34.973 -3.645 40.577 1.00 70.65 497 VAL A O 1
ATOM 3618 N N . ALA A 1 512 ? -34.858 -1.986 42.143 1.00 73.55 498 ALA A N 1
ATOM 3619 C CA . ALA A 1 512 ? -34.594 -2.884 43.259 1.00 71.89 498 ALA A CA 1
ATOM 3620 C C . ALA A 1 512 ? -35.375 -2.451 44.485 1.00 81.36 498 ALA A C 1
ATOM 3621 O O . ALA A 1 512 ? -35.514 -1.254 44.791 1.00 75.90 498 ALA A O 1
ATOM 3623 N N . GLY A 1 513 ? -35.884 -3.452 45.186 1.00 90.15 499 GLY A N 1
ATOM 3624 C CA . GLY A 1 513 ? -36.533 -3.244 46.462 1.00 90.49 499 GLY A CA 1
ATOM 3625 C C . GLY A 1 513 ? -37.229 -4.493 46.958 1.00 101.38 499 GLY A C 1
ATOM 3626 O O . GLY A 1 513 ? -37.037 -5.606 46.436 1.00 94.50 499 GLY A O 1
ATOM 3627 N N . THR A 1 514 ? -38.053 -4.283 47.976 1.00 103.63 500 THR A N 1
ATOM 3628 C CA . THR A 1 514 ? -38.793 -5.342 48.616 1.00 104.38 500 THR A CA 1
ATOM 3629 C C . THR A 1 514 ? -40.225 -5.229 48.206 1.00 117.76 500 THR A C 1
ATOM 3630 O O . THR A 1 514 ? -40.584 -4.402 47.365 1.00 112.28 500 THR A O 1
ATOM 3634 N N . SER A 1 515 ? -41.057 -6.039 48.847 1.00 128.69 501 SER A N 1
ATOM 3635 C CA . SER A 1 515 ? -42.475 -6.067 48.531 1.00 133.85 501 SER A CA 1
ATOM 3636 C C . SER A 1 515 ? -43.261 -5.063 49.367 1.00 125.44 501 SER A C 1
ATOM 3637 O O . SER A 1 515 ? -44.480 -5.138 49.457 1.00 129.50 501 SER A O 1
ATOM 3640 N N . GLU A 1 516 ? -42.552 -4.110 49.960 1.00 127.70 502 GLU A N 1
ATOM 3641 C CA . GLU A 1 516 ? -43.197 -2.999 50.644 1.00 137.57 502 GLU A CA 1
ATOM 3642 C C . GLU A 1 516 ? -42.612 -1.652 50.235 1.00 139.40 502 GLU A C 1
ATOM 3643 O O . GLU A 1 516 ? -42.647 -0.690 51.005 1.00 137.50 502 GLU A O 1
ATOM 3649 N N . GLY A 1 517 ? -42.088 -1.593 49.012 1.00 146.39 503 GLY A N 1
ATOM 3650 C CA . GLY A 1 517 ? -41.462 -0.381 48.491 1.00 134.99 503 GLY A CA 1
ATOM 3651 C C . GLY A 1 517 ? -40.162 -0.657 47.763 1.00 115.43 503 GLY A C 1
ATOM 3652 O O . GLY A 1 517 ? -39.847 -1.806 47.476 1.00 106.17 503 GLY A O 1
ATOM 3653 N N . LEU A 1 518 ? -39.416 0.411 47.479 1.00 109.78 504 LEU A N 1
ATOM 3654 C CA . LEU A 1 518 ? -38.166 0.362 46.693 1.00 93.95 504 LEU A CA 1
ATOM 3655 C C . LEU A 1 518 ? -36.930 0.564 47.520 1.00 89.94 504 LEU A C 1
ATOM 3656 O O . LEU A 1 518 ? -36.900 1.398 48.411 1.00 90.31 504 LEU A O 1
ATOM 3661 N N . THR A 1 519 ? -35.887 -0.172 47.183 1.00 88.62 505 THR A N 1
ATOM 3662 C CA . THR A 1 519 ? -34.637 -0.009 47.882 1.00 91.62 505 THR A CA 1
ATOM 3663 C C . THR A 1 519 ? -33.627 0.779 47.040 1.00 91.88 505 THR A C 1
ATOM 3664 O O . THR A 1 519 ? -32.860 1.563 47.596 1.00 92.28 505 THR A O 1
ATOM 3668 N N . SER A 1 520 ? -33.624 0.567 45.718 1.00 80.02 506 SER A N 1
ATOM 3669 C CA . SER A 1 520 ? -32.803 1.366 44.816 1.00 74.08 506 SER A CA 1
ATOM 3670 C C . SER A 1 520 ? -33.410 1.413 43.445 1.00 73.23 506 SER A C 1
ATOM 3671 O O . SER A 1 520 ? -33.917 0.410 42.926 1.00 72.69 506 SER A O 1
ATOM 3674 N N . LEU A 1 521 ? -33.346 2.594 42.857 1.00 71.88 507 LEU A N 1
ATOM 3675 C CA . LEU A 1 521 ? -33.704 2.749 41.467 1.00 83.25 507 LEU A CA 1
ATOM 3676 C C . LEU A 1 521 ? -32.539 3.377 40.755 1.00 86.42 507 LEU A C 1
ATOM 3677 O O . LEU A 1 521 ? -32.013 4.397 41.204 1.00 92.56 507 LEU A O 1
ATOM 3682 N N . GLN A 1 522 ? -32.134 2.769 39.648 1.00 80.50 508 GLN A N 1
ATOM 3683 C CA . GLN A 1 522 ? -31.154 3.395 38.790 1.00 81.90 508 GLN A CA 1
ATOM 3684 C C . GLN A 1 522 ? -31.738 3.467 37.441 1.00 74.96 508 GLN A C 1
ATOM 3685 O O . GLN A 1 522 ? -32.322 2.499 36.996 1.00 80.86 508 GLN A O 1
ATOM 3691 N N . MET A 1 523 ? -31.557 4.599 36.774 1.00 75.52 509 MET A N 1
ATOM 3692 C CA . MET A 1 523 ? -32.001 4.733 35.402 1.00 87.13 509 MET A CA 1
ATOM 3693 C C . MET A 1 523 ? -30.952 5.360 34.500 1.00 90.31 509 MET A C 1
ATOM 3694 O O . MET A 1 523 ? -30.138 6.166 34.958 1.00 80.37 509 MET A O 1
ATOM 3699 N N . ASP A 1 524 ? -31.010 5.015 33.209 1.00 85.49 510 ASP A N 1
ATOM 3700 C CA . ASP A 1 524 ? -30.253 5.728 32.175 1.00 80.66 510 ASP A CA 1
ATOM 3701 C C . ASP A 1 524 ? -31.031 5.868 30.855 1.00 79.75 510 ASP A C 1
ATOM 3702 O O . ASP A 1 524 ? -31.191 4.916 30.117 1.00 85.44 510 ASP A O 1
ATOM 3707 N N . ILE A 1 525 ? -31.512 7.076 30.585 1.00 85.06 511 ILE A N 1
ATOM 3708 C CA . ILE A 1 525 ? -32.305 7.450 29.394 1.00 83.70 511 ILE A CA 1
ATOM 3709 C C . ILE A 1 525 ? -31.383 7.924 28.274 1.00 87.46 511 ILE A C 1
ATOM 3710 O O . ILE A 1 525 ? -30.320 8.472 28.535 1.00 97.17 511 ILE A O 1
ATOM 3715 N N . LYS A 1 526 ? -31.785 7.739 27.028 1.00 79.86 512 LYS A N 1
ATOM 3716 C CA . LYS A 1 526 ? -30.955 8.170 25.901 1.00 69.52 512 LYS A CA 1
ATOM 3717 C C . LYS A 1 526 ? -31.631 9.266 25.073 1.00 78.66 512 LYS A C 1
ATOM 3718 O O . LYS A 1 526 ? -30.947 10.027 24.380 1.00 90.08 512 LYS A O 1
ATOM 3721 N N . ILE A 1 527 ? -32.969 9.349 25.152 1.00 89.87 513 ILE A N 1
ATOM 3722 C CA . ILE A 1 527 ? -33.795 10.294 24.341 1.00 83.04 513 ILE A CA 1
ATOM 3723 C C . ILE A 1 527 ? -34.905 10.972 25.158 1.00 75.44 513 ILE A C 1
ATOM 3724 O O . ILE A 1 527 ? -35.371 10.449 26.172 1.00 62.76 513 ILE A O 1
ATOM 3729 N N . ALA A 1 528 ? -35.321 12.150 24.709 1.00 84.22 514 ALA A N 1
ATOM 3730 C CA . ALA A 1 528 ? -36.365 12.903 25.405 1.00 93.40 514 ALA A CA 1
ATOM 3731 C C . ALA A 1 528 ? -37.731 12.285 25.123 1.00 101.70 514 ALA A C 1
ATOM 3732 O O . ALA A 1 528 ? -37.945 11.718 24.040 1.00 112.72 514 ALA A O 1
ATOM 3734 N N . GLY A 1 529 ? -38.650 12.381 26.085 1.00 99.25 515 GLY A N 1
ATOM 3735 C CA . GLY A 1 529 ? -40.048 12.017 25.810 1.00 107.32 515 GLY A CA 1
ATOM 3736 C C . GLY A 1 529 ? -40.678 11.071 26.803 1.00 102.04 515 GLY A C 1
ATOM 3737 O O . GLY A 1 529 ? -41.827 10.643 26.658 1.00 92.96 515 GLY A O 1
ATOM 3738 N N . ILE A 1 530 ? -39.904 10.757 27.825 1.00 102.91 516 ILE A N 1
ATOM 3739 C CA . ILE A 1 530 ? -40.325 9.822 28.835 1.00 104.68 516 ILE A CA 1
ATOM 3740 C C . ILE A 1 530 ? -41.162 10.588 29.842 1.00 112.41 516 ILE A C 1
ATOM 3741 O O . ILE A 1 530 ? -40.686 11.030 30.904 1.00 112.49 516 ILE A O 1
ATOM 3746 N N . THR A 1 531 ? -42.422 10.760 29.462 1.00 113.99 517 THR A N 1
ATOM 3747 C CA . THR A 1 531 ? -43.400 11.422 30.297 1.00 109.70 517 THR A CA 1
ATOM 3748 C C . THR A 1 531 ? -43.494 10.640 31.588 1.00 102.07 517 THR A C 1
ATOM 3749 O O . THR A 1 531 ? -43.288 9.420 31.586 1.00 86.68 517 THR A O 1
ATOM 3753 N N . PRO A 1 532 ? -43.795 11.345 32.692 1.00 107.48 518 PRO A N 1
ATOM 3754 C CA . PRO A 1 532 ? -43.971 10.721 33.997 1.00 110.38 518 PRO A CA 1
ATOM 3755 C C . PRO A 1 532 ? -45.039 9.637 33.927 1.00 102.94 518 PRO A C 1
ATOM 3756 O O . PRO A 1 532 ? -44.976 8.667 34.689 1.00 110.57 518 PRO A O 1
ATOM 3760 N N . ALA A 1 533 ? -46.000 9.808 33.020 1.00 84.68 519 ALA A N 1
ATOM 3761 C CA . ALA A 1 533 ? -46.953 8.758 32.705 1.00 94.20 519 ALA A CA 1
ATOM 3762 C C . ALA A 1 533 ? -46.265 7.475 32.189 1.00 106.37 519 ALA A C 1
ATOM 3763 O O . ALA A 1 533 ? -46.577 6.375 32.674 1.00 113.16 519 ALA A O 1
ATOM 3765 N N . ILE A 1 534 ? -45.327 7.605 31.235 1.00 95.69 520 ILE A N 1
ATOM 3766 C CA . ILE A 1 534 ? -44.626 6.425 30.697 1.00 85.86 520 ILE A CA 1
ATOM 3767 C C . ILE A 1 534 ? -43.742 5.780 31.746 1.00 84.83 520 ILE A C 1
ATOM 3768 O O . ILE A 1 534 ? -43.499 4.573 31.720 1.00 74.30 520 ILE A O 1
ATOM 3773 N N . MET A 1 535 ? -43.241 6.609 32.653 1.00 91.23 521 MET A N 1
ATOM 3774 C CA . MET A 1 535 ? -42.339 6.152 33.688 1.00 93.17 521 MET A CA 1
ATOM 3775 C C . MET A 1 535 ? -43.029 5.245 34.685 1.00 93.31 521 MET A C 1
ATOM 3776 O O . MET A 1 535 ? -42.563 4.115 34.938 1.00 79.66 521 MET A O 1
ATOM 3781 N N . GLU A 1 536 ? -44.136 5.744 35.236 1.00 96.18 522 GLU A N 1
ATOM 3782 C CA . GLU A 1 536 ? -44.904 5.017 36.243 1.00 104.49 522 GLU A CA 1
ATOM 3783 C C . GLU A 1 536 ? -45.358 3.646 35.703 1.00 100.21 522 GLU A C 1
ATOM 3784 O O . GLU A 1 536 ? -45.223 2.611 36.394 1.00 72.56 522 GLU A O 1
ATOM 3786 N N . GLN A 1 537 ? -45.859 3.653 34.460 1.00 95.42 523 GLN A N 1
ATOM 3787 C CA . GLN A 1 537 ? -46.251 2.424 33.784 1.00 92.25 523 GLN A CA 1
ATOM 3788 C C . GLN A 1 537 ? -45.086 1.447 33.729 1.00 92.16 523 GLN A C 1
ATOM 3789 O O . GLN A 1 537 ? -45.280 0.224 33.715 1.00 86.57 523 GLN A O 1
ATOM 3795 N N . ALA A 1 538 ? -43.883 2.023 33.713 1.00 94.22 524 ALA A N 1
ATOM 3796 C CA . ALA A 1 538 ? -42.646 1.289 33.592 1.00 88.41 524 ALA A CA 1
ATOM 3797 C C . ALA A 1 538 ? -42.312 0.602 34.895 1.00 87.69 524 ALA A C 1
ATOM 3798 O O . ALA A 1 538 ? -42.162 -0.622 34.911 1.00 89.18 524 ALA A O 1
ATOM 3800 N N . LEU A 1 539 ? -42.197 1.369 35.982 1.00 79.42 525 LEU A N 1
ATOM 3801 C CA . LEU A 1 539 ? -41.960 0.772 37.307 1.00 85.94 525 LEU A CA 1
ATOM 3802 C C . LEU A 1 539 ? -43.090 -0.145 37.725 1.00 97.78 525 LEU A C 1
ATOM 3803 O O . LEU A 1 539 ? -42.887 -1.081 38.513 1.00 98.36 525 LEU A O 1
ATOM 3808 N N . ALA A 1 540 ? -44.288 0.171 37.229 1.00 96.52 526 ALA A N 1
ATOM 3809 C CA . ALA A 1 540 ? -45.447 -0.672 37.391 1.00 83.82 526 ALA A CA 1
ATOM 3810 C C . ALA A 1 540 ? -45.052 -2.073 37.036 1.00 80.40 526 ALA A C 1
ATOM 3811 O O . ALA A 1 540 ? -45.117 -2.970 37.888 1.00 74.24 526 ALA A O 1
ATOM 3813 N N . GLN A 1 541 ? -44.629 -2.239 35.775 1.00 70.04 527 GLN A N 1
ATOM 3814 C CA . GLN A 1 541 ? -44.245 -3.541 35.235 1.00 67.39 527 GLN A CA 1
ATOM 3815 C C . GLN A 1 541 ? -43.075 -4.081 36.010 1.00 72.49 527 GLN A C 1
ATOM 3816 O O . GLN A 1 541 ? -43.001 -5.276 36.303 1.00 74.84 527 GLN A O 1
ATOM 3822 N N . ALA A 1 542 ? -42.163 -3.188 36.364 1.00 76.74 528 ALA A N 1
ATOM 3823 C CA . ALA A 1 542 ? -41.021 -3.582 37.154 1.00 87.28 528 ALA A CA 1
ATOM 3824 C C . ALA A 1 542 ? -41.465 -4.128 38.505 1.00 89.83 528 ALA A C 1
ATOM 3825 O O . ALA A 1 542 ? -40.929 -5.151 38.962 1.00 83.54 528 ALA A O 1
ATOM 3827 N N . LYS A 1 543 ? -42.452 -3.467 39.120 1.00 84.88 529 LYS A N 1
ATOM 3828 C CA . LYS A 1 543 ? -43.007 -3.937 40.386 1.00 95.05 529 LYS A CA 1
ATOM 3829 C C . LYS A 1 543 ? -43.478 -5.384 40.242 1.00 88.06 529 LYS A C 1
ATOM 3830 O O . LYS A 1 543 ? -43.228 -6.230 41.135 1.00 77.16 529 LYS A O 1
ATOM 3832 N N . GLU A 1 544 ? -44.119 -5.652 39.099 1.00 81.30 530 GLU A N 1
ATOM 3833 C CA . GLU A 1 544 ? -44.627 -6.987 38.772 1.00 96.02 530 GLU A CA 1
ATOM 3834 C C . GLU A 1 544 ? -43.459 -7.953 38.662 1.00 97.81 530 GLU A C 1
ATOM 3835 O O . GLU A 1 544 ? -43.362 -8.925 39.437 1.00 100.72 530 GLU A O 1
ATOM 3837 N N . GLY A 1 545 ? -42.563 -7.663 37.723 1.00 90.16 531 GLY A N 1
ATOM 3838 C CA . GLY A 1 545 ? -41.360 -8.459 37.550 1.00 92.79 531 GLY A CA 1
ATOM 3839 C C . GLY A 1 545 ? -40.603 -8.765 38.837 1.00 74.89 531 GLY A C 1
ATOM 3840 O O . GLY A 1 545 ? -40.403 -9.930 39.177 1.00 64.89 531 GLY A O 1
ATOM 3841 N N . ARG A 1 546 ? -40.194 -7.716 39.549 1.00 73.48 532 ARG A N 1
ATOM 3842 C CA . ARG A 1 546 ? -39.293 -7.890 40.705 1.00 78.43 532 ARG A CA 1
ATOM 3843 C C . ARG A 1 546 ? -39.939 -8.650 41.849 1.00 86.06 532 ARG A C 1
ATOM 3844 O O . ARG A 1 546 ? -39.287 -9.464 42.516 1.00 78.11 532 ARG A O 1
ATOM 3852 N N . ALA A 1 547 ? -41.226 -8.391 42.063 1.00 91.36 533 ALA A N 1
ATOM 3853 C CA . ALA A 1 547 ? -41.939 -9.114 43.075 1.00 94.30 533 ALA A CA 1
ATOM 3854 C C . ALA A 1 547 ? -42.245 -10.546 42.584 1.00 90.01 533 ALA A C 1
ATOM 3855 O O . ALA A 1 547 ? -42.837 -11.342 43.308 1.00 98.43 533 ALA A O 1
ATOM 3857 N N . HIS A 1 548 ? -41.791 -10.870 41.375 1.00 84.39 534 HIS A N 1
ATOM 3858 C CA . HIS A 1 548 ? -41.895 -12.230 40.803 1.00 88.36 534 HIS A CA 1
ATOM 3859 C C . HIS A 1 548 ? -40.601 -12.965 40.957 1.00 86.56 534 HIS A C 1
ATOM 3860 O O . HIS A 1 548 ? -40.568 -14.173 41.186 1.00 80.00 534 HIS A O 1
ATOM 3867 N N . ILE A 1 549 ? -39.516 -12.223 40.779 1.00 96.10 535 ILE A N 1
ATOM 3868 C CA . ILE A 1 549 ? -38.172 -12.744 40.899 1.00 86.32 535 ILE A CA 1
ATOM 3869 C C . ILE A 1 549 ? -38.057 -13.053 42.380 1.00 85.56 535 ILE A C 1
ATOM 3870 O O . ILE A 1 549 ? -37.553 -14.110 42.784 1.00 89.71 535 ILE A O 1
ATOM 3875 N N . LEU A 1 550 ? -38.616 -12.154 43.179 1.00 81.03 536 LEU A N 1
ATOM 3876 C CA . LEU A 1 550 ? -38.685 -12.353 44.607 1.00 81.14 536 LEU A CA 1
ATOM 3877 C C . LEU A 1 550 ? -39.336 -13.680 44.932 1.00 83.28 536 LEU A C 1
ATOM 3878 O O . LEU A 1 550 ? -38.879 -14.408 45.817 1.00 87.29 536 LEU A O 1
ATOM 3883 N N . GLY A 1 551 ? -40.385 -14.002 44.183 1.00 83.16 537 GLY A N 1
ATOM 3884 C CA . GLY A 1 551 ? -41.094 -15.264 44.324 1.00 83.00 537 GLY A CA 1
ATOM 3885 C C . GLY A 1 551 ? -40.176 -16.468 44.327 1.00 93.49 537 GLY A C 1
ATOM 3886 O O . GLY A 1 551 ? -40.355 -17.409 45.109 1.00 106.73 537 GLY A O 1
ATOM 3887 N N . GLU A 1 552 ? -39.172 -16.434 43.465 1.00 92.10 538 GLU A N 1
ATOM 3888 C CA . GLU A 1 552 ? -38.300 -17.584 43.294 1.00 90.20 538 GLU A CA 1
ATOM 3889 C C . GLU A 1 552 ? -37.211 -17.616 44.345 1.00 89.32 538 GLU A C 1
ATOM 3890 O O . GLU A 1 552 ? -36.707 -18.692 44.687 1.00 84.57 538 GLU A O 1
ATOM 3896 N N . MET A 1 553 ? -36.847 -16.439 44.845 1.00 90.33 539 MET A N 1
ATOM 3897 C CA . MET A 1 553 ? -35.846 -16.327 45.908 1.00 113.73 539 MET A CA 1
ATOM 3898 C C . MET A 1 553 ? -36.297 -17.021 47.208 1.00 118.31 539 MET A C 1
ATOM 3899 O O . MET A 1 553 ? -35.525 -17.766 47.876 1.00 90.82 539 MET A O 1
ATOM 3904 N N . ASN A 1 554 ? -37.566 -16.770 47.535 1.00 116.39 540 ASN A N 1
ATOM 3905 C CA . ASN A 1 554 ? -38.196 -17.312 48.711 1.00 111.98 540 ASN A CA 1
ATOM 3906 C C . ASN A 1 554 ? -38.253 -18.814 48.626 1.00 108.06 540 ASN A C 1
ATOM 3907 O O . ASN A 1 554 ? -38.080 -19.502 49.633 1.00 107.82 540 ASN A O 1
ATOM 3912 N N . LYS A 1 555 ? -38.477 -19.315 47.415 1.00 98.67 541 LYS A N 1
ATOM 3913 C CA . LYS A 1 555 ? -38.432 -20.752 47.142 1.00 87.18 541 LYS A CA 1
ATOM 3914 C C . LYS A 1 555 ? -37.048 -21.348 47.446 1.00 93.39 541 LYS A C 1
ATOM 3915 O O . LYS A 1 555 ? -36.802 -22.538 47.214 1.00 95.34 541 LYS A O 1
ATOM 3921 N N . ALA A 1 556 ? -36.138 -20.530 47.968 1.00 91.76 542 ALA A N 1
ATOM 3922 C CA . ALA A 1 556 ? -34.905 -21.094 48.493 1.00 90.72 542 ALA A CA 1
ATOM 3923 C C . ALA A 1 556 ? -34.543 -20.501 49.837 1.00 82.20 542 ALA A C 1
ATOM 3924 O O . ALA A 1 556 ? -33.674 -21.029 50.514 1.00 72.93 542 ALA A O 1
ATOM 3926 N N . MET A 1 557 ? -35.207 -19.413 50.234 1.00 84.33 543 MET A N 1
ATOM 3927 C CA . MET A 1 557 ? -35.037 -18.923 51.619 1.00 97.69 543 MET A CA 1
ATOM 3928 C C . MET A 1 557 ? -36.281 -18.430 52.368 1.00 108.70 543 MET A C 1
ATOM 3929 O O . MET A 1 557 ? -36.630 -18.998 53.409 1.00 121.26 543 MET A O 1
ATOM 3934 N N . ASP A 1 558 ? -36.921 -17.377 51.868 1.00 105.39 544 ASP A N 1
ATOM 3935 C CA . ASP A 1 558 ? -38.078 -16.745 52.542 1.00 113.52 544 ASP A CA 1
ATOM 3936 C C . ASP A 1 558 ? -37.830 -16.139 53.950 1.00 102.61 544 ASP A C 1
ATOM 3937 O O . ASP A 1 558 ? -38.461 -15.140 54.314 1.00 100.83 544 ASP A O 1
ATOM 3942 N N . ALA A 1 559 ? -36.915 -16.729 54.718 1.00 95.36 545 ALA A N 1
ATOM 3943 C CA . ALA A 1 559 ? -36.412 -16.117 55.962 1.00 93.05 545 ALA A CA 1
ATOM 3944 C C . ALA A 1 559 ? -34.999 -16.620 56.294 1.00 85.55 545 ALA A C 1
ATOM 3945 O O . ALA A 1 559 ? -34.645 -17.758 55.967 1.00 73.02 545 ALA A O 1
ATOM 3947 N N . PRO A 1 560 ? -34.193 -15.769 56.958 1.00 89.49 546 PRO A N 1
ATOM 3948 C CA . PRO A 1 560 ? -32.832 -16.094 57.406 1.00 84.51 546 PRO A CA 1
ATOM 3949 C C . PRO A 1 560 ? -32.718 -17.419 58.100 1.00 83.00 546 PRO A C 1
ATOM 3950 O O . PRO A 1 560 ? -33.664 -17.858 58.722 1.00 91.72 546 PRO A O 1
ATOM 3954 N N . ARG A 1 561 ? -31.558 -18.057 57.999 1.00 100.76 547 ARG A N 1
ATOM 3955 C CA . ARG A 1 561 ? -31.194 -19.159 58.907 1.00 110.45 547 ARG A CA 1
ATOM 3956 C C . ARG A 1 561 ? -31.149 -18.644 60.361 1.00 113.85 547 ARG A C 1
ATOM 3957 O O . ARG A 1 561 ? -30.715 -17.514 60.615 1.00 111.33 547 ARG A O 1
ATOM 3965 N N . ALA A 1 562 ? -31.624 -19.460 61.302 1.00 117.96 548 ALA A N 1
ATOM 3966 C CA . ALA A 1 562 ? -31.701 -19.065 62.716 1.00 115.34 548 ALA A CA 1
ATOM 3967 C C . ALA A 1 562 ? -30.404 -18.402 63.193 1.00 114.16 548 ALA A C 1
ATOM 3968 O O . ALA A 1 562 ? -30.428 -17.272 63.705 1.00 95.70 548 ALA A O 1
ATOM 3970 N N . ASP A 1 563 ? -29.286 -19.108 62.997 1.00 126.89 549 ASP A N 1
ATOM 3971 C CA . ASP A 1 563 ? -27.953 -18.609 63.348 1.00 139.35 549 ASP A CA 1
ATOM 3972 C C . ASP A 1 563 ? -26.932 -18.564 62.193 1.00 129.42 549 ASP A C 1
ATOM 3973 O O . ASP A 1 563 ? -27.308 -18.555 61.016 1.00 123.37 549 ASP A O 1
ATOM 3978 N N . VAL A 1 564 ? -25.647 -18.512 62.560 1.00 114.47 550 VAL A N 1
ATOM 3979 C CA . VAL A 1 564 ? -24.536 -18.589 61.612 1.00 109.74 550 VAL A CA 1
ATOM 3980 C C . VAL A 1 564 ? -23.786 -19.921 61.765 1.00 122.46 550 VAL A C 1
ATOM 3981 O O . VAL A 1 564 ? -24.090 -20.697 62.678 1.00 133.12 550 VAL A O 1
ATOM 3985 N N . GLY A 1 565 ? -22.845 -20.199 60.858 1.00 119.53 551 GLY A N 1
ATOM 3986 C CA . GLY A 1 565 ? -21.985 -21.388 60.954 1.00 110.06 551 GLY A CA 1
ATOM 3987 C C . GLY A 1 565 ? -20.881 -21.088 61.945 1.00 121.86 551 GLY A C 1
ATOM 3988 O O . GLY A 1 565 ? -20.370 -19.964 61.978 1.00 129.10 551 GLY A O 1
ATOM 3989 N N . ASP A 1 566 ? -20.524 -22.089 62.753 1.00 140.63 552 ASP A N 1
ATOM 3990 C CA . ASP A 1 566 ? -19.593 -21.922 63.895 1.00 152.56 552 ASP A CA 1
ATOM 3991 C C . ASP A 1 566 ? -18.207 -21.375 63.500 1.00 153.36 552 ASP A C 1
ATOM 3992 O O . ASP A 1 566 ? -17.537 -20.696 64.295 1.00 149.26 552 ASP A O 1
ATOM 3994 N N . PHE A 1 567 ? -17.775 -21.720 62.287 1.00 146.50 553 PHE A N 1
ATOM 3995 C CA . PHE A 1 567 ? -16.787 -20.941 61.566 1.00 123.74 553 PHE A CA 1
ATOM 3996 C C . PHE A 1 567 ? -17.586 -20.285 60.471 1.00 114.65 553 PHE A C 1
ATOM 3997 O O . PHE A 1 567 ? -18.003 -20.967 59.550 1.00 110.23 553 PHE A O 1
ATOM 4005 N N . ALA A 1 568 ? -17.818 -18.979 60.560 1.00 112.63 554 ALA A N 1
ATOM 4006 C CA . ALA A 1 568 ? -17.126 -18.104 61.493 1.00 118.90 554 ALA A CA 1
ATOM 4007 C C . ALA A 1 568 ? -17.959 -17.783 62.720 1.00 119.72 554 ALA A C 1
ATOM 4008 O O . ALA A 1 568 ? -18.755 -18.613 63.138 1.00 134.36 554 ALA A O 1
ATOM 4010 N N . PRO A 1 569 ? -17.779 -16.569 63.289 1.00 119.38 555 PRO A N 1
ATOM 4011 C CA . PRO A 1 569 ? -17.950 -16.427 64.717 1.00 136.47 555 PRO A CA 1
ATOM 4012 C C . PRO A 1 569 ? -19.029 -15.439 65.168 1.00 149.76 555 PRO A C 1
ATOM 4013 O O . PRO A 1 569 ? -19.536 -14.659 64.365 1.00 164.32 555 PRO A O 1
ATOM 4017 N N . LYS A 1 570 ? -19.369 -15.495 66.453 1.00 139.12 556 LYS A N 1
ATOM 4018 C CA . LYS A 1 570 ? -19.984 -14.375 67.136 1.00 119.49 556 LYS A CA 1
ATOM 4019 C C . LYS A 1 570 ? -18.853 -13.833 67.998 1.00 117.04 556 LYS A C 1
ATOM 4020 O O . LYS A 1 570 ? -17.890 -14.564 68.225 1.00 103.70 556 LYS A O 1
ATOM 4022 N N . ILE A 1 571 ? -18.888 -12.570 68.439 1.00 113.72 557 ILE A N 1
ATOM 4023 C CA . ILE A 1 571 ? -19.852 -11.537 68.056 1.00 110.24 557 ILE A CA 1
ATOM 4024 C C . ILE A 1 571 ? -21.167 -11.577 68.847 1.00 115.96 557 ILE A C 1
ATOM 4025 O O . ILE A 1 571 ? -22.191 -12.114 68.387 1.00 107.13 557 ILE A O 1
ATOM 4027 N N . GLU A 1 572 ? -21.098 -11.017 70.055 1.00 117.57 558 GLU A N 1
ATOM 4028 C CA . GLU A 1 572 ? -22.273 -10.670 70.867 1.00 112.23 558 GLU A CA 1
ATOM 4029 C C . GLU A 1 572 ? -22.078 -9.254 71.445 1.00 111.57 558 GLU A C 1
ATOM 4030 O O . GLU A 1 572 ? -20.944 -8.818 71.730 1.00 95.25 558 GLU A O 1
ATOM 4032 N N . THR A 1 573 ? -23.185 -8.534 71.597 1.00 112.14 559 THR A N 1
ATOM 4033 C CA . THR A 1 573 ? -23.116 -7.111 71.898 1.00 113.81 559 THR A CA 1
ATOM 4034 C C . THR A 1 573 ? -24.062 -6.665 72.991 1.00 121.54 559 THR A C 1
ATOM 4035 O O . THR A 1 573 ? -25.146 -7.235 73.157 1.00 142.02 559 THR A O 1
ATOM 4039 N N . ILE A 1 574 ? -23.660 -5.612 73.704 1.00 114.66 560 ILE A N 1
ATOM 4040 C CA . ILE A 1 574 ? -24.385 -5.118 74.868 1.00 106.94 560 ILE A CA 1
ATOM 4041 C C . ILE A 1 574 ? -24.032 -3.669 75.091 1.00 103.56 560 ILE A C 1
ATOM 4042 O O . ILE A 1 574 ? -22.983 -3.216 74.648 1.00 106.52 560 ILE A O 1
ATOM 4047 N N . ASN A 1 575 ? -24.893 -2.951 75.806 1.00 119.82 561 ASN A N 1
ATOM 4048 C CA . ASN A 1 575 ? -24.629 -1.550 76.173 1.00 121.56 561 ASN A CA 1
ATOM 4049 C C . ASN A 1 575 ? -24.295 -1.341 77.636 1.00 126.65 561 ASN A C 1
ATOM 4050 O O . ASN A 1 575 ? -24.804 -2.031 78.517 1.00 127.53 561 ASN A O 1
ATOM 4055 N N . ILE A 1 576 ? -23.436 -0.368 77.889 1.00 132.67 562 ILE A N 1
ATOM 4056 C CA . ILE A 1 576 ? -23.144 0.044 79.253 1.00 135.50 562 ILE A CA 1
ATOM 4057 C C . ILE A 1 576 ? -23.344 1.551 79.374 1.00 144.14 562 ILE A C 1
ATOM 4058 O O . ILE A 1 576 ? -23.091 2.287 78.415 1.00 148.40 562 ILE A O 1
ATOM 4063 N N . PRO A 1 577 ? -23.851 2.010 80.532 1.00 159.23 563 PRO A N 1
ATOM 4064 C CA . PRO A 1 577 ? -23.856 3.444 80.811 1.00 156.69 563 PRO A CA 1
ATOM 4065 C C . PRO A 1 577 ? -22.504 4.062 80.456 1.00 147.90 563 PRO A C 1
ATOM 4066 O O . PRO A 1 577 ? -21.460 3.507 80.805 1.00 142.13 563 PRO A O 1
ATOM 4070 N N . THR A 1 578 ? -22.551 5.190 79.748 1.00 156.89 564 THR A N 1
ATOM 4071 C CA . THR A 1 578 ? -21.373 5.829 79.144 1.00 161.98 564 THR A CA 1
ATOM 4072 C C . THR A 1 578 ? -20.316 6.263 80.166 1.00 167.01 564 THR A C 1
ATOM 4073 O O . THR A 1 578 ? -19.113 6.124 79.934 1.00 148.18 564 THR A O 1
ATOM 4077 N N . ASP A 1 579 ? -20.787 6.770 81.302 1.00 179.58 565 ASP A N 1
ATOM 4078 C CA . ASP A 1 579 ? -19.931 7.251 82.380 1.00 185.35 565 ASP A CA 1
ATOM 4079 C C . ASP A 1 579 ? -19.148 6.148 83.106 1.00 184.00 565 ASP A C 1
ATOM 4080 O O . ASP A 1 579 ? -18.533 6.410 84.145 1.00 196.16 565 ASP A O 1
ATOM 4085 N N . LYS A 1 580 ? -19.168 4.926 82.570 1.00 169.41 566 LYS A N 1
ATOM 4086 C CA . LYS A 1 580 ? -18.390 3.812 83.147 1.00 157.70 566 LYS A CA 1
ATOM 4087 C C . LYS A 1 580 ? -17.092 3.494 82.358 1.00 153.38 566 LYS A C 1
ATOM 4088 O O . LYS A 1 580 ? -16.222 2.755 82.834 1.00 150.55 566 LYS A O 1
ATOM 4090 N N . ILE A 1 581 ? -16.971 4.092 81.170 1.00 154.33 567 ILE A N 1
ATOM 4091 C CA . ILE A 1 581 ? -15.840 3.911 80.237 1.00 149.62 567 ILE A CA 1
ATOM 4092 C C . ILE A 1 581 ? -14.464 3.671 80.869 1.00 158.95 567 ILE A C 1
ATOM 4093 O O . ILE A 1 581 ? -13.823 2.636 80.612 1.00 152.93 567 ILE A O 1
ATOM 4095 N N . ARG A 1 582 ? -14.023 4.637 81.680 1.00 172.19 568 ARG A N 1
ATOM 4096 C CA . ARG A 1 582 ? -12.701 4.600 82.297 1.00 168.46 568 ARG A CA 1
ATOM 4097 C C . ARG A 1 582 ? -12.515 3.258 82.991 1.00 180.01 568 ARG A C 1
ATOM 4098 O O . ARG A 1 582 ? -11.636 2.482 82.604 1.00 181.54 568 ARG A O 1
ATOM 4100 N N . GLU A 1 583 ? -13.391 2.973 83.959 1.00 181.68 569 GLU A N 1
ATOM 4101 C CA . GLU A 1 583 ? -13.336 1.754 84.791 1.00 180.32 569 GLU A CA 1
ATOM 4102 C C . GLU A 1 583 ? -13.138 0.438 84.039 1.00 184.08 569 GLU A C 1
ATOM 4103 O O . GLU A 1 583 ? -12.576 -0.511 84.593 1.00 196.41 569 GLU A O 1
ATOM 4109 N N . VAL A 1 584 ? -13.623 0.358 82.804 1.00 169.31 570 VAL A N 1
ATOM 4110 C CA . VAL A 1 584 ? -13.458 -0.882 82.043 1.00 152.79 570 VAL A CA 1
ATOM 4111 C C . VAL A 1 584 ? -12.206 -0.842 81.177 1.00 160.21 570 VAL A C 1
ATOM 4112 O O . VAL A 1 584 ? -11.548 -1.868 80.957 1.00 154.24 570 VAL A O 1
ATOM 4116 N N . ILE A 1 585 ? -11.890 0.347 80.679 1.00 163.83 571 ILE A N 1
ATOM 4117 C CA . ILE A 1 585 ? -10.673 0.544 79.918 1.00 158.79 571 ILE A CA 1
ATOM 4118 C C . ILE A 1 585 ? -9.481 0.478 80.868 1.00 173.78 571 ILE A C 1
ATOM 4119 O O . ILE A 1 585 ? -8.499 -0.212 80.590 1.00 197.02 571 ILE A O 1
ATOM 4121 N N . GLY A 1 586 ? -9.583 1.171 82.003 1.00 172.24 572 GLY A N 1
ATOM 4122 C CA . GLY A 1 586 ? -8.462 1.300 82.932 1.00 165.60 572 GLY A CA 1
ATOM 4123 C C . GLY A 1 586 ? -7.383 2.210 82.380 1.00 181.66 572 GLY A C 1
ATOM 4124 O O . GLY A 1 586 ? -7.393 2.574 81.200 1.00 190.73 572 GLY A O 1
ATOM 4125 N N . SER A 1 587 ? -6.435 2.579 83.231 1.00 192.32 573 SER A N 1
ATOM 4126 C CA . SER A 1 587 ? -5.365 3.490 82.823 1.00 201.14 573 SER A CA 1
ATOM 4127 C C . SER A 1 587 ? -4.493 2.916 81.694 1.00 198.75 573 SER A C 1
ATOM 4128 O O . SER A 1 587 ? -3.779 1.923 81.884 1.00 179.49 573 SER A O 1
ATOM 4131 N N . GLY A 1 588 ? -4.587 3.547 80.521 1.00 201.25 574 GLY A N 1
ATOM 4132 C CA . GLY A 1 588 ? -3.834 3.140 79.331 1.00 204.04 574 GLY A CA 1
ATOM 4133 C C . GLY A 1 588 ? -4.130 1.723 78.863 1.00 210.66 574 GLY A C 1
ATOM 4134 O O . GLY A 1 588 ? -3.268 1.063 78.281 1.00 205.32 574 GLY A O 1
ATOM 4135 N N . GLY A 1 589 ? -5.348 1.254 79.124 1.00 212.11 575 GLY A N 1
ATOM 4136 C CA . GLY A 1 589 ? -5.768 -0.084 78.707 1.00 204.16 575 GLY A CA 1
ATOM 4137 C C . GLY A 1 589 ? -5.569 -1.178 79.742 1.00 196.46 575 GLY A C 1
ATOM 4138 O O . GLY A 1 589 ? -5.921 -2.334 79.499 1.00 184.19 575 GLY A O 1
ATOM 4139 N N . LYS A 1 590 ? -5.025 -0.812 80.902 1.00 189.71 576 LYS A N 1
ATOM 4140 C CA . LYS A 1 590 ? -4.720 -1.762 81.986 1.00 185.96 576 LYS A CA 1
ATOM 4141 C C . LYS A 1 590 ? -5.754 -2.879 82.220 1.00 174.85 576 LYS A C 1
ATOM 4142 O O . LYS A 1 590 ? -5.400 -4.062 82.267 1.00 162.43 576 LYS A O 1
ATOM 4144 N N . VAL A 1 591 ? -7.020 -2.493 82.368 1.00 162.41 577 VAL A N 1
ATOM 4145 C CA . VAL A 1 591 ? -8.099 -3.431 82.692 1.00 156.32 577 VAL A CA 1
ATOM 4146 C C . VAL A 1 591 ? -8.581 -4.190 81.458 1.00 160.37 577 VAL A C 1
ATOM 4147 O O . VAL A 1 591 ? -8.706 -5.419 81.489 1.00 150.16 577 VAL A O 1
ATOM 4151 N N . ILE A 1 592 ? -8.846 -3.448 80.383 1.00 165.82 578 ILE A N 1
ATOM 4152 C CA . ILE A 1 592 ? -9.269 -4.010 79.099 1.00 165.46 578 ILE A CA 1
ATOM 4153 C C . ILE A 1 592 ? -8.361 -5.146 78.579 1.00 168.05 578 ILE A C 1
ATOM 4154 O O . ILE A 1 592 ? -8.862 -6.214 78.213 1.00 162.19 578 ILE A O 1
ATOM 4156 N N . ARG A 1 593 ? -7.043 -4.920 78.561 1.00 166.79 579 ARG A N 1
ATOM 4157 C CA . ARG A 1 593 ? -6.071 -5.935 78.119 1.00 159.52 579 ARG A CA 1
ATOM 4158 C C . ARG A 1 593 ? -6.135 -7.178 79.010 1.00 154.30 579 ARG A C 1
ATOM 4159 O O . ARG A 1 593 ? -6.101 -8.310 78.514 1.00 145.95 579 ARG A O 1
ATOM 4161 N N . GLU A 1 594 ? -6.251 -6.946 80.318 1.00 145.38 580 GLU A N 1
ATOM 4162 C CA . GLU A 1 594 ? -6.406 -8.007 81.308 1.00 141.30 580 GLU A CA 1
ATOM 4163 C C . GLU A 1 594 ? -7.670 -8.824 81.056 1.00 144.44 580 GLU A C 1
ATOM 4164 O O . GLU A 1 594 ? -7.648 -10.055 81.132 1.00 144.69 580 GLU A O 1
ATOM 4166 N N . ILE A 1 595 ? -8.765 -8.133 80.753 1.00 144.96 581 ILE A N 1
ATOM 4167 C CA . ILE A 1 595 ? -10.045 -8.791 80.478 1.00 148.66 581 ILE A CA 1
ATOM 4168 C C . ILE A 1 595 ? -9.992 -9.637 79.194 1.00 154.25 581 ILE A C 1
ATOM 4169 O O . ILE A 1 595 ? -10.490 -10.780 79.158 1.00 141.91 581 ILE A O 1
ATOM 4171 N N . VAL A 1 596 ? -9.364 -9.066 78.160 1.00 172.04 582 VAL A N 1
ATOM 4172 C CA . VAL A 1 596 ? -9.238 -9.688 76.835 1.00 164.15 582 VAL A CA 1
ATOM 4173 C C . VAL A 1 596 ? -8.311 -10.902 76.867 1.00 170.62 582 VAL A C 1
ATOM 4174 O O . VAL A 1 596 ? -8.618 -11.943 76.265 1.00 153.07 582 VAL A O 1
ATOM 4176 N N . ALA A 1 597 ? -7.183 -10.750 77.571 1.00 174.65 583 ALA A N 1
ATOM 4177 C CA . ALA A 1 597 ? -6.208 -11.824 77.753 1.00 163.07 583 ALA A CA 1
ATOM 4178 C C . ALA A 1 597 ? -6.845 -13.006 78.470 1.00 158.45 583 ALA A C 1
ATOM 4179 O O . ALA A 1 597 ? -6.703 -14.147 78.031 1.00 155.33 583 ALA A O 1
ATOM 4181 N N . THR A 1 598 ? -7.569 -12.724 79.551 1.00 148.49 584 THR A N 1
ATOM 4182 C CA . THR A 1 598 ? -8.150 -13.779 80.377 1.00 159.33 584 THR A CA 1
ATOM 4183 C C . THR A 1 598 ? -9.314 -14.537 79.721 1.00 155.80 584 THR A C 1
ATOM 4184 O O . THR A 1 598 ? -9.248 -15.755 79.566 1.00 161.76 584 THR A O 1
ATOM 4188 N N . THR A 1 599 ? -10.371 -13.828 79.342 1.00 161.75 585 THR A N 1
ATOM 4189 C CA . THR A 1 599 ? -11.571 -14.476 78.781 1.00 172.49 585 THR A CA 1
ATOM 4190 C C . THR A 1 599 ? -11.340 -15.057 77.387 1.00 170.32 585 THR A C 1
ATOM 4191 O O . THR A 1 599 ? -12.081 -15.941 76.940 1.00 146.70 585 THR A O 1
ATOM 4195 N N . GLY A 1 600 ? -10.313 -14.538 76.711 1.00 178.47 586 GLY A N 1
ATOM 4196 C CA . GLY A 1 600 ? -9.977 -14.942 75.350 1.00 169.61 586 GLY A CA 1
ATOM 4197 C C . GLY A 1 600 ? -10.890 -14.331 74.302 1.00 171.53 586 GLY A C 1
ATOM 4198 O O . GLY A 1 600 ? -10.950 -14.816 73.169 1.00 175.04 586 GLY A O 1
ATOM 4199 N N . ALA A 1 601 ? -11.600 -13.269 74.677 1.00 170.33 587 ALA A N 1
ATOM 4200 C CA . ALA A 1 601 ? -12.545 -12.605 73.777 1.00 160.73 587 ALA A CA 1
ATOM 4201 C C . ALA A 1 601 ? -12.110 -11.186 73.387 1.00 148.57 587 ALA A C 1
ATOM 4202 O O . ALA A 1 601 ? -11.479 -10.470 74.186 1.00 127.17 587 ALA A O 1
ATOM 4204 N N . LYS A 1 602 ? -12.458 -10.795 72.158 1.00 147.12 588 LYS A N 1
ATOM 4205 C CA . LYS A 1 602 ? -12.125 -9.477 71.609 1.00 140.27 588 LYS A CA 1
ATOM 4206 C C . LYS A 1 602 ? -13.160 -8.462 72.040 1.00 129.92 588 LYS A C 1
ATOM 4207 O O . LYS A 1 602 ? -14.361 -8.688 71.890 1.00 119.62 588 LYS A O 1
ATOM 4209 N N . VAL A 1 603 ? -12.684 -7.347 72.576 1.00 121.52 589 VAL A N 1
ATOM 4210 C CA . VAL A 1 603 ? -13.560 -6.357 73.156 1.00 121.90 589 VAL A CA 1
ATOM 4211 C C . VAL A 1 603 ? -13.268 -4.966 72.649 1.00 133.17 589 VAL A C 1
ATOM 4212 O O . VAL A 1 603 ? -12.124 -4.580 72.424 1.00 143.19 589 VAL A O 1
ATOM 4216 N N . ASP A 1 604 ? -14.337 -4.210 72.494 1.00 140.03 590 ASP A N 1
ATOM 4217 C CA . ASP A 1 604 ? -14.268 -2.834 72.087 1.00 133.12 590 ASP A CA 1
ATOM 4218 C C . ASP A 1 604 ? -15.709 -2.388 71.984 1.00 130.90 590 ASP A C 1
ATOM 4219 O O . ASP A 1 604 ? -16.578 -3.199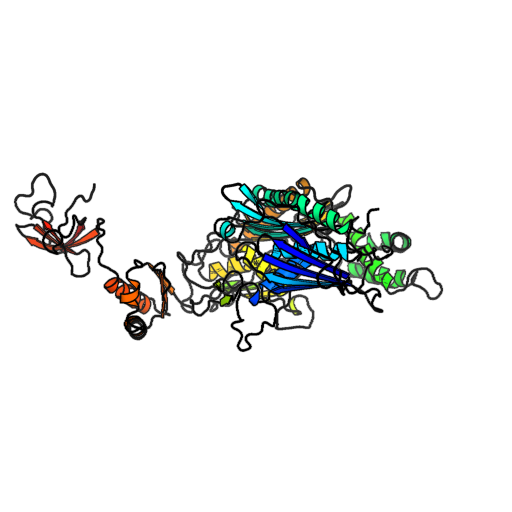 71.642 1.00 118.47 590 ASP A O 1
ATOM 4221 N N . ILE A 1 605 ? -15.994 -1.123 72.288 1.00 132.24 591 ILE A N 1
ATOM 4222 C CA . ILE A 1 605 ? -15.047 -0.090 72.742 1.00 143.83 591 ILE A CA 1
ATOM 4223 C C . ILE A 1 605 ? -15.871 1.196 72.674 1.00 153.31 591 ILE A C 1
ATOM 4224 O O . ILE A 1 605 ? -16.102 1.833 73.692 1.00 160.09 591 ILE A O 1
ATOM 4229 N N . ASN A 1 606 ? -16.366 1.512 71.477 1.00 158.46 592 ASN A N 1
ATOM 4230 C CA . ASN A 1 606 ? -17.076 2.758 71.165 1.00 154.17 592 ASN A CA 1
ATOM 4231 C C . ASN A 1 606 ? -17.051 3.900 72.185 1.00 159.57 592 ASN A C 1
ATOM 4232 O O . ASN A 1 606 ? -16.002 4.242 72.719 1.00 169.97 592 ASN A O 1
ATOM 4237 N N . ASP A 1 607 ? -18.220 4.490 72.421 1.00 164.38 593 ASP A N 1
ATOM 4238 C CA . ASP A 1 607 ? -18.355 5.707 73.222 1.00 173.49 593 ASP A CA 1
ATOM 4239 C C . ASP A 1 607 ? -19.800 6.031 73.598 1.00 179.64 593 ASP A C 1
ATOM 4240 O O . ASP A 1 607 ? -20.040 6.741 74.577 1.00 173.94 593 ASP A O 1
ATOM 4245 N N . ASP A 1 608 ? -20.758 5.532 72.818 1.00 188.79 594 ASP A N 1
ATOM 4246 C CA . ASP A 1 608 ? -22.167 5.587 73.213 1.00 185.22 594 ASP A CA 1
ATOM 4247 C C . ASP A 1 608 ? -22.427 4.498 74.263 1.00 186.11 594 ASP A C 1
ATOM 4248 O O . ASP A 1 608 ? -23.574 4.223 74.649 1.00 192.24 594 ASP A O 1
ATOM 4250 N N . GLY A 1 609 ? -21.337 3.893 74.731 1.00 173.20 595 GLY A N 1
ATOM 4251 C CA . GLY A 1 609 ? -21.397 2.869 75.765 1.00 166.57 595 GLY A CA 1
ATOM 4252 C C . GLY A 1 609 ? -21.681 1.507 75.165 1.00 170.71 595 GLY A C 1
ATOM 4253 O O . GLY A 1 609 ? -22.098 0.582 75.869 1.00 178.38 595 GLY A O 1
ATOM 4254 N N . VAL A 1 610 ? -21.441 1.378 73.861 1.00 150.83 596 VAL A N 1
ATOM 4255 C CA . VAL A 1 610 ? -21.695 0.130 73.161 1.00 131.51 596 VAL A CA 1
ATOM 4256 C C . VAL A 1 610 ? -20.462 -0.783 73.171 1.00 122.83 596 VAL A C 1
ATOM 4257 O O . VAL A 1 610 ? -19.355 -0.377 72.763 1.00 124.75 596 VAL A O 1
ATOM 4259 N N . VAL A 1 611 ? -20.668 -1.996 73.680 1.00 110.90 597 VAL A N 1
ATOM 4260 C CA . VAL A 1 611 ? -19.635 -3.026 73.706 1.00 110.29 597 VAL A CA 1
ATOM 4261 C C . VAL A 1 611 ? -20.005 -4.184 72.794 1.00 111.66 597 VAL A C 1
ATOM 4262 O O . VAL A 1 611 ? -21.095 -4.749 72.880 1.00 105.47 597 VAL A O 1
ATOM 4266 N N . LYS A 1 612 ? -19.072 -4.528 71.917 1.00 116.27 598 LYS A N 1
ATOM 4267 C CA . LYS A 1 612 ? -19.183 -5.720 71.108 1.00 111.95 598 LYS A CA 1
ATOM 4268 C C . LYS A 1 612 ? -18.081 -6.676 71.578 1.00 117.73 598 LYS A C 1
ATOM 4269 O O . LYS A 1 612 ? -16.894 -6.302 71.670 1.00 107.53 598 LYS A O 1
ATOM 4271 N N . VAL A 1 613 ? -18.489 -7.896 71.913 1.00 109.71 599 VAL A N 1
ATOM 4272 C CA . VAL A 1 613 ? -17.553 -8.920 72.354 1.00 110.32 599 VAL A CA 1
ATOM 4273 C C . VAL A 1 613 ? -17.596 -10.101 71.403 1.00 112.84 599 VAL A C 1
ATOM 4274 O O . VAL A 1 613 ? -18.679 -10.539 71.017 1.00 113.89 599 VAL A O 1
ATOM 4276 N N . SER A 1 614 ? -16.425 -10.622 71.033 1.00 115.05 600 SER A N 1
ATOM 4277 C CA . SER A 1 614 ? -16.342 -11.693 70.025 1.00 118.18 600 SER A CA 1
ATOM 4278 C C . SER A 1 614 ? -15.277 -12.742 70.315 1.00 115.17 600 SER A C 1
ATOM 4279 O O . SER A 1 614 ? -14.286 -12.447 70.990 1.00 114.54 600 SER A O 1
ATOM 4282 N N . ALA A 1 615 ? -15.511 -13.954 69.796 1.00 112.35 601 ALA A N 1
ATOM 4283 C CA . ALA A 1 615 ? -14.530 -15.065 69.671 1.00 129.63 601 ALA A CA 1
ATOM 4284 C C . ALA A 1 615 ? -15.263 -16.237 68.995 1.00 137.68 601 ALA A C 1
ATOM 4285 O O . ALA A 1 615 ? -16.374 -16.047 68.488 1.00 127.76 601 ALA A O 1
ATOM 4287 N N . SER A 1 616 ? -14.676 -17.435 68.971 1.00 151.30 602 SER A N 1
ATOM 4288 C CA . SER A 1 616 ? -15.389 -18.581 68.379 1.00 170.74 602 SER A CA 1
ATOM 4289 C C . SER A 1 616 ? -16.403 -19.252 69.326 1.00 185.72 602 SER A C 1
ATOM 4290 O O . SER A 1 616 ? -17.457 -19.716 68.863 1.00 165.89 602 SER A O 1
ATOM 4293 N N . ASP A 1 617 ? -16.083 -19.285 70.629 1.00 205.83 603 ASP A N 1
ATOM 4294 C CA . ASP A 1 617 ? -16.923 -19.933 71.673 1.00 197.09 603 ASP A CA 1
ATOM 4295 C C . ASP A 1 617 ? -17.983 -19.009 72.268 1.00 182.48 603 ASP A C 1
ATOM 4296 O O . ASP A 1 617 ? -17.723 -17.825 72.469 1.00 182.95 603 ASP A O 1
ATOM 4298 N N . GLY A 1 618 ? -19.167 -19.555 72.550 1.00 161.98 604 GLY A N 1
ATOM 4299 C CA . GLY A 1 618 ? -20.191 -18.830 73.304 1.00 155.70 604 GLY A CA 1
ATOM 4300 C C . GLY A 1 618 ? -19.743 -18.677 74.751 1.00 167.91 604 GLY A C 1
ATOM 4301 O O . GLY A 1 618 ? -20.140 -17.733 75.441 1.00 145.31 604 GLY A O 1
ATOM 4302 N N . ALA A 1 619 ? -18.886 -19.608 75.180 1.00 180.24 605 ALA A N 1
ATOM 4303 C CA . ALA A 1 619 ? -18.368 -19.700 76.548 1.00 171.68 605 ALA A CA 1
ATOM 4304 C C . ALA A 1 619 ? -17.472 -18.524 76.924 1.00 163.14 605 ALA A C 1
ATOM 4305 O O . ALA A 1 619 ? -17.563 -17.995 78.038 1.00 146.86 605 ALA A O 1
ATOM 4307 N N . LYS A 1 620 ? -16.594 -18.149 75.994 1.00 152.93 606 LYS A N 1
ATOM 4308 C CA . LYS A 1 620 ? -15.663 -17.054 76.182 1.00 145.69 606 LYS A CA 1
ATOM 4309 C C . LYS A 1 620 ? -16.417 -15.724 76.153 1.00 149.15 606 LYS A C 1
ATOM 4310 O O . LYS A 1 620 ? -16.126 -14.829 76.945 1.00 153.34 606 LYS A O 1
ATOM 4312 N N . ILE A 1 621 ? -17.397 -15.613 75.256 1.00 156.99 607 ILE A N 1
ATOM 4313 C CA . ILE A 1 621 ? -18.216 -14.397 75.129 1.00 162.04 607 ILE A CA 1
ATOM 4314 C C . ILE A 1 621 ? -19.068 -14.154 76.379 1.00 170.50 607 ILE A C 1
ATOM 4315 O O . ILE A 1 621 ? -19.111 -13.033 76.903 1.00 170.79 607 ILE A O 1
ATOM 4317 N N . LYS A 1 622 ? -19.733 -15.204 76.865 1.00 167.73 608 LYS A N 1
ATOM 4318 C CA . LYS A 1 622 ? -20.497 -15.114 78.109 1.00 151.97 608 LYS A CA 1
ATOM 4319 C C . LYS A 1 622 ? -19.565 -14.723 79.249 1.00 144.99 608 LYS A C 1
ATOM 4320 O O . LYS A 1 622 ? -19.905 -13.851 80.043 1.00 140.77 608 LYS A O 1
ATOM 4322 N N . ALA A 1 623 ? -18.388 -15.350 79.309 1.00 134.81 609 ALA A N 1
ATOM 4323 C CA . ALA A 1 623 ? -17.403 -15.050 80.343 1.00 132.06 609 ALA A CA 1
ATOM 4324 C C . ALA A 1 623 ? -17.124 -13.563 80.369 1.00 135.08 609 ALA A C 1
ATOM 4325 O O . ALA A 1 623 ? -17.293 -12.908 81.395 1.00 135.01 609 ALA A O 1
ATOM 4327 N N . ALA A 1 624 ? -16.725 -13.039 79.216 1.00 147.73 610 ALA A N 1
ATOM 4328 C CA . ALA A 1 624 ? -16.429 -11.622 79.047 1.00 150.01 610 ALA A CA 1
ATOM 4329 C C . ALA A 1 624 ? -17.603 -10.723 79.438 1.00 144.38 610 ALA A C 1
ATOM 4330 O O . ALA A 1 624 ? -17.466 -9.858 80.314 1.00 134.93 610 ALA A O 1
ATOM 4332 N N . ILE A 1 625 ? -18.753 -10.947 78.800 1.00 139.44 611 ILE A N 1
ATOM 4333 C CA . ILE A 1 625 ? -19.952 -10.155 79.064 1.00 139.99 611 ILE A CA 1
ATOM 4334 C C . ILE A 1 625 ? -20.242 -10.097 80.569 1.00 152.40 611 ILE A C 1
ATOM 4335 O O . ILE A 1 625 ? -20.431 -9.012 81.139 1.00 148.34 611 ILE A O 1
ATOM 4337 N N . ASP A 1 626 ? -20.233 -11.269 81.207 1.00 161.51 612 ASP A N 1
ATOM 4338 C CA . ASP A 1 626 ? -20.571 -11.399 82.630 1.00 160.85 612 ASP A CA 1
ATOM 4339 C C . ASP A 1 626 ? -19.570 -10.646 83.505 1.00 148.55 612 ASP A C 1
ATOM 4340 O O . ASP A 1 626 ? -19.939 -9.990 84.486 1.00 155.43 612 ASP A O 1
ATOM 4345 N N . TRP A 1 627 ? -18.304 -10.744 83.125 1.00 130.93 613 TRP A N 1
ATOM 4346 C CA . TRP A 1 627 ? -17.257 -9.955 83.718 1.00 131.35 613 TRP A CA 1
ATOM 4347 C C . TRP A 1 627 ? -17.642 -8.508 83.628 1.00 140.14 613 TRP A C 1
ATOM 4348 O O . TRP A 1 627 ? -17.976 -7.897 84.644 1.00 163.41 613 TRP A O 1
ATOM 4359 N N . ILE A 1 628 ? -17.650 -7.954 82.414 1.00 139.07 614 ILE A N 1
ATOM 4360 C CA . ILE A 1 628 ? -17.921 -6.520 82.213 1.00 140.70 614 ILE A CA 1
ATOM 4361 C C . ILE A 1 628 ? -19.115 -6.011 83.037 1.00 149.36 614 ILE A C 1
ATOM 4362 O O . ILE A 1 628 ? -19.017 -4.975 83.693 1.00 158.07 614 ILE A O 1
ATOM 4364 N N . LYS A 1 629 ? -20.213 -6.768 83.025 1.00 152.90 615 LYS A N 1
ATOM 4365 C CA . LYS A 1 629 ? -21.418 -6.449 83.803 1.00 154.00 615 LYS A CA 1
ATOM 4366 C C . LYS A 1 629 ? -21.156 -6.289 85.309 1.00 157.75 615 LYS A C 1
ATOM 4367 O O . LYS A 1 629 ? -21.741 -5.424 85.960 1.00 159.81 615 LYS A O 1
ATOM 4369 N N . SER A 1 630 ? -20.271 -7.115 85.854 1.00 150.89 616 SER A N 1
ATOM 4370 C CA . SER A 1 630 ? -19.876 -6.970 87.243 1.00 153.34 616 SER A CA 1
ATOM 4371 C C . SER A 1 630 ? -19.260 -5.586 87.500 1.00 156.44 616 SER A C 1
ATOM 4372 O O . SER A 1 630 ? -19.570 -4.967 88.516 1.00 183.11 616 SER A O 1
ATOM 4375 N N . ILE A 1 631 ? -18.415 -5.097 86.584 1.00 144.46 617 ILE A N 1
ATOM 4376 C CA . ILE A 1 631 ? -17.803 -3.748 86.698 1.00 144.91 617 ILE A CA 1
ATOM 4377 C C . ILE A 1 631 ? -18.824 -2.660 86.377 1.00 147.65 617 ILE A C 1
ATOM 4378 O O . ILE A 1 631 ? -18.650 -1.489 86.729 1.00 142.11 617 ILE A O 1
ATOM 4383 N N . THR A 1 632 ? -19.897 -3.081 85.720 1.00 161.34 618 THR A N 1
ATOM 4384 C CA . THR A 1 632 ? -20.824 -2.198 85.032 1.00 170.69 618 THR A CA 1
ATOM 4385 C C . THR A 1 632 ? -22.131 -2.088 85.804 1.00 167.41 618 THR A C 1
ATOM 4386 O O . THR A 1 632 ? -22.775 -1.036 85.820 1.00 164.67 618 THR A O 1
ATOM 4390 N N . ASP A 1 633 ? -22.508 -3.200 86.432 1.00 164.52 619 ASP A N 1
ATOM 4391 C CA . ASP A 1 633 ? -23.727 -3.323 87.219 1.00 165.08 619 ASP A CA 1
ATOM 4392 C C . ASP A 1 633 ? -23.858 -2.271 88.313 1.00 160.34 619 ASP A C 1
ATOM 4393 O O . ASP A 1 633 ? -23.090 -1.309 88.366 1.00 165.12 619 ASP A O 1
ATOM 4398 N N . GLU A 1 634 ? -24.844 -2.465 89.183 0.50 156.48 620 GLU A N 1
ATOM 4399 C CA . GLU A 1 634 ? -25.147 -1.530 90.269 0.50 158.41 620 GLU A CA 1
ATOM 4400 C C . GLU A 1 634 ? -26.043 -0.399 89.776 0.50 149.60 620 GLU A C 1
ATOM 4401 O O . GLU A 1 634 ? -25.566 0.676 89.396 0.50 139.74 620 GLU A O 1
ATOM 4403 N N . ALA A 1 635 ? -27.345 -0.677 89.773 1.00 150.81 621 ALA A N 1
ATOM 4404 C CA . ALA A 1 635 ? -28.385 0.298 89.428 1.00 173.23 621 ALA A CA 1
ATOM 4405 C C . ALA A 1 635 ? -29.764 -0.354 89.233 1.00 176.88 621 ALA A C 1
ATOM 4406 O O . ALA A 1 635 ? -29.886 -1.324 88.493 1.00 176.97 621 ALA A O 1
ATOM 4408 N N . GLU A 1 636 ? -30.800 0.154 89.901 1.00 178.78 622 GLU A N 1
ATOM 4409 C CA . GLU A 1 636 ? -30.678 1.228 90.888 1.00 180.89 622 GLU A CA 1
ATOM 4410 C C . GLU A 1 636 ? -30.013 2.526 90.367 1.00 176.99 622 GLU A C 1
ATOM 4411 O O . GLU A 1 636 ? -28.839 2.779 90.646 1.00 177.68 622 GLU A O 1
ATOM 4413 N N . ILE A 1 637 ? -30.732 3.344 89.600 1.00 200.60 623 ILE A N 1
ATOM 4414 C CA . ILE A 1 637 ? -32.091 3.078 89.115 1.00 194.59 623 ILE A CA 1
ATOM 4415 C C . ILE A 1 637 ? -33.112 2.678 90.200 1.00 179.12 623 ILE A C 1
ATOM 4416 O O . ILE A 1 637 ? -33.501 3.502 91.046 1.00 158.16 623 ILE A O 1
ATOM 4418 N N . GLY A 1 638 ? -33.516 1.409 90.175 1.00 172.45 624 GLY A N 1
ATOM 4419 C CA . GLY A 1 638 ? -34.638 0.938 90.966 1.00 164.73 624 GLY A CA 1
ATOM 4420 C C . GLY A 1 638 ? -35.877 1.759 90.649 1.00 158.24 624 GLY A C 1
ATOM 4421 O O . GLY A 1 638 ? -36.057 2.825 91.236 1.00 153.85 624 GLY A O 1
ATOM 4422 N N . LYS A 1 639 ? -36.717 1.321 89.707 1.00 156.50 625 LYS A N 1
ATOM 4423 C CA . LYS A 1 639 ? -36.532 0.120 88.869 1.00 151.02 625 LYS A CA 1
ATOM 4424 C C . LYS A 1 639 ? -36.783 -1.211 89.581 1.00 143.85 625 LYS A C 1
ATOM 4425 O O . LYS A 1 639 ? -35.848 -1.823 90.094 1.00 147.15 625 LYS A O 1
ATOM 4427 N N . ILE A 1 640 ? -38.037 -1.672 89.589 1.00 134.81 626 ILE A N 1
ATOM 4428 C CA . ILE A 1 640 ? -38.323 -3.022 90.094 1.00 134.30 626 ILE A CA 1
ATOM 4429 C C . ILE A 1 640 ? -37.197 -3.966 89.663 1.00 140.12 626 ILE A C 1
ATOM 4430 O O . ILE A 1 640 ? -36.360 -3.595 88.839 1.00 148.10 626 ILE A O 1
ATOM 4432 N N . TYR A 1 641 ? -37.152 -5.157 90.253 1.00 141.36 627 TYR A N 1
ATOM 4433 C CA . TYR A 1 641 ? -36.139 -6.173 89.943 1.00 137.58 627 TYR A CA 1
ATOM 4434 C C . TYR A 1 641 ? -36.613 -7.515 90.470 1.00 141.47 627 TYR A C 1
ATOM 4435 O O . TYR A 1 641 ? -37.531 -7.580 91.292 1.00 139.31 627 TYR A O 1
ATOM 4444 N N . ASP A 1 642 ? -35.980 -8.588 90.013 1.00 143.57 628 ASP A N 1
ATOM 4445 C CA . ASP A 1 642 ? -36.239 -9.899 90.587 1.00 153.47 628 ASP A CA 1
ATOM 4446 C C . ASP A 1 642 ? -35.098 -10.295 91.526 1.00 157.15 628 ASP A C 1
ATOM 4447 O O . ASP A 1 642 ? -34.043 -9.641 91.556 1.00 160.46 628 ASP A O 1
ATOM 4449 N N . GLY A 1 643 ? -35.328 -11.352 92.303 1.00 163.39 629 GLY A N 1
ATOM 4450 C CA . GLY A 1 643 ? -34.323 -11.902 93.212 1.00 165.10 629 GLY A CA 1
ATOM 4451 C C . GLY A 1 643 ? -34.872 -12.991 94.120 1.00 165.27 629 GLY A C 1
ATOM 4452 O O . GLY A 1 643 ? -36.021 -13.411 93.978 1.00 157.43 629 GLY A O 1
ATOM 4453 N N . LYS A 1 644 ? -34.045 -13.451 95.052 1.00 170.45 630 LYS A N 1
ATOM 4454 C CA . LYS A 1 644 ? -34.468 -14.449 96.035 1.00 166.39 630 LYS A CA 1
ATOM 4455 C C . LYS A 1 644 ? -34.170 -13.970 97.451 1.00 154.21 630 LYS A C 1
ATOM 4456 O O . LYS A 1 644 ? -33.142 -13.316 97.688 1.00 153.04 630 LYS A O 1
ATOM 4458 N N . VAL A 1 645 ? -35.073 -14.285 98.381 1.00 143.63 631 VAL A N 1
ATOM 4459 C CA . VAL A 1 645 ? -34.810 -14.037 99.791 1.00 138.10 631 VAL A CA 1
ATOM 4460 C C . VAL A 1 645 ? -33.493 -14.751 100.107 1.00 139.82 631 VAL A C 1
ATOM 4461 O O . VAL A 1 645 ? -33.211 -15.817 99.557 1.00 147.08 631 VAL A O 1
ATOM 4465 N N . VAL A 1 646 ? -32.671 -14.146 100.955 1.00 132.64 632 VAL A N 1
ATOM 4466 C CA . VAL A 1 646 ? -31.444 -14.779 101.405 1.00 135.33 632 VAL A CA 1
ATOM 4467 C C . VAL A 1 646 ? -31.705 -15.264 102.825 1.00 138.52 632 VAL A C 1
ATOM 4468 O O . VAL A 1 646 ? -31.510 -16.440 103.148 1.00 152.43 632 VAL A O 1
ATOM 4472 N N . LYS A 1 647 ? -32.166 -14.349 103.666 1.00 129.39 633 LYS A N 1
ATOM 4473 C CA . LYS A 1 647 ? -32.635 -14.704 104.991 1.00 127.34 633 LYS A CA 1
ATOM 4474 C C . LYS A 1 647 ? -33.801 -13.805 105.335 1.00 122.19 633 LYS A C 1
ATOM 4475 O O . LYS A 1 647 ? -33.914 -12.675 104.829 1.00 115.56 633 LYS A O 1
ATOM 4477 N N . VAL A 1 648 ? -34.661 -14.342 106.194 1.00 119.95 634 VAL A N 1
ATOM 4478 C CA . VAL A 1 648 ? -35.874 -13.696 106.655 1.00 116.77 634 VAL A CA 1
ATOM 4479 C C . VAL A 1 648 ? -35.793 -13.408 108.140 1.00 116.47 634 VAL A C 1
ATOM 4480 O O . VAL A 1 648 ? -35.179 -14.150 108.901 1.00 118.06 634 VAL A O 1
ATOM 4484 N N . VAL A 1 649 ? -36.448 -12.347 108.578 1.00 114.55 635 VAL A N 1
ATOM 4485 C CA . VAL A 1 649 ? -36.419 -12.065 110.000 1.00 119.22 635 VAL A CA 1
ATOM 4486 C C . VAL A 1 649 ? -37.599 -11.288 110.545 1.00 121.68 635 VAL A C 1
ATOM 4487 O O . VAL A 1 649 ? -38.013 -10.294 109.953 1.00 121.61 635 VAL A O 1
ATOM 4491 N N . ASP A 1 650 ? -38.111 -11.720 111.699 1.00 126.32 636 ASP A N 1
ATOM 4492 C CA . ASP A 1 650 ? -39.126 -10.949 112.397 1.00 133.08 636 ASP A CA 1
ATOM 4493 C C . ASP A 1 650 ? -38.571 -9.541 112.516 1.00 134.18 636 ASP A C 1
ATOM 4494 O O . ASP A 1 650 ? -38.202 -9.086 113.601 1.00 145.15 636 ASP A O 1
ATOM 4499 N N . PHE A 1 651 ? -38.537 -8.860 111.375 1.00 125.86 637 PHE A N 1
ATOM 4500 C CA . PHE A 1 651 ? -37.711 -7.682 111.153 1.00 131.32 637 PHE A CA 1
ATOM 4501 C C . PHE A 1 651 ? -37.884 -7.365 109.675 1.00 127.59 637 PHE A C 1
ATOM 4502 O O . PHE A 1 651 ? -37.878 -6.198 109.259 1.00 129.08 637 PHE A O 1
ATOM 4510 N N . GLY A 1 652 ? -38.059 -8.425 108.883 1.00 125.40 638 GLY A N 1
ATOM 4511 C CA . GLY A 1 652 ? -38.218 -8.297 107.433 1.00 113.23 638 GLY A CA 1
ATOM 4512 C C . GLY A 1 652 ? -37.485 -9.378 106.673 1.00 109.05 638 GLY A C 1
ATOM 4513 O O . GLY A 1 652 ? -37.335 -10.502 107.156 1.00 116.69 638 GLY A O 1
ATOM 4514 N N . ALA A 1 653 ? -37.015 -9.022 105.486 1.00 105.29 639 ALA A N 1
ATOM 4515 C CA . ALA A 1 653 ? -36.402 -9.975 104.572 1.00 104.71 639 ALA A CA 1
ATOM 4516 C C . ALA A 1 653 ? -35.257 -9.332 103.839 1.00 107.67 639 ALA A C 1
ATOM 4517 O O . ALA A 1 653 ? -35.343 -8.180 103.411 1.00 106.85 639 ALA A O 1
ATOM 4519 N N . PHE A 1 654 ? -34.177 -10.085 103.696 1.00 110.36 640 PHE A N 1
ATOM 4520 C CA . PHE A 1 654 ? -33.055 -9.669 102.888 1.00 112.49 640 PHE A CA 1
ATOM 4521 C C . PHE A 1 654 ? -33.112 -10.449 101.599 1.00 123.59 640 PHE A C 1
ATOM 4522 O O . PHE A 1 654 ? -33.307 -11.665 101.621 1.00 137.32 640 PHE A O 1
ATOM 4530 N N . VAL A 1 655 ? -32.912 -9.775 100.476 1.00 128.03 641 VAL A N 1
ATOM 4531 C CA . VAL A 1 655 ? -32.976 -10.481 99.205 1.00 139.43 641 VAL A CA 1
ATOM 4532 C C . VAL A 1 655 ? -31.859 -10.090 98.216 1.00 146.08 641 VAL A C 1
ATOM 4533 O O . VAL A 1 655 ? -30.930 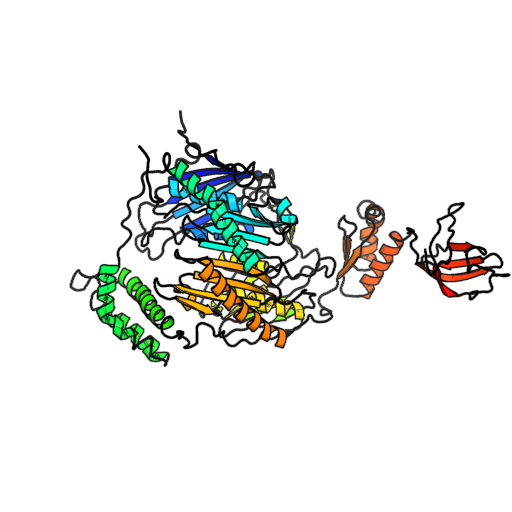-9.350 98.570 1.00 153.23 641 VAL A O 1
ATOM 4537 N N . ASN A 1 656 ? -31.946 -10.584 96.986 1.00 139.25 642 ASN A N 1
ATOM 4538 C CA . ASN A 1 656 ? -30.854 -10.405 96.051 1.00 140.19 642 ASN A CA 1
ATOM 4539 C C . ASN A 1 656 ? -31.286 -9.994 94.645 1.00 142.30 642 ASN A C 1
ATOM 4540 O O . ASN A 1 656 ? -31.919 -10.768 93.947 1.00 146.60 642 ASN A O 1
ATOM 4545 N N . PHE A 1 657 ? -30.940 -8.772 94.249 1.00 140.48 643 PHE A N 1
ATOM 4546 C CA . PHE A 1 657 ? -30.910 -8.380 92.842 1.00 144.56 643 PHE A CA 1
ATOM 4547 C C . PHE A 1 657 ? -29.650 -8.965 92.149 1.00 155.90 643 PHE A C 1
ATOM 4548 O O . PHE A 1 657 ? -29.317 -8.604 91.019 1.00 163.68 643 PHE A O 1
ATOM 4556 N N . PHE A 1 658 ? -28.967 -9.892 92.821 1.00 162.93 644 PHE A N 1
ATOM 4557 C CA . PHE A 1 658 ? -27.679 -10.440 92.353 1.00 165.59 644 PHE A CA 1
ATOM 4558 C C . PHE A 1 658 ? -26.525 -9.468 92.613 1.00 163.52 644 PHE A C 1
ATOM 4559 O O . PHE A 1 658 ? -26.714 -8.255 92.692 1.00 151.45 644 PHE A O 1
ATOM 4561 N N . GLY A 1 659 ? -25.327 -10.020 92.747 1.00 173.55 645 GLY A N 1
ATOM 4562 C CA . GLY A 1 659 ? -24.140 -9.234 93.064 1.00 188.76 645 GLY A CA 1
ATOM 4563 C C . GLY A 1 659 ? -24.012 -9.000 94.560 1.00 198.63 645 GLY A C 1
ATOM 4564 O O . GLY A 1 659 ? -23.646 -7.903 94.987 1.00 210.22 645 GLY A O 1
ATOM 4565 N N . ALA A 1 660 ? -24.308 -10.041 95.347 1.00 194.33 646 ALA A N 1
ATOM 4566 C CA . ALA A 1 660 ? -24.295 -9.967 96.807 1.00 184.65 646 ALA A CA 1
ATOM 4567 C C . ALA A 1 660 ? -25.101 -8.764 97.264 1.00 181.63 646 ALA A C 1
ATOM 4568 O O . ALA A 1 660 ? -26.192 -8.926 97.803 1.00 176.40 646 ALA A O 1
ATOM 4570 N N . LYS A 1 661 ? -24.540 -7.571 97.020 1.00 187.31 647 LYS A N 1
ATOM 4571 C CA . LYS A 1 661 ? -25.157 -6.252 97.267 1.00 174.31 647 LYS A CA 1
ATOM 4572 C C . LYS A 1 661 ? -26.673 -6.315 97.472 1.00 163.77 647 LYS A C 1
ATOM 4573 O O . LYS A 1 661 ? -27.443 -5.645 96.775 1.00 162.48 647 LYS A O 1
ATOM 4576 N N . ASP A 1 662 ? -27.079 -7.128 98.447 1.00 154.55 648 ASP A N 1
ATOM 4577 C CA . ASP A 1 662 ? -28.483 -7.371 98.762 1.00 141.03 648 ASP A CA 1
ATOM 4578 C C . ASP A 1 662 ? -29.236 -6.098 99.073 1.00 134.04 648 ASP A C 1
ATOM 4579 O O . ASP A 1 662 ? -28.699 -4.990 99.012 1.00 138.89 648 ASP A O 1
ATOM 4584 N N . GLY A 1 663 ? -30.496 -6.272 99.421 1.00 124.34 649 GLY A N 1
ATOM 4585 C CA . GLY A 1 663 ? -31.280 -5.186 99.950 1.00 124.74 649 GLY A CA 1
ATOM 4586 C C . GLY A 1 663 ? -32.190 -5.708 101.034 1.00 122.19 649 GLY A C 1
ATOM 4587 O O . GLY A 1 663 ? -32.412 -6.921 101.134 1.00 115.78 649 GLY A O 1
ATOM 4588 N N . LEU A 1 664 ? -32.739 -4.798 101.838 1.00 114.77 650 LEU A N 1
ATOM 4589 C CA . LEU A 1 664 ? -33.740 -5.220 102.799 1.00 107.24 650 LEU A CA 1
ATOM 4590 C C . LEU A 1 664 ? -35.163 -4.784 102.482 1.00 108.71 650 LEU A C 1
ATOM 4591 O O . LEU A 1 664 ? -35.415 -3.612 102.168 1.00 108.13 650 LEU A O 1
ATOM 4596 N N . VAL A 1 665 ? -36.064 -5.767 102.568 1.00 105.14 651 VAL A N 1
ATOM 4597 C CA . VAL A 1 665 ? -37.490 -5.558 102.500 1.00 105.52 651 VAL A CA 1
ATOM 4598 C C . VAL A 1 665 ? -37.958 -5.452 103.919 1.00 110.21 651 VAL A C 1
ATOM 4599 O O . VAL A 1 665 ? -38.154 -6.465 104.600 1.00 110.82 651 VAL A O 1
ATOM 4603 N N . HIS A 1 666 ? -38.125 -4.214 104.366 1.00 117.00 652 HIS A N 1
ATOM 4604 C CA . HIS A 1 666 ? -38.465 -3.944 105.741 1.00 123.08 652 HIS A CA 1
ATOM 4605 C C . HIS A 1 666 ? -39.680 -4.726 106.126 1.00 128.32 652 HIS A C 1
ATOM 4606 O O . HIS A 1 666 ? -40.647 -4.843 105.338 1.00 124.79 652 HIS A O 1
ATOM 4613 N N . VAL A 1 667 ? -39.634 -5.279 107.339 1.00 143.77 653 VAL A N 1
ATOM 4614 C CA . VAL A 1 667 ? -40.771 -6.025 107.881 1.00 153.80 653 VAL A CA 1
ATOM 4615 C C . VAL A 1 667 ? -42.067 -5.262 107.645 1.00 156.93 653 VAL A C 1
ATOM 4616 O O . VAL A 1 667 ? -43.140 -5.866 107.619 1.00 157.09 653 VAL A O 1
ATOM 4618 N N . SER A 1 668 ? -41.952 -3.945 107.461 1.00 159.92 654 SER A N 1
ATOM 4619 C CA . SER A 1 668 ? -43.099 -3.097 107.154 1.00 167.75 654 SER A CA 1
ATOM 4620 C C . SER A 1 668 ? -43.531 -3.201 105.697 1.00 159.20 654 SER A C 1
ATOM 4621 O O . SER A 1 668 ? -44.697 -3.471 105.421 1.00 173.55 654 SER A O 1
ATOM 4624 N N . GLN A 1 669 ? -42.624 -2.990 104.754 1.00 151.27 655 GLN A N 1
ATOM 4625 C CA . GLN A 1 669 ? -43.084 -2.898 103.353 1.00 140.59 655 GLN A CA 1
ATOM 4626 C C . GLN A 1 669 ? -43.055 -4.252 102.628 1.00 135.15 655 GLN A C 1
ATOM 4627 O O . GLN A 1 669 ? -42.357 -4.433 101.625 1.00 121.45 655 GLN A O 1
ATOM 4629 N N . ILE A 1 670 ? -43.862 -5.181 103.154 1.00 137.39 656 ILE A N 1
ATOM 4630 C CA . ILE A 1 670 ? -43.933 -6.567 102.675 1.00 136.71 656 ILE A CA 1
ATOM 4631 C C . ILE A 1 670 ? -45.137 -6.875 101.761 1.00 149.64 656 ILE A C 1
ATOM 4632 O O . ILE A 1 670 ? -44.973 -7.071 100.547 1.00 145.25 656 ILE A O 1
ATOM 4637 N N . SER A 1 671 ? -46.331 -6.912 102.356 1.00 164.16 657 SER A N 1
ATOM 4638 C CA . SER A 1 671 ? -47.550 -7.421 101.711 1.00 167.62 657 SER A CA 1
ATOM 4639 C C . SER A 1 671 ? -48.781 -6.529 101.940 1.00 179.06 657 SER A C 1
ATOM 4640 O O . SER A 1 671 ? -49.831 -6.744 101.325 1.00 191.42 657 SER A O 1
ATOM 4643 N N . ASN A 1 672 ? -48.643 -5.535 102.815 1.00 179.21 658 ASN A N 1
ATOM 4644 C CA . ASN A 1 672 ? -49.715 -4.582 103.107 1.00 188.04 658 ASN A CA 1
ATOM 4645 C C . ASN A 1 672 ? -50.973 -5.217 103.740 1.00 196.73 658 ASN A C 1
ATOM 4646 O O . ASN A 1 672 ? -51.232 -6.417 103.571 1.00 185.35 658 ASN A O 1
ATOM 4651 N N . GLU A 1 673 ? -51.717 -4.396 104.490 1.00 211.38 659 GLU A N 1
ATOM 4652 C CA . GLU A 1 673 ? -52.889 -4.812 105.291 1.00 228.26 659 GLU A CA 1
ATOM 4653 C C . GLU A 1 673 ? -52.589 -5.441 106.678 1.00 231.41 659 GLU A C 1
ATOM 4654 O O . GLU A 1 673 ? -53.200 -5.032 107.671 1.00 243.55 659 GLU A O 1
ATOM 4656 N N . ARG A 1 674 ? -51.675 -6.421 106.735 1.00 219.20 660 ARG A N 1
ATOM 4657 C CA . ARG A 1 674 ? -51.224 -7.059 108.004 1.00 215.65 660 ARG A CA 1
ATOM 4658 C C . ARG A 1 674 ? -50.302 -8.274 107.778 1.00 203.90 660 ARG A C 1
ATOM 4659 O O . ARG A 1 674 ? -50.561 -9.085 106.887 1.00 201.80 660 ARG A O 1
ATOM 4661 N N . VAL A 1 675 ? -49.244 -8.407 108.585 1.00 196.17 661 VAL A N 1
ATOM 4662 C CA . VAL A 1 675 ? -48.249 -9.482 108.389 1.00 186.96 661 VAL A CA 1
ATOM 4663 C C . VAL A 1 675 ? -47.851 -10.186 109.700 1.00 192.21 661 VAL A C 1
ATOM 4664 O O . VAL A 1 675 ? -47.078 -11.161 109.693 1.00 178.10 661 VAL A O 1
ATOM 4668 N N . ALA A 1 676 ? -48.391 -9.698 110.818 1.00 205.21 662 ALA A N 1
ATOM 4669 C CA . ALA A 1 676 ? -48.045 -10.217 112.146 1.00 210.80 662 ALA A CA 1
ATOM 4670 C C . ALA A 1 676 ? -46.531 -10.417 112.269 1.00 206.24 662 ALA A C 1
ATOM 4671 O O . ALA A 1 676 ? -45.811 -9.482 112.612 1.00 214.17 662 ALA A O 1
ATOM 4673 N N . LYS A 1 677 ? -46.057 -11.625 111.971 1.00 193.60 663 LYS A N 1
ATOM 4674 C CA . LYS A 1 677 ? -44.625 -11.902 111.892 1.00 183.26 663 LYS A CA 1
ATOM 4675 C C . LYS A 1 677 ? -44.320 -12.393 110.479 1.00 177.84 663 LYS A C 1
ATOM 4676 O O . LYS A 1 677 ? -44.933 -13.373 110.036 1.00 184.48 663 LYS A O 1
ATOM 4678 N N . PRO A 1 678 ? -43.371 -11.725 109.772 1.00 173.90 664 PRO A N 1
ATOM 4679 C CA . PRO A 1 678 ? -43.001 -11.948 108.355 1.00 161.02 664 PRO A CA 1
ATOM 4680 C C . PRO A 1 678 ? -42.739 -13.403 107.948 1.00 154.67 664 PRO A C 1
ATOM 4681 O O . PRO A 1 678 ? -41.718 -13.699 107.329 1.00 142.50 664 PRO A O 1
ATOM 4685 N N . SER A 1 679 ? -43.669 -14.288 108.293 1.00 166.51 665 SER A N 1
ATOM 4686 C CA . SER A 1 679 ? -43.700 -15.656 107.787 1.00 164.27 665 SER A CA 1
ATOM 4687 C C . SER A 1 679 ? -44.720 -15.758 106.647 1.00 159.63 665 SER A C 1
ATOM 4688 O O . SER A 1 679 ? -45.185 -16.852 106.314 1.00 157.93 665 SER A O 1
ATOM 4691 N N . ASP A 1 680 ? -45.057 -14.607 106.062 1.00 158.58 666 ASP A N 1
ATOM 4692 C CA . ASP A 1 680 ? -45.982 -14.522 104.932 1.00 157.88 666 ASP A CA 1
ATOM 4693 C C . ASP A 1 680 ? -45.373 -15.227 103.718 1.00 160.02 666 ASP A C 1
ATOM 4694 O O . ASP A 1 680 ? -45.791 -16.329 103.363 1.00 164.97 666 ASP A O 1
ATOM 4696 N N . VAL A 1 681 ? -44.374 -14.600 103.099 1.00 161.44 667 VAL A N 1
ATOM 4697 C CA . VAL A 1 681 ? -43.580 -15.248 102.050 1.00 155.07 667 VAL A CA 1
ATOM 4698 C C . VAL A 1 681 ? -42.189 -15.590 102.588 1.00 149.61 667 VAL A C 1
ATOM 4699 O O . VAL A 1 681 ? -41.178 -15.433 101.902 1.00 149.38 667 VAL A O 1
ATOM 4701 N N . LEU A 1 682 ? -42.149 -16.062 103.832 1.00 144.34 668 LEU A N 1
ATOM 4702 C CA . LEU A 1 682 ? -40.908 -16.520 104.447 1.00 143.04 668 LEU A CA 1
ATOM 4703 C C . LEU A 1 682 ? -40.477 -17.885 103.902 1.00 153.29 668 LEU A C 1
ATOM 4704 O O . LEU A 1 682 ? -40.920 -18.938 104.377 1.00 161.00 668 LEU A O 1
ATOM 4706 N N . LYS A 1 683 ? -39.616 -17.848 102.889 1.00 163.90 669 LYS A N 1
ATOM 4707 C CA . LYS A 1 683 ? -38.966 -19.047 102.352 1.00 170.39 669 LYS A CA 1
ATOM 4708 C C . LYS A 1 683 ? -37.536 -18.713 101.905 1.00 168.25 669 LYS A C 1
ATOM 4709 O O . LYS A 1 683 ? -37.331 -18.160 100.820 1.00 172.35 669 LYS A O 1
ATOM 4711 N N . GLU A 1 684 ? -36.563 -19.030 102.761 1.00 163.07 670 GLU A N 1
ATOM 4712 C CA . GLU A 1 684 ? -35.144 -18.846 102.458 1.00 165.54 670 GLU A CA 1
ATOM 4713 C C . GLU A 1 684 ? -34.804 -19.393 101.064 1.00 170.58 670 GLU A C 1
ATOM 4714 O O . GLU A 1 684 ? -34.604 -20.591 100.891 1.00 175.90 670 GLU A O 1
ATOM 4716 N N . GLY A 1 685 ? -34.773 -18.508 100.071 1.00 168.61 671 GLY A N 1
ATOM 4717 C CA . GLY A 1 685 ? -34.498 -18.899 98.685 1.00 174.00 671 GLY A CA 1
ATOM 4718 C C . GLY A 1 685 ? -35.632 -18.704 97.684 1.00 170.95 671 GLY A C 1
ATOM 4719 O O . GLY A 1 685 ? -35.444 -18.920 96.480 1.00 173.73 671 GLY A O 1
ATOM 4720 N N . GLN A 1 686 ? -36.807 -18.305 98.170 1.00 159.41 672 GLN A N 1
ATOM 4721 C CA . GLN A 1 686 ? -37.978 -18.114 97.317 1.00 156.40 672 GLN A CA 1
ATOM 4722 C C . GLN A 1 686 ? -37.881 -16.835 96.501 1.00 154.34 672 GLN A C 1
ATOM 4723 O O . GLN A 1 686 ? -37.837 -15.745 97.058 1.00 149.26 672 GLN A O 1
ATOM 4729 N N . MET A 1 687 ? -37.884 -16.972 95.180 1.00 163.94 673 MET A N 1
ATOM 4730 C CA . MET A 1 687 ? -37.742 -15.824 94.286 1.00 166.12 673 MET A CA 1
ATOM 4731 C C . MET A 1 687 ? -38.974 -14.912 94.259 1.00 164.45 673 MET A C 1
ATOM 4732 O O . MET A 1 687 ? -40.113 -15.385 94.205 1.00 164.51 673 MET A O 1
ATOM 4734 N N . VAL A 1 688 ? -38.725 -13.603 94.312 1.00 163.09 674 VAL A N 1
ATOM 4735 C CA . VAL A 1 688 ? -39.779 -12.588 94.254 1.00 162.24 674 VAL A CA 1
ATOM 4736 C C . VAL A 1 688 ? -39.332 -11.376 93.418 1.00 161.86 674 VAL A C 1
ATOM 4737 O O . VAL A 1 688 ? -38.175 -11.286 92.985 1.00 152.17 674 VAL A O 1
ATOM 4741 N N . LYS A 1 689 ? -40.260 -10.448 93.189 1.00 166.14 675 LYS A N 1
ATOM 4742 C CA . LYS A 1 689 ? -39.955 -9.203 92.493 1.00 171.37 675 LYS A CA 1
ATOM 4743 C C . LYS A 1 689 ? -40.081 -8.021 93.441 1.00 169.21 675 LYS A C 1
ATOM 4744 O O . LYS A 1 689 ? -41.042 -7.941 94.209 1.00 165.38 675 LYS A O 1
ATOM 4746 N N . VAL A 1 690 ? -39.107 -7.111 93.379 1.00 167.08 676 VAL A N 1
ATOM 4747 C CA . VAL A 1 690 ? -38.994 -5.996 94.326 1.00 151.08 676 VAL A CA 1
ATOM 4748 C C . VAL A 1 690 ? -38.483 -4.724 93.639 1.00 142.72 676 VAL A C 1
ATOM 4749 O O . VAL A 1 690 ? -37.713 -4.792 92.668 1.00 138.46 676 VAL A O 1
ATOM 4753 N N . LYS A 1 691 ? -38.919 -3.573 94.154 1.00 132.17 677 LYS A N 1
ATOM 4754 C CA . LYS A 1 691 ? -38.451 -2.272 93.683 1.00 128.13 677 LYS A CA 1
ATOM 4755 C C . LYS A 1 691 ? -37.650 -1.586 94.777 1.00 125.86 677 LYS A C 1
ATOM 4756 O O . LYS A 1 691 ? -37.987 -1.703 95.948 1.00 131.43 677 LYS A O 1
ATOM 4758 N N . LEU A 1 692 ? -36.588 -0.882 94.399 1.00 126.67 678 LEU A N 1
ATOM 4759 C CA . LEU A 1 692 ? -35.728 -0.202 95.374 1.00 130.52 678 LEU A CA 1
ATOM 4760 C C . LEU A 1 692 ? -36.237 1.198 95.701 1.00 135.70 678 LEU A C 1
ATOM 4761 O O . LEU A 1 692 ? -36.164 2.098 94.869 1.00 143.14 678 LEU A O 1
ATOM 4766 N N . LEU A 1 693 ? -36.761 1.373 96.911 1.00 140.27 679 LEU A N 1
ATOM 4767 C CA . LEU A 1 693 ? -37.209 2.682 97.371 1.00 143.46 679 LEU A CA 1
ATOM 4768 C C . LEU A 1 693 ? -36.028 3.658 97.358 1.00 148.46 679 LEU A C 1
ATOM 4769 O O . LEU A 1 693 ? -36.189 4.830 97.014 1.00 155.63 679 LEU A O 1
ATOM 4771 N N . GLY A 1 694 ? -34.840 3.158 97.699 1.00 143.21 680 GLY A N 1
ATOM 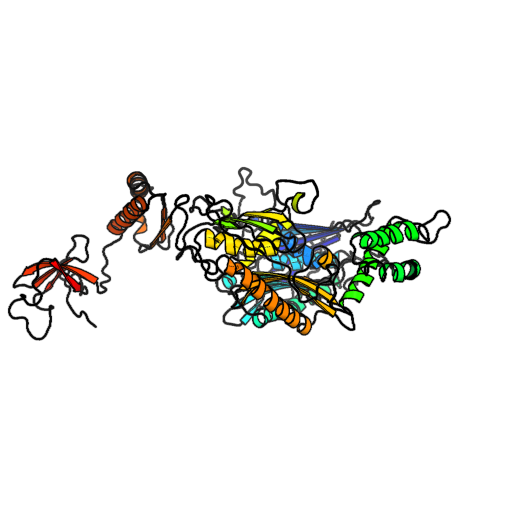4772 C CA . GLY A 1 694 ? -33.626 3.965 97.688 1.00 148.10 680 GLY A CA 1
ATOM 4773 C C . GLY A 1 694 ? -32.743 3.670 98.880 1.00 162.06 680 GLY A C 1
ATOM 4774 O O . GLY A 1 694 ? -33.236 3.447 99.998 1.00 166.77 680 GLY A O 1
ATOM 4775 N N . PHE A 1 695 ? -31.434 3.683 98.646 1.00 163.38 681 PHE A N 1
ATOM 4776 C CA . PHE A 1 695 ? -30.480 3.314 99.683 1.00 167.84 681 PHE A CA 1
ATOM 4777 C C . PHE A 1 695 ? -30.520 4.219 100.918 1.00 170.55 681 PHE A C 1
ATOM 4778 O O . PHE A 1 695 ? -29.571 4.955 101.206 1.00 173.67 681 PHE A O 1
ATOM 4786 N N . ASP A 1 696 ? -31.647 4.132 101.632 1.00 165.80 682 ASP A N 1
ATOM 4787 C CA . ASP A 1 696 ? -31.880 4.821 102.901 1.00 174.05 682 ASP A CA 1
ATOM 4788 C C . ASP A 1 696 ? -30.722 4.640 103.882 1.00 185.75 682 ASP A C 1
ATOM 4789 O O . ASP A 1 696 ? -29.879 3.765 103.690 1.00 186.34 682 ASP A O 1
ATOM 4791 N N . ASP A 1 697 ? -30.696 5.483 104.919 1.00 201.89 683 ASP A N 1
ATOM 4792 C CA . ASP A 1 697 ? -29.596 5.558 105.901 1.00 209.01 683 ASP A CA 1
ATOM 4793 C C . ASP A 1 697 ? -29.077 4.177 106.298 1.00 211.09 683 ASP A C 1
ATOM 4794 O O . ASP A 1 697 ? -29.870 3.307 106.654 1.00 211.82 683 ASP A O 1
ATOM 4796 N N . ARG A 1 698 ? -27.762 3.958 106.209 1.00 212.75 684 ARG A N 1
ATOM 4797 C CA . ARG A 1 698 ? -26.811 4.930 105.665 1.00 211.06 684 ARG A CA 1
ATOM 4798 C C . ARG A 1 698 ? -26.672 4.683 104.161 1.00 205.22 684 ARG A C 1
ATOM 4799 O O . ARG A 1 698 ? -27.566 5.044 103.391 1.00 207.40 684 ARG A O 1
ATOM 4801 N N . GLY A 1 699 ? -25.567 4.071 103.737 1.00 200.45 685 GLY A N 1
ATOM 4802 C CA . GLY A 1 699 ? -25.461 3.586 102.360 1.00 181.83 685 GLY A CA 1
ATOM 4803 C C . GLY A 1 699 ? -26.265 2.306 102.223 1.00 169.64 685 GLY A C 1
ATOM 4804 O O . GLY A 1 699 ? -25.901 1.425 101.447 1.00 155.21 685 GLY A O 1
ATOM 4805 N N . LYS A 1 700 ? -27.356 2.221 102.995 1.00 170.02 686 LYS A N 1
ATOM 4806 C CA . LYS A 1 700 ? -28.194 1.016 103.121 1.00 157.47 686 LYS A CA 1
ATOM 4807 C C . LYS A 1 700 ? -28.930 0.698 101.808 1.00 144.07 686 LYS A C 1
ATOM 4808 O O . LYS A 1 700 ? -28.508 1.180 100.774 1.00 144.08 686 LYS A O 1
ATOM 4810 N N . THR A 1 701 ? -29.987 -0.116 101.827 1.00 132.92 687 THR A N 1
ATOM 4811 C CA . THR A 1 701 ? -30.770 -0.378 100.608 1.00 123.07 687 THR A CA 1
ATOM 4812 C C . THR A 1 701 ? -32.209 -0.758 100.941 1.00 122.22 687 THR A C 1
ATOM 4813 O O . THR A 1 701 ? -32.570 -1.940 100.961 1.00 118.42 687 THR A O 1
ATOM 4817 N N . LYS A 1 702 ? -33.034 0.245 101.223 1.00 124.35 688 LYS A N 1
ATOM 4818 C CA . LYS A 1 702 ? -34.467 0.020 101.405 1.00 119.30 688 LYS A CA 1
ATOM 4819 C C . LYS A 1 702 ? -35.013 -0.648 100.140 1.00 109.25 688 LYS A C 1
ATOM 4820 O O . LYS A 1 702 ? -34.344 -0.638 99.117 1.00 107.23 688 LYS A O 1
ATOM 4822 N N . LEU A 1 703 ? -36.203 -1.241 100.217 1.00 108.84 689 LEU A N 1
ATOM 4823 C CA . LEU A 1 703 ? -36.875 -1.853 99.051 1.00 110.47 689 LEU A CA 1
ATOM 4824 C C . LEU A 1 703 ? -38.111 -2.705 99.419 1.00 112.93 689 LEU A C 1
ATOM 4825 O O . LEU A 1 703 ? -38.047 -3.490 100.358 1.00 108.09 689 LEU A O 1
ATOM 4830 N N . SER A 1 704 ? -39.211 -2.566 98.667 1.00 119.83 690 SER A N 1
ATOM 4831 C CA . SER A 1 704 ? -40.498 -3.226 99.009 1.00 133.40 690 SER A CA 1
ATOM 4832 C C . SER A 1 704 ? -41.230 -3.936 97.863 1.00 132.09 690 SER A C 1
ATOM 4833 O O . SER A 1 704 ? -40.694 -4.081 96.752 1.00 127.24 690 SER A O 1
ATOM 4836 N N . MET A 1 705 ? -42.461 -4.373 98.165 1.00 136.57 691 MET A N 1
ATOM 4837 C CA . MET A 1 705 ? -43.285 -5.139 97.225 1.00 149.85 691 MET A CA 1
ATOM 4838 C C . MET A 1 705 ? -44.656 -4.528 96.858 1.00 157.13 691 MET A C 1
ATOM 4839 O O . MET A 1 705 ? -45.682 -4.724 97.530 1.00 148.53 691 MET A O 1
ATOM 4844 N N . LYS A 1 706 ? -44.626 -3.765 95.772 1.00 160.98 692 LYS A N 1
ATOM 4845 C CA . LYS A 1 706 ? -45.803 -3.435 94.999 1.00 164.84 692 LYS A CA 1
ATOM 4846 C C . LYS A 1 706 ? -45.626 -4.206 93.687 1.00 168.43 692 LYS A C 1
ATOM 4847 O O . LYS A 1 706 ? -45.474 -3.608 92.620 1.00 169.72 692 LYS A O 1
ATOM 4850 N N . VAL A 1 707 ? -45.595 -5.539 93.792 1.00 166.37 693 VAL A N 1
ATOM 4851 C CA . VAL A 1 707 ? -45.419 -6.424 92.632 1.00 160.38 693 VAL A CA 1
ATOM 4852 C C . VAL A 1 707 ? -46.732 -7.109 92.284 1.00 161.89 693 VAL A C 1
ATOM 4853 O O . VAL A 1 707 ? -46.871 -8.323 92.440 1.00 152.87 693 VAL A O 1
ATOM 4857 N N . VAL A 1 708 ? -47.684 -6.338 91.769 1.00 177.12 694 VAL A N 1
ATOM 4858 C CA . VAL A 1 708 ? -47.465 -4.946 91.353 1.00 179.32 694 VAL A CA 1
ATOM 4859 C C . VAL A 1 708 ? -48.758 -4.120 91.518 1.00 184.46 694 VAL A C 1
ATOM 4860 O O . VAL A 1 708 ? -49.808 -4.715 91.768 1.00 186.95 694 VAL A O 1
ATOM 4864 N N . ASP A 1 709 ? -48.733 -2.784 91.389 1.00 182.13 695 ASP A N 1
ATOM 4865 C CA . ASP A 1 709 ? -47.565 -1.937 91.107 1.00 174.41 695 ASP A CA 1
ATOM 4866 C C . ASP A 1 709 ? -47.842 -0.496 91.548 1.00 172.77 695 ASP A C 1
ATOM 4867 O O . ASP A 1 709 ? -48.766 -0.239 92.317 1.00 173.66 695 ASP A O 1
ATOM 4872 N N . GLN A 1 710 ? -47.043 0.438 91.041 1.00 172.19 696 GLN A N 1
ATOM 4873 C CA . GLN A 1 710 ? -47.158 1.840 91.407 1.00 177.53 696 GLN A CA 1
ATOM 4874 C C . GLN A 1 710 ? -48.547 2.396 91.093 1.00 191.35 696 GLN A C 1
ATOM 4875 O O . GLN A 1 710 ? -49.453 2.352 91.924 1.00 201.93 696 GLN A O 1
ATOM 4881 N N . LYS B 2 6 ? -24.624 42.171 21.931 1.00 92.46 890 LYS C N 1
ATOM 4882 C CA . LYS B 2 6 ? -25.204 41.050 21.128 1.00 101.28 890 LYS C CA 1
ATOM 4883 C C . LYS B 2 6 ? -24.862 39.709 21.788 1.00 115.94 890 LYS C C 1
ATOM 4884 O O . LYS B 2 6 ? -23.704 39.487 22.163 1.00 132.88 890 LYS C O 1
ATOM 4886 N N . PRO B 2 7 ? -25.853 38.799 21.916 1.00 118.91 891 PRO C N 1
ATOM 4887 C CA . PRO B 2 7 ? -25.678 37.558 22.686 1.00 109.01 891 PRO C CA 1
ATOM 4888 C C . PRO B 2 7 ? -24.697 36.631 21.998 1.00 115.66 891 PRO C C 1
ATOM 4889 O O . PRO B 2 7 ? -24.633 36.628 20.758 1.00 121.68 891 PRO C O 1
ATOM 4893 N N . ARG B 2 8 ? -23.930 35.861 22.770 1.00 112.32 892 ARG C N 1
ATOM 4894 C CA . ARG B 2 8 ? -23.177 34.766 22.162 1.00 92.59 892 ARG C CA 1
ATOM 4895 C C . ARG B 2 8 ? -24.186 33.657 22.094 1.00 90.03 892 ARG C C 1
ATOM 4896 O O . ARG B 2 8 ? -25.177 33.646 22.816 1.00 88.67 892 ARG C O 1
ATOM 4904 N N . ARG B 2 9 ? -23.940 32.750 21.172 1.00 93.74 893 ARG C N 1
ATOM 4905 C CA . ARG B 2 9 ? -24.572 31.457 21.148 1.00 100.69 893 ARG C CA 1
ATOM 4906 C C . ARG B 2 9 ? -23.699 30.724 20.186 1.00 101.71 893 ARG C C 1
ATOM 4907 O O . ARG B 2 9 ? -23.202 31.361 19.249 1.00 118.04 893 ARG C O 1
ATOM 4915 N N . GLY B 2 10 ? -23.517 29.407 20.361 1.00 96.37 894 GLY C N 1
ATOM 4916 C CA . GLY B 2 10 ? -24.310 28.559 21.254 1.00 99.37 894 GLY C CA 1
ATOM 4917 C C . GLY B 2 10 ? -24.640 27.168 20.696 1.00 94.01 894 GLY C C 1
ATOM 4918 O O . GLY B 2 10 ? -25.114 27.036 19.574 1.00 83.21 894 GLY C O 1
ATOM 4919 N N . TRP B 2 11 ? -24.379 26.125 21.480 1.00 96.30 895 TRP C N 1
ATOM 4920 C CA . TRP B 2 11 ? -24.788 24.763 21.123 1.00 87.72 895 TRP C CA 1
ATOM 4921 C C . TRP B 2 11 ? -25.906 24.333 22.002 1.00 87.90 895 TRP C C 1
ATOM 4922 O O . TRP B 2 11 ? -26.430 23.240 21.845 1.00 98.91 895 TRP C O 1
ATOM 4933 N N . TRP B 2 12 ? -26.291 25.174 22.947 1.00 87.17 896 TRP C N 1
ATOM 4934 C CA . TRP B 2 12 ? -27.209 24.718 23.980 1.00 103.14 896 TRP C CA 1
ATOM 4935 C C . TRP B 2 12 ? -28.717 24.726 23.724 1.00 124.74 896 TRP C C 1
ATOM 4936 O O . TRP B 2 12 ? -29.380 23.761 24.125 1.00 135.58 896 TRP C O 1
ATOM 4947 N N . ARG B 2 13 ? -29.311 25.728 23.053 1.00 131.84 897 ARG C N 1
ATOM 4948 C CA . ARG B 2 13 ? -28.659 26.837 22.358 1.00 122.23 897 ARG C CA 1
ATOM 4949 C C . ARG B 2 13 ? -29.320 28.163 22.729 1.00 111.95 897 ARG C C 1
#

InterPro domains:
  IPR001247 Exoribonuclease, phosphorolytic domain 1 [PF01138] (14-144)
  IPR001247 Exoribonuclease, phosphorolytic domain 1 [PF01138] (326-458)
  IPR003029 S1 domain [PF00575] (621-692)
  IPR003029 S1 domain [PS50126] (624-692)
  IPR003029 S1 domain [SM00316] (622-692)
  IPR004087 K Homology domain [SM00322] (554-619)
  IPR004088 K Homology domain, type 1 [PF00013] (558-615)
  IPR012162 Polyribonucleotide nucleotidyltransferase [MF_01595] (3-695)
  IPR012162 Polyribonucleotide nucleotidyltransferase [PIRSF005499] (4-706)
  IPR012162 Polyribonucleotide nucleotidyltransferase [PTHR11252] (6-705)
  IPR012162 Polyribonucleotide nucleotidyltransferase [TIGR03591] (10-693)
  IPR012340 Nucleic acid-binding, OB-fold [G3DSA:2.40.50.140] (619-703)
  IPR012340 Nucleic acid-binding, OB-fold [SSF50249] (622-705)
  IPR015847 Exoribonuclease, phosphorolytic domain 2 [PF03725] (147-210)
  IPR015848 Polyribonucleotide nucleotidyltransferase, RNA-binding domain [PF03726] (241-322)
  IPR020568 Ribosomal protein uS5 domain 2-type superfamily [SSF54211] (2-144)
  IPR020568 Ribosomal protein uS5 domain 2-type superfamily [SSF54211] (303-494)
  IPR027408 PNPase/RNase PH domain superfamily [G3DSA:3.30.230.70] (1-230)
  IPR027408 PNPase/RNase PH domain superfamily [G3DSA:3.30.230.70] (231-551)
  IPR036345 Exoribonuclease, PH domain 2 superfamily [SSF55666] (145-235)

Sequence (706 aa):
SPMFDIKRKTIEWGGKTLVLETGRIARQADGAVLATMGETVVLATAVFAKSQKPGQDFFPLTVNYQEKTFAAGKIPGGFFKREGRPSEKETLVSRLIDRPIRPLFVKGFKNEVQVVVTVLQHDLENDPDILGMVAASAALCLSGAPFMGPIGAARVGWVDGAYVLNPTLDEMKESKMDLVVAGTADAVMMVESEIQELSEEIVLGGVNFAHQQMQAVIDAIIDLAEHAAKEPFAFEPEDTDAIKAKMKDLVGADIAAAYKIQKKQDRYEAVGAAKKKAIAALGLSDENPTGYDPLKLGAIFKELEADVVRRGILDTGLRIDGRDVKTVRPILGEVGILPRTHGSALFTRGETQAIVVATLGTGDDEQFIDALEGTYKESFLLHYNFPPYSVGETGRMGSPGRREIGHGKLAWRALRPMLPTKEDFPYTIRLVSEITESNGSSSMATVCGSSLAMMDAGVPLVRPVSGIAMGLILEQDGFAVLSDILGDEDHLGDMDFKVAGTSEGLTSLQMDIKIAGITPAIMEQALAQAKEGRAHILGEMNKAMDAPRADVGDFAPKIETINIPTDKIREVIGSGGKVIREIVATTGAKVDINDDGVVKVSASDGAKIKAAIDWIKSITDEAEIGKIYDGKVVKVVDFGAFVNFFGAKDGLVHVSQISNERVAKPSDVLKEGQMVKVKLLGFDDRGKTKLSMKVVDQKPRRGWWR

Secondary structure (P-SEA, 3-state):
cccccccccccccccbbbbbbcccccccccbbbbbbcccbbbbbbbbbbcccccccccbbbbbbbccccccccccccccccccccccaaaaaaaaaaaaacccccccccccbbbbbbbbccccccccaaaaaaaaaaaaaaaaccccccbbbbbbbbbcccccccccccccccccccbbbbbbccccccbbbbccccccaaaaaaaaaaaaaaaaaaaaaaaaaaccccccccccccccccaaaaaaaaacaaaaaaaaacccccccaaaaaaaaccccccccccccccccccccaaaaaaaaaaaaaaaaaaaaccccccccccccccbbbbbccccccccbbbbcccccbbbbbbbbbbccccccccccccccccccbbbbbbbcccccccccccccccaaaaaaaaaaaaacccccccccccccbbbbbbbcccccccaaaaaaaaaaaaaaaacccccbbbbbbbcbbbbccccbbbbccccaaaaacccbbbbbbbccccccbbbbccccccccaaaaaaaaaaaaaaaaaaaaaaaacccccccccccccccccccccccccccccccccaaaaaaaaaaccbbbbbbcccbbbbbcccaaaaaaaaaaaaaaccccccccccccccccccccbbbbbcccccccccccccccccccccccccccccccbbbbbcccccccccccccccccc/cccccccc

Foldseek 3Di:
DQFDDDKLQDDPAQPWTKIWIWRPPDVVALFWIWMDTPWWTKIKGKHWDQDADDLFDAAAEFEFEEEFLCLLDDFDPDPVSGDDDAALVRLQLRCVLCQLFPLQAQAPDRIHMYMYMYINHDPLWQDCSQVRSLRNQLRVLLSLGRTHAGKHKWWWFADPLDTGTRGTPVSRVHTQKGKIWMGGLFATFKIWIFGLFAAPCSVVVNVVVGNVSRVVSSVSSVVRSVPRRDNHRDDPSDDCVVVLVVLCVVCVVLLVVQLVPLPVVSVCVSVVVSVVVVCPVAACDDPDRGDHHSSCVVVSSVVVNLVNQLVVCQVPVQHSNGDGLLDFFDWAKDWPPPPVFLTWIWTAGNFWIKIKGKHWDAQVPWDFRCDSSHTDTALEAEQEAEAPQQDPDHDDDDPDDSVSSVLSVSLVSQQVSQADDCVVAVIRMHMYIYTNHAFFDNSQNRNLRVLRRVLSSFGPRVFGKHKWKWFKADDPPTIGIHTGDTPVRHVRGQKIWMWMDGLRGGRIIIIGGSDGDCPSVNVSVRVVSRSVRGVVSVVNSVVHPRGGDNHTDLVPKDDDKDFFDQVLQCVCCDDVNVNVVVLCVVLVWDWDDDRNRMIIIMDSDPRSRCSSVVVVCLSRDDDDVFDKAKWFFQAAFLQFTWIDSDPPLIATAGQPQEDPPDCPGVPPVGDNGDMDIKTWPACPPDVHTYIHDCVDDD/DDDDDDPD

Radius of gyration: 32.46 Å; Cα contacts (8 Å, |Δi|>4): 1542; chains: 2; bounding box: 56×68×121 Å

Organism: Caulobacter vibrioides (strain ATCC 19089 / CIP 103742 / CB 15) (NCBI:txid190650)